Protein 7QJM (pdb70)

Radius of gyration: 25.29 Å; Cα contacts (8 Å, |Δi|>4): 1278; chains: 2; bounding box: 81×56×54 Å

B-factor: mean 79.76, std 23.48, range [43.72, 153.52]

Nearest PDB structures (foldseek):
  7qjm-assembly2_B  TM=1.003E+00  e=7.047E-65  Chloroflexus sp. MS-G
  8b4u-assembly1_A  TM=8.733E-01  e=1.855E-23  Candidatus Bathyarchaeota archaeon
  7d79-assembly2_C  TM=8.531E-01  e=1.998E-22  Beauveria bassiana ARSEF 2860
  7q4j-assembly1_A  TM=7.911E-01  e=2.610E-20  Thermoanaerobacter thermohydrosulfuricus
  7z2v-assembly1_B  TM=8.119E-01  e=6.272E-17  Lentilactobacillus buchneri

Foldseek 3Di:
DDDDQWDWDWFDFPNKIWIKIKGAQPPDDPQAAFEEEEEFEDDLDAQVALPVLLSVLQSVLGYIYMYIGQDQHDPIHHVHQADQLVSSLSVSVRVLVVQCPDSRHPQQRYAYEYEECGLLSSLVNLLVDVSHQEYERELYQQALQVLQCLLDDVVVSVVLVVVLVVQVVCCVVPNDFDWAFSCVLQVDDPVVVVVVVVVCVVVVSSGGTYGSVNSVSSNRRGSLVRLCSSPLRAYEYEYECQEPRRHCVRVVSSDVSNPDSYYYHYDYPDYSPQCSDSVHPNVVVVSVVVSVRCCVRRNRD/DAWDFDWFDFPRKIWTKIKGAAPPDDAQAAAEEEEEFEDDLDAQVALPVLLSVLQSVLGYIYMYIGQDQHDPIHHVHQADQLVSSLSVSVRVLVVQCPDSRHPQQRYAYEYAECGLLSSLVNLLVDVSHLAYERELYFQALQVLQCLLDDVVLSVVLVVVLVVQVVCCVVPNDFDWAFSCSLQVDDPVVVVVVVVVCVVVVSSGGTYGSVNSVSSNRRGSLQRNLSSPLRAYEYEYECQEPRRHCVRVVSSDVSNDPRYHYHYDYPDYRCQCSDSVHPNVVVVSVVVSVRCCVRRND

Solvent-accessible surface area: 23525 Å² total; per-residue (Å²): 184,127,53,62,45,93,60,140,11,47,0,40,6,41,45,65,99,0,14,0,15,0,22,2,11,168,176,36,74,104,79,68,111,31,0,0,0,0,0,0,5,8,25,12,35,12,3,63,5,22,0,37,48,0,0,148,38,1,27,94,13,9,0,0,0,0,0,2,3,4,21,0,5,18,125,5,90,20,65,130,0,50,0,28,3,101,38,7,2,44,0,0,49,10,0,0,7,18,0,16,68,32,74,8,0,30,50,107,40,0,0,0,0,0,19,9,2,0,0,0,0,0,0,0,0,0,7,64,6,134,68,0,105,0,0,0,0,0,1,0,5,0,50,2,11,66,4,0,102,65,31,37,175,132,150,53,10,163,114,9,62,74,97,7,41,95,3,77,88,66,32,9,65,81,20,39,27,49,94,5,75,15,41,69,0,4,62,22,26,120,99,1,60,63,63,18,85,120,14,42,77,122,40,88,116,22,163,22,50,0,7,3,32,0,0,29,23,0,33,94,18,28,1,14,69,42,0,36,120,4,62,115,28,33,2,1,0,0,0,1,115,46,6,111,12,0,39,22,57,4,0,78,25,0,16,140,117,15,38,123,45,14,81,50,50,78,4,106,40,1,15,20,18,83,0,29,120,61,65,18,105,5,8,71,102,0,5,84,9,0,14,122,16,1,133,121,30,0,61,46,137,104,68,91,46,158,15,48,0,51,5,43,45,64,97,0,6,0,24,0,16,11,12,146,154,41,76,111,78,68,112,47,0,0,0,0,0,1,1,2,20,12,21,11,9,58,15,18,0,37,47,0,0,146,40,1,29,92,12,8,0,0,0,0,0,1,2,4,20,0,5,16,105,5,86,22,64,129,0,47,0,27,2,99,38,6,2,44,0,0,52,9,0,0,9,18,0,16,70,31,81,35,0,31,50,106,54,0,0,0,0,0,3,6,3,0,0,0,0,0,0,0,0,0,7,66,7,135,67,1,101,0,1,0,0,0,0,0,4,0,48,3,12,67,4,0,102,64,31,38,175,128,149,48,11,140,110,9,47,71,96,7,40,95,4,77,87,65,31,8,65,80,19,40,25,50,93,6,73,16,39,68,0,4,61,23,25,121,68,0,61,58,86,24,85,112,41,39,76,116,46,88,118,19,162,18,52,0,6,3,32,0,0,26,23,1,32,94,13,27,1,14,60,43,1,48,122,4,67,114,28,31,2,5,0,0,0,0,115,47,8,116,14,0,38,22,57,3,0,81,27,0,16,138,125,7,49,109,56,26,102,43,52,78,4,106,40,1,10,5,28,75,0,43,123,63,65,18,107,5,8,69,103,0,5,85,9,1,15,135,22,0,128,121,28,0,84,76

Secondary structure (DSSP, 8-state):
-PPPSEEEEEEEETTEEEEEEEE--TTPPTT--EEEEEEE--TT--TTSSHHHHHHHHHHTT-EEEEEPPTTSTTS-SSTT---HHHHHHHHHHHHHHHHTSTTEEEEEEEEEEETHHHHHHHHHHHH-TTEEEEEEES--S-HHHHHHHTS-HHHHHHHHHHHHHHHHHHHHHS-PPEE-GGGTS---HHHHHHHHHHHHH-GGG---EEHHHHHHHHT--THHHHGGGTTS-EEEEE-TT-SSS-HHHHHHHHHHH-TTEEEEE-SS--SSTT-STTSHHHHHHHHHHHHHHHTTS---/--EEEEEEEETTEEEEEEEE--TTPPTT--EEEEEEE--TT--TTSSHHHHHHHHHHTT-EEEEEPPTTSTTS-SSTT---HHHHHHHHHHHHHHHHTSTTEEEEEEEEEEETHHHHHHHHHHHH-TTEEEEEEES--S-HHHHHHHTS-HHHHHHHHHHHHHHHHHHHHHS-PPEE-GGGTS---HHHHHHHHHHHHH-GGG---EETHHHHHHHT--THHHHGGGTTS-EEEEE-TT-SSS-HHHHHHHHHHS-TTEEEEE-SS--SSTT-STTSHHHHHHHHHHHHHHHTTS--

Sequence (598 aa):
VPVSPLQRVNFYSAGYRLDGLLYTPRHLPAGERRPGVVLLVGYTYLKTMVMPDIAKVLNAAGYVALVFDYRGFGESEGPRGRLIPLEQVADARAALTFLAEQSMVDPDRLAVIGISLGGAHAITTAALDQRVRAVVALEPPGHGARWLRSLRRHWEWRQFLSRLAEDRRQRVLSGGSTMVDPLEIVLPDPESQAFLDQVAAEFPQMKVTLPLESAEALIEYVSEDLAGRIAPRPLLIIHSDADQLVPVAEAQAIAERAGSSAQLEIIPGMSHFNWVMPGSPGFTRVTDSIVKFLRNTLPVSSPLQRVNFYSAGYRLDGLLYTPRHLPAGERRPGVVLLVGYTYLKTMVMPDIAKVLNAAGYVALVFDYRGFGESEGPRGRLIPLEQVADARAALTFLAEQSMVDPDRLAVIGISLGGAHAITTAALDQRVRAVVALEPPGHGARWLRSLRRHWEWRQFLSRLAEDRRQRVLSGGSTMVDPLEIVLPDPESQAFLDQVAAEFPQMKVTLPLESAEALIEYVSEDLAGRIAPRPLLIIHSDADQLVPVAEAQAIAERAGSSAQLEIIPGMSHFNWVMPGSPGFTRVTDSIVKFLRNTLPV

Structure (mmCIF, N/CA/C/O backbone):
data_7QJM
#
_entry.id   7QJM
#
_cell.length_a   90.68
_cell.length_b   124.91
_cell.length_c   169.99
_cell.angle_alpha   90
_cell.angle_beta   90
_cell.angle_gamma   90
#
_symmetry.space_group_name_H-M   'I 2 2 2'
#
loop_
_entity.id
_entity.type
_entity.pdbx_description
1 polymer 'alpha/beta-hydrolase (202)'
2 water water
#
loop_
_atom_site.group_PDB
_atom_site.id
_atom_site.type_symbol
_atom_site.label_atom_id
_atom_site.label_alt_id
_atom_site.label_comp_id
_atom_site.label_asym_id
_atom_site.label_entity_id
_atom_site.label_seq_id
_atom_site.pdbx_PDB_ins_code
_atom_site.Cartn_x
_atom_site.Cartn_y
_atom_site.Cartn_z
_atom_site.occupancy
_atom_site.B_iso_or_equiv
_atom_site.auth_seq_id
_atom_site.auth_comp_id
_atom_site.auth_asym_id
_atom_site.auth_atom_id
_atom_site.pdbx_PDB_model_num
ATOM 1 N N . VAL A 1 77 ? 36.237 -25.769 40.798 1 79.28 77 VAL A N 1
ATOM 2 C CA . VAL A 1 77 ? 35.791 -27.145 40.536 1 79.67 77 VAL A CA 1
ATOM 3 C C . VAL A 1 77 ? 35.787 -27.456 39.028 1 78.91 77 VAL A C 1
ATOM 4 O O . VAL A 1 77 ? 34.901 -26.998 38.3 1 79.09 77 VAL A O 1
ATOM 8 N N . PRO A 1 78 ? 36.776 -28.245 38.555 1 77.63 78 PRO A N 1
ATOM 9 C CA . PRO A 1 78 ? 36.795 -28.615 37.133 1 76.33 78 PRO A CA 1
ATOM 10 C C . PRO A 1 78 ? 35.563 -29.447 36.775 1 74.22 78 PRO A C 1
ATOM 11 O O . PRO A 1 78 ? 35.067 -30.229 37.588 1 74.67 78 PRO A O 1
ATOM 15 N N . VAL A 1 79 ? 35.023 -29.21 35.591 1 71.62 79 VAL A N 1
ATOM 16 C CA . VAL A 1 79 ? 33.813 -29.869 35.145 1 69.43 79 VAL A CA 1
ATOM 17 C C . VAL A 1 79 ? 34.176 -31.175 34.456 1 67.38 79 VAL A C 1
ATOM 18 O O . VAL A 1 79 ? 35.07 -31.178 33.608 1 68.69 79 VAL A O 1
ATOM 22 N N . SER A 1 80 ? 33.512 -32.287 34.821 1 63.72 80 SER A N 1
ATOM 23 C CA . SER A 1 80 ? 33.717 -33.581 34.165 1 60.19 80 SER A CA 1
ATOM 24 C C . SER A 1 80 ? 33.295 -33.473 32.694 1 57.46 80 SER A C 1
ATOM 25 O O . SER A 1 80 ? 32.308 -32.799 32.379 1 56.68 80 SER A O 1
ATOM 28 N N . PRO A 1 81 ? 34.02 -34.147 31.788 1 55.28 81 PRO A N 1
ATOM 29 C CA . PRO A 1 81 ? 33.642 -34.107 30.372 1 54.83 81 PRO A CA 1
ATOM 30 C C . PRO A 1 81 ? 32.261 -34.712 30.095 1 54.48 81 PRO A C 1
ATOM 31 O O . PRO A 1 81 ? 31.625 -34.346 29.124 1 53.66 81 PRO A O 1
ATOM 35 N N . LEU A 1 82 ? 31.799 -35.646 30.942 1 54.67 82 LEU A N 1
ATOM 36 C CA . LEU A 1 82 ? 30.481 -36.26 30.754 1 54.37 82 LEU A CA 1
ATOM 37 C C . LEU A 1 82 ? 29.748 -36.367 32.096 1 53.81 82 LEU A C 1
ATOM 38 O O . LEU A 1 82 ? 30.237 -36.99 33.04 1 53.18 82 LEU A O 1
ATOM 43 N N . GLN A 1 83 ? 28.545 -35.77 32.161 1 52.94 83 GLN A N 1
ATOM 44 C CA . GLN A 1 83 ? 27.762 -35.833 33.389 1 51.71 83 GLN A CA 1
ATOM 45 C C . GLN A 1 83 ? 26.368 -36.316 33.096 1 49.94 83 GLN A C 1
ATOM 46 O O . GLN A 1 83 ? 25.758 -35.834 32.162 1 49.75 83 GLN A O 1
ATOM 52 N N . ARG A 1 84 ? 25.848 -37.214 33.919 1 49.04 84 ARG A N 1
ATOM 53 C CA . ARG A 1 84 ? 24.452 -37.602 33.904 1 49.79 84 ARG A CA 1
ATOM 54 C C . ARG A 1 84 ? 23.757 -36.452 34.674 1 49.84 84 ARG A C 1
ATOM 55 O O . ARG A 1 84 ? 24.176 -36.131 35.8 1 50.19 84 ARG A O 1
ATOM 63 N N . VAL A 1 85 ? 22.73 -35.845 34.082 1 48.65 85 VAL A N 1
ATOM 64 C CA . VAL A 1 85 ? 22.063 -34.719 34.736 1 48.94 85 VAL A CA 1
ATOM 65 C C . VAL A 1 85 ? 20.571 -34.955 34.836 1 50.17 85 VAL A C 1
ATOM 66 O O . VAL A 1 85 ? 20 -35.783 34.122 1 51.27 85 VAL A O 1
ATOM 70 N N . ASN A 1 86 ? 19.946 -34.26 35.753 1 50.22 86 ASN A N 1
ATOM 71 C CA . ASN A 1 86 ? 18.515 -34.322 35.949 1 50.78 86 ASN A CA 1
ATOM 72 C C . ASN A 1 86 ? 18.004 -32.902 36.131 1 50.18 86 ASN A C 1
ATOM 73 O O . ASN A 1 86 ? 18.676 -32.066 36.73 1 49.97 86 ASN A O 1
ATOM 78 N N . PHE A 1 87 ? 16.854 -32.622 35.525 1 49.18 87 PHE A N 1
ATOM 79 C CA . PHE A 1 87 ? 16.161 -31.345 35.629 1 49.3 87 PHE A CA 1
ATOM 80 C C . PHE A 1 87 ? 14.654 -31.652 35.427 1 49.91 87 PHE A C 1
ATOM 81 O O . PHE A 1 87 ? 14.295 -32.743 34.992 1 48.92 87 PHE A O 1
ATOM 89 N N . TYR A 1 88 ? 13.781 -30.71 35.79 1 50.11 88 TYR A N 1
ATOM 90 C CA . TYR A 1 88 ? 12.35 -30.937 35.778 1 49.92 88 TYR A CA 1
ATOM 91 C C . TYR A 1 88 ? 11.632 -30.202 34.716 1 49.99 88 TYR A C 1
ATOM 92 O O . TYR A 1 88 ? 11.997 -29.09 34.36 1 50.74 88 TYR A O 1
ATOM 101 N N . SER A 1 89 ? 10.572 -30.81 34.23 1 49.74 89 SER A N 1
ATOM 102 C CA . SER A 1 89 ? 9.703 -30.229 33.222 1 49.79 89 SER A CA 1
ATOM 103 C C . SER A 1 89 ? 8.299 -30.636 33.627 1 51.07 89 SER A C 1
ATOM 104 O O . SER A 1 89 ? 7.983 -31.838 33.62 1 51.53 89 SER A O 1
ATOM 107 N N . ALA A 1 90 ? 7.47 -29.653 34.061 1 50.36 90 ALA A N 1
ATOM 108 C CA . ALA A 1 90 ? 6.099 -29.896 34.506 1 50.83 90 ALA A CA 1
ATOM 109 C C . ALA A 1 90 ? 6.02 -30.895 35.665 1 52.65 90 ALA A C 1
ATOM 110 O O . ALA A 1 90 ? 5.074 -31.676 35.747 1 54.44 90 ALA A O 1
ATOM 112 N N . GLY A 1 91 ? 7.011 -30.858 36.544 1 52.36 91 GLY A N 1
ATOM 113 C CA . GLY A 1 91 ? 7.086 -31.773 37.679 1 52.78 91 GLY A CA 1
ATOM 114 C C . GLY A 1 91 ? 7.755 -33.105 37.369 1 52.96 91 GLY A C 1
ATOM 115 O O . GLY A 1 91 ? 8.048 -33.857 38.285 1 54.82 91 GLY A O 1
ATOM 116 N N . TYR A 1 92 ? 8.001 -33.415 36.101 1 51.2 92 TYR A N 1
ATOM 117 C CA . TYR A 1 92 ? 8.653 -34.669 35.704 1 50.66 92 TYR A CA 1
ATOM 118 C C . TYR A 1 92 ? 10.142 -34.518 35.69 1 49.88 92 TYR A C 1
ATOM 119 O O . TYR A 1 92 ? 10.661 -33.562 35.096 1 49.75 92 TYR A O 1
ATOM 128 N N . ARG A 1 93 ? 10.834 -35.487 36.305 1 48.28 93 ARG A N 1
ATOM 129 C CA . ARG A 1 93 ? 12.288 -35.513 36.353 1 47.63 93 ARG A CA 1
ATOM 130 C C . ARG A 1 93 ? 12.808 -36.068 35.061 1 46.98 93 ARG A C 1
ATOM 131 O O . ARG A 1 93 ? 12.614 -37.243 34.754 1 48.04 93 ARG A O 1
ATOM 139 N N . LEU A 1 94 ? 13.428 -35.221 34.268 1 45.66 94 LEU A N 1
ATOM 140 C CA . LEU A 1 94 ? 14.005 -35.62 32.99 1 44.91 94 LEU A CA 1
ATOM 141 C C . LEU A 1 94 ? 15.452 -36.015 33.184 1 45.52 94 LEU A C 1
ATOM 142 O O . LEU A 1 94 ? 16.113 -35.54 34.097 1 45.09 94 LEU A O 1
ATOM 147 N N . ASP A 1 95 ? 15.931 -36.916 32.339 1 45.9 95 ASP A N 1
ATOM 148 C CA . ASP A 1 95 ? 17.267 -37.466 32.413 1 45.41 95 ASP A CA 1
ATOM 149 C C . ASP A 1 95 ? 18.076 -36.997 31.194 1 44.86 95 ASP A C 1
ATOM 150 O O . ASP A 1 95 ? 17.609 -37.11 30.075 1 44.81 95 ASP A O 1
ATOM 155 N N . GLY A 1 96 ? 19.265 -36.462 31.419 1 44.8 96 GLY A N 1
ATOM 156 C CA . GLY A 1 96 ? 20.095 -35.973 30.326 1 45.24 96 GLY A CA 1
ATOM 157 C C . GLY A 1 96 ? 21.559 -36.322 30.435 1 46.55 96 GLY A C 1
ATOM 158 O O . GLY A 1 96 ? 22.008 -36.876 31.437 1 46.71 96 GLY A O 1
ATOM 159 N N . LEU A 1 97 ? 22.326 -35.957 29.418 1 47.33 97 LEU A N 1
ATOM 160 C CA . LEU A 1 97 ? 23.771 -36.167 29.42 1 48.86 97 LEU A CA 1
ATOM 161 C C . LEU A 1 97 ? 24.368 -34.865 28.95 1 49.01 97 LEU A C 1
ATOM 162 O O . LEU A 1 97 ? 23.959 -34.341 27.93 1 48.35 97 LEU A O 1
ATOM 167 N N . LEU A 1 98 ? 25.293 -34.333 29.739 1 49.41 98 LEU A N 1
ATOM 168 C CA . LEU A 1 98 ? 25.933 -33.046 29.533 1 50.56 98 LEU A CA 1
ATOM 169 C C . LEU A 1 98 ? 27.407 -33.241 29.155 1 52.14 98 LEU A C 1
ATOM 170 O O . LEU A 1 98 ? 28.218 -33.74 29.944 1 51.97 98 LEU A O 1
ATOM 175 N N . TYR A 1 99 ? 27.719 -32.858 27.926 1 53.17 99 TYR A N 1
ATOM 176 C CA . TYR A 1 99 ? 29.019 -32.994 27.288 1 54.95 99 TYR A CA 1
ATOM 177 C C . TYR A 1 99 ? 29.784 -31.684 27.309 1 57.28 99 TYR A C 1
ATOM 178 O O . TYR A 1 99 ? 29.395 -30.727 26.639 1 57.31 99 TYR A O 1
ATOM 187 N N . THR A 1 100 ? 30.883 -31.646 28.049 1 58.61 100 THR A N 1
ATOM 188 C CA . THR A 1 100 ? 31.717 -30.442 28.142 1 61.13 100 THR A CA 1
ATOM 189 C C . THR A 1 100 ? 33.066 -30.73 27.456 1 65.1 100 THR A C 1
ATOM 190 O O . THR A 1 100 ? 33.611 -31.822 27.629 1 64.72 100 THR A O 1
ATOM 194 N N . PRO A 1 101 ? 33.611 -29.796 26.639 1 68.55 101 PRO A N 1
ATOM 195 C CA . PRO A 1 101 ? 34.928 -30.05 26.014 1 71.63 101 PRO A CA 1
ATOM 196 C C . PRO A 1 101 ? 36.014 -30.423 27.04 1 75.46 101 PRO A C 1
ATOM 197 O O . PRO A 1 101 ? 36.096 -29.812 28.109 1 74.89 101 PRO A O 1
ATOM 201 N N . ARG A 1 102 ? 36.796 -31.465 26.747 1 79.17 102 ARG A N 1
ATOM 202 C CA . ARG A 1 102 ? 37.862 -31.903 27.667 1 83.61 102 ARG A CA 1
ATOM 203 C C . ARG A 1 102 ? 38.881 -30.803 27.924 1 87.13 102 ARG A C 1
ATOM 204 O O . ARG A 1 102 ? 39.135 -29.974 27.046 1 87.7 102 ARG A O 1
ATOM 212 N N . HIS A 1 103 ? 39.421 -30.764 29.134 1 89.71 103 HIS A N 1
ATOM 213 C CA . HIS A 1 103 ? 40.451 -29.796 29.513 1 92.82 103 HIS A CA 1
ATOM 214 C C . HIS A 1 103 ? 40.035 -28.344 29.256 1 95.09 103 HIS A C 1
ATOM 215 O O . HIS A 1 103 ? 40.831 -27.552 28.74 1 95.72 103 HIS A O 1
ATOM 222 N N . LEU A 1 104 ? 38.78 -28.006 29.575 1 95.89 104 LEU A N 1
ATOM 223 C CA . LEU A 1 104 ? 38.3 -26.638 29.389 1 96.84 104 LEU A CA 1
ATOM 224 C C . LEU A 1 104 ? 38.866 -25.774 30.51 1 98.13 104 LEU A C 1
ATOM 225 O O . LEU A 1 104 ? 38.84 -26.19 31.67 1 98.76 104 LEU A O 1
ATOM 230 N N . PRO A 1 105 ? 39.408 -24.583 30.199 1 98.46 105 PRO A N 1
ATOM 231 C CA . PRO A 1 105 ? 39.982 -23.746 31.266 1 98.75 105 PRO A CA 1
ATOM 232 C C . PRO A 1 105 ? 38.937 -23.336 32.291 1 99.1 105 PRO A C 1
ATOM 233 O O . PRO A 1 105 ? 37.776 -23.121 31.945 1 99.83 105 PRO A O 1
ATOM 237 N N . ALA A 1 106 ? 39.336 -23.283 33.557 1 98.46 106 ALA A N 1
ATOM 238 C CA . ALA A 1 106 ? 38.428 -22.927 34.635 1 98.2 106 ALA A CA 1
ATOM 239 C C . ALA A 1 106 ? 37.975 -21.475 34.505 1 97 106 ALA A C 1
ATOM 240 O O . ALA A 1 106 ? 38.776 -20.588 34.185 1 97.09 106 ALA A O 1
ATOM 242 N N . GLY A 1 107 ? 36.683 -21.254 34.722 1 95.38 107 GLY A N 1
ATOM 243 C CA . GLY A 1 107 ? 36.087 -19.93 34.599 1 94 107 GLY A CA 1
ATOM 244 C C . GLY A 1 107 ? 35.603 -19.607 33.199 1 92.15 107 GLY A C 1
ATOM 245 O O . GLY A 1 107 ? 34.876 -18.63 33.011 1 92.37 107 GLY A O 1
ATOM 246 N N . GLU A 1 108 ? 36.026 -20.412 32.2 1 90.23 108 GLU A N 1
ATOM 247 C CA . GLU A 1 108 ? 35.679 -20.228 30.802 1 88.57 108 GLU A CA 1
ATOM 248 C C . GLU A 1 108 ? 34.278 -20.731 30.521 1 85.56 108 GLU A C 1
ATOM 249 O O . GLU A 1 108 ? 33.969 -21.905 30.757 1 85.39 108 GLU A O 1
ATOM 255 N N . ARG A 1 109 ? 33.43 -19.815 30.039 1 82.88 109 ARG A N 1
ATOM 256 C CA . ARG A 1 109 ? 32.058 -20.095 29.648 1 80.96 109 ARG A CA 1
ATOM 257 C C . ARG A 1 109 ? 32.035 -20.213 28.122 1 78.59 109 ARG A C 1
ATOM 258 O O . ARG A 1 109 ? 32.728 -19.467 27.419 1 78.89 109 ARG A O 1
ATOM 266 N N . ARG A 1 110 ? 31.309 -21.208 27.619 1 75.95 110 ARG A N 1
ATOM 267 C CA . ARG A 1 110 ? 31.234 -21.53 26.204 1 74.16 110 ARG A CA 1
ATOM 268 C C . ARG A 1 110 ? 29.79 -21.564 25.704 1 71.79 110 ARG A C 1
ATOM 269 O O . ARG A 1 110 ? 28.872 -21.762 26.503 1 71.44 110 ARG A O 1
ATOM 277 N N . PRO A 1 111 ? 29.552 -21.429 24.381 1 69.89 111 PRO A N 1
ATOM 278 C CA . PRO A 1 111 ? 28.178 -21.577 23.881 1 68.86 111 PRO A CA 1
ATOM 279 C C . PRO A 1 111 ? 27.63 -22.99 24.184 1 67.27 111 PRO A C 1
ATOM 280 O O . PRO A 1 111 ? 28.376 -23.984 24.149 1 67.21 111 PRO A O 1
ATOM 284 N N . GLY A 1 112 ? 26.356 -23.044 24.574 1 65.15 112 GLY A N 1
ATOM 285 C CA . GLY A 1 112 ? 25.688 -24.288 24.929 1 63.4 112 GLY A CA 1
ATOM 286 C C . GLY A 1 112 ? 24.633 -24.668 23.917 1 61.54 112 GLY A C 1
ATOM 287 O O . GLY A 1 112 ? 23.82 -23.839 23.506 1 61.79 112 GLY A O 1
ATOM 288 N N . VAL A 1 113 ? 24.641 -25.931 23.507 1 59.45 113 VAL A N 1
ATOM 289 C CA . VAL A 1 113 ? 23.718 -26.453 22.512 1 57.26 113 VAL A CA 1
ATOM 290 C C . VAL A 1 113 ? 22.79 -27.538 23.091 1 55.3 113 VAL A C 1
ATOM 291 O O . VAL A 1 113 ? 23.271 -28.538 23.585 1 54.45 113 VAL A O 1
ATOM 295 N N . VAL A 1 114 ? 21.466 -27.357 22.97 1 54.13 114 VAL A N 1
ATOM 296 C CA . VAL A 1 114 ? 20.485 -28.347 23.384 1 53.12 114 VAL A CA 1
ATOM 297 C C . VAL A 1 114 ? 20.234 -29.256 22.18 1 53.14 114 VAL A C 1
ATOM 298 O O . VAL A 1 114 ? 19.951 -28.771 21.082 1 53.64 114 VAL A O 1
ATOM 302 N N . LEU A 1 115 ? 20.408 -30.561 22.359 1 52.7 115 LEU A N 1
ATOM 303 C CA . LEU A 1 115 ? 20.199 -31.539 21.297 1 52.67 115 LEU A CA 1
ATOM 304 C C . LEU A 1 115 ? 18.817 -32.224 21.453 1 51.94 115 LEU A C 1
ATOM 305 O O . LEU A 1 115 ? 18.518 -32.798 22.506 1 52.15 115 LEU A O 1
ATOM 310 N N . LEU A 1 116 ? 17.969 -32.136 20.408 1 50.67 116 LEU A N 1
ATOM 311 C CA . LEU A 1 116 ? 16.626 -32.697 20.43 1 50.24 116 LEU A CA 1
ATOM 312 C C . LEU A 1 116 ? 16.489 -33.934 19.543 1 51.54 116 LEU A C 1
ATOM 313 O O . LEU A 1 116 ? 16.576 -33.847 18.318 1 52.27 116 LEU A O 1
ATOM 318 N N . VAL A 1 117 ? 16.251 -35.091 20.157 1 51.5 117 VAL A N 1
ATOM 319 C CA . VAL A 1 117 ? 16.093 -36.337 19.416 1 51.39 117 VAL A CA 1
ATOM 320 C C . VAL A 1 117 ? 14.719 -36.42 18.715 1 52.58 117 VAL A C 1
ATOM 321 O O . VAL A 1 117 ? 13.78 -35.686 19.039 1 52.06 117 VAL A O 1
ATOM 325 N N . GLY A 1 118 ? 14.63 -37.311 17.739 1 53.28 118 GLY A N 1
ATOM 326 C CA . GLY A 1 118 ? 13.436 -37.502 16.938 1 53.77 118 GLY A CA 1
ATOM 327 C C . GLY A 1 118 ? 12.426 -38.434 17.551 1 53.27 118 GLY A C 1
ATOM 328 O O . GLY A 1 118 ? 12.558 -38.82 18.719 1 52.48 118 GLY A O 1
ATOM 329 N N . TYR A 1 119 ? 11.387 -38.764 16.741 1 52.7 119 TYR A N 1
ATOM 330 C CA . TYR A 1 119 ? 10.231 -39.597 17.053 1 53.16 119 TYR A CA 1
ATOM 331 C C . TYR A 1 119 ? 10.559 -40.914 17.74 1 54.51 119 TYR A C 1
ATOM 332 O O . TYR A 1 119 ? 11.104 -41.823 17.105 1 55.81 119 TYR A O 1
ATOM 341 N N . THR A 1 120 ? 10.238 -41.014 19.057 1 54.01 120 THR A N 1
ATOM 342 C CA . THR A 1 120 ? 10.46 -42.171 19.939 1 54.34 120 THR A CA 1
ATOM 343 C C . THR A 1 120 ? 11.961 -42.523 20.143 1 55.62 120 THR A C 1
ATOM 344 O O . THR A 1 120 ? 12.262 -43.527 20.798 1 56.19 120 THR A O 1
ATOM 348 N N . TYR A 1 121 ? 12.879 -41.696 19.641 1 56.26 121 TYR A N 1
ATOM 349 C CA . TYR A 1 121 ? 14.307 -41.938 19.819 1 58.73 121 TYR A CA 1
ATOM 350 C C . TYR A 1 121 ? 14.736 -41.637 21.267 1 56.53 121 TYR A C 1
ATOM 351 O O . TYR A 1 121 ? 14.078 -40.858 21.982 1 55.38 121 TYR A O 1
ATOM 360 N N . LEU A 1 122 ? 15.794 -42.323 21.704 1 55.42 122 LEU A N 1
ATOM 361 C CA . LEU A 1 122 ? 16.371 -42.146 23.031 1 55.65 122 LEU A CA 1
ATOM 362 C C . LEU A 1 122 ? 17.549 -41.168 22.917 1 54.86 122 LEU A C 1
ATOM 363 O O . LEU A 1 122 ? 18.109 -41.011 21.827 1 54.9 122 LEU A O 1
ATOM 368 N N . LYS A 1 123 ? 17.933 -40.531 24.034 1 54.07 123 LYS A N 1
ATOM 369 C CA . LYS A 1 123 ? 19.036 -39.563 24.029 1 54.35 123 LYS A CA 1
ATOM 370 C C . LYS A 1 123 ? 20.4 -40.189 23.677 1 55.97 123 LYS A C 1
ATOM 371 O O . LYS A 1 123 ? 21.315 -39.476 23.272 1 56.99 123 LYS A O 1
ATOM 377 N N . THR A 1 124 ? 20.542 -41.51 23.831 1 55.95 124 THR A N 1
ATOM 378 C CA . THR A 1 124 ? 21.798 -42.193 23.486 1 57.13 124 THR A CA 1
ATOM 379 C C . THR A 1 124 ? 21.919 -42.517 21.975 1 59.22 124 THR A C 1
ATOM 380 O O . THR A 1 124 ? 22.904 -43.133 21.546 1 59.6 124 THR A O 1
ATOM 384 N N . MET A 1 125 ? 20.924 -42.099 21.175 1 59.39 125 MET A N 1
ATOM 385 C CA . MET A 1 125 ? 20.929 -42.38 19.769 1 60.67 125 MET A CA 1
ATOM 386 C C . MET A 1 125 ? 21.285 -41.17 18.949 1 60.17 125 MET A C 1
ATOM 387 O O . MET A 1 125 ? 20.589 -40.147 18.973 1 58.56 125 MET A O 1
ATOM 392 N N . VAL A 1 126 ? 22.403 -41.315 18.202 1 61.18 126 VAL A N 1
ATOM 393 C CA . VAL A 1 126 ? 22.983 -40.329 17.294 1 62.83 126 VAL A CA 1
ATOM 394 C C . VAL A 1 126 ? 23.628 -39.162 18.05 1 63.89 126 VAL A C 1
ATOM 395 O O . VAL A 1 126 ? 24.798 -38.867 17.82 1 64.66 126 VAL A O 1
ATOM 399 N N . MET A 1 127 ? 22.891 -38.545 18.99 1 63.23 127 MET A N 1
ATOM 400 C CA . MET A 1 127 ? 23.325 -37.363 19.725 1 62.78 127 MET A CA 1
ATOM 401 C C . MET A 1 127 ? 24.638 -37.495 20.475 1 63.02 127 MET A C 1
ATOM 402 O O . MET A 1 127 ? 25.386 -36.537 20.374 1 63.56 127 MET A O 1
ATOM 407 N N . PRO A 1 128 ? 25.027 -38.609 21.146 1 62.81 128 PRO A N 1
ATOM 408 C CA . PRO A 1 128 ? 26.368 -38.657 21.765 1 62.99 128 PRO A CA 1
ATOM 409 C C . PRO A 1 128 ? 27.497 -38.485 20.744 1 64.04 128 PRO A C 1
ATOM 410 O O . PRO A 1 128 ? 28.534 -37.908 21.063 1 64.46 128 PRO A O 1
ATOM 414 N N . ASP A 1 129 ? 27.279 -38.942 19.497 1 64.51 129 ASP A N 1
ATOM 415 C CA . ASP A 1 129 ? 28.252 -38.796 18.406 1 64.9 129 ASP A CA 1
ATOM 416 C C . ASP A 1 129 ? 28.306 -37.356 17.901 1 64.35 129 ASP A C 1
ATOM 417 O O . ASP A 1 129 ? 29.391 -36.848 17.645 1 65.31 129 ASP A O 1
ATOM 422 N N . ILE A 1 130 ? 27.157 -36.691 17.793 1 62.82 130 ILE A N 1
ATOM 423 C CA . ILE A 1 130 ? 27.12 -35.292 17.393 1 62.43 130 ILE A CA 1
ATOM 424 C C . ILE A 1 130 ? 27.758 -34.421 18.49 1 62.71 130 ILE A C 1
ATOM 425 O O . ILE A 1 130 ? 28.534 -33.522 18.178 1 62.89 130 ILE A O 1
ATOM 430 N N . ALA A 1 131 ? 27.473 -34.722 19.766 1 62.52 131 ALA A N 1
ATOM 431 C CA . ALA A 1 131 ? 28.032 -33.999 20.907 1 63.18 131 ALA A CA 1
ATOM 432 C C . ALA A 1 131 ? 29.557 -34.117 20.965 1 64.16 131 ALA A C 1
ATOM 433 O O . ALA A 1 131 ? 30.217 -33.181 21.387 1 63.4 131 ALA A O 1
ATOM 435 N N . LYS A 1 132 ? 30.115 -35.255 20.538 1 65.75 132 LYS A N 1
ATOM 436 C CA . LYS A 1 132 ? 31.558 -35.446 20.497 1 68.03 132 LYS A CA 1
ATOM 437 C C . LYS A 1 132 ? 32.186 -34.448 19.493 1 69.56 132 LYS A C 1
ATOM 438 O O . LYS A 1 132 ? 33.135 -33.758 19.846 1 70.41 132 LYS A O 1
ATOM 444 N N . VAL A 1 133 ? 31.609 -34.33 18.278 1 69.78 133 VAL A N 1
ATOM 445 C CA . VAL A 1 133 ? 32.034 -33.394 17.234 1 70.54 133 VAL A CA 1
ATOM 446 C C . VAL A 1 133 ? 31.925 -31.953 17.752 1 71.48 133 VAL A C 1
ATOM 447 O O . VAL A 1 133 ? 32.85 -31.154 17.597 1 72.85 133 VAL A O 1
ATOM 451 N N . LEU A 1 134 ? 30.806 -31.645 18.412 1 70.72 134 LEU A N 1
ATOM 452 C CA . LEU A 1 134 ? 30.512 -30.351 19.014 1 69.83 134 LEU A CA 1
ATOM 453 C C . LEU A 1 134 ? 31.527 -29.999 20.087 1 69.54 134 LEU A C 1
ATOM 454 O O . LEU A 1 134 ? 31.941 -28.859 20.153 1 69.96 134 LEU A O 1
ATOM 459 N N . ASN A 1 135 ? 31.923 -30.959 20.932 1 69.23 135 ASN A N 1
ATOM 460 C CA . ASN A 1 135 ? 32.904 -30.744 22.005 1 69.3 135 ASN A CA 1
ATOM 461 C C . ASN A 1 135 ? 34.294 -30.449 21.422 1 70.56 135 ASN A C 1
ATOM 462 O O . ASN A 1 135 ? 35.031 -29.629 21.974 1 70.3 135 ASN A O 1
ATOM 467 N N . ALA A 1 136 ? 34.648 -31.125 20.313 1 71.49 136 ALA A N 1
ATOM 468 C CA . ALA A 1 136 ? 35.927 -30.903 19.626 1 72.7 136 ALA A CA 1
ATOM 469 C C . ALA A 1 136 ? 35.958 -29.487 19.021 1 73.48 136 ALA A C 1
ATOM 470 O O . ALA A 1 136 ? 37.01 -28.867 18.993 1 74.62 136 ALA A O 1
ATOM 472 N N . ALA A 1 137 ? 34.805 -28.955 18.579 1 72.83 137 ALA A N 1
ATOM 473 C CA . ALA A 1 137 ? 34.735 -27.579 18.089 1 72.25 137 ALA A CA 1
ATOM 474 C C . ALA A 1 137 ? 34.594 -26.525 19.223 1 71.45 137 ALA A C 1
ATOM 475 O O . ALA A 1 137 ? 34.435 -25.345 18.93 1 72.31 137 ALA A O 1
ATOM 477 N N . GLY A 1 138 ? 34.644 -26.953 20.487 1 69.7 138 GLY A N 1
ATOM 478 C CA . GLY A 1 138 ? 34.585 -26.067 21.644 1 68.9 138 GLY A CA 1
ATOM 479 C C . GLY A 1 138 ? 33.22 -25.803 22.263 1 67.83 138 GLY A C 1
ATOM 480 O O . GLY A 1 138 ? 33.099 -24.951 23.15 1 68.24 138 GLY A O 1
ATOM 481 N N . TYR A 1 139 ? 32.191 -26.545 21.845 1 65.96 139 TYR A N 1
ATOM 482 C CA . TYR A 1 139 ? 30.837 -26.327 22.355 1 65.17 139 TYR A CA 1
ATOM 483 C C . TYR A 1 139 ? 30.428 -27.258 23.472 1 62.74 139 TYR A C 1
ATOM 484 O O . TYR A 1 139 ? 30.837 -28.419 23.504 1 62.49 139 TYR A O 1
ATOM 493 N N . VAL A 1 140 ? 29.591 -26.751 24.376 1 60.7 140 VAL A N 1
ATOM 494 C CA . VAL A 1 140 ? 29.007 -27.569 25.434 1 59.62 140 VAL A CA 1
ATOM 495 C C . VAL A 1 140 ? 27.672 -28.109 24.85 1 58.41 140 VAL A C 1
ATOM 496 O O . VAL A 1 140 ? 26.942 -27.346 24.207 1 58.34 140 VAL A O 1
ATOM 500 N N . ALA A 1 141 ? 27.374 -29.417 25.014 1 56.95 141 ALA A N 1
ATOM 501 C CA . ALA A 1 141 ? 26.119 -29.979 24.472 1 55.74 141 ALA A CA 1
ATOM 502 C C . ALA A 1 141 ? 25.32 -30.708 25.537 1 54.41 141 ALA A C 1
ATOM 503 O O . ALA A 1 141 ? 25.895 -31.365 26.402 1 55.33 141 ALA A O 1
ATOM 505 N N . LEU A 1 142 ? 24.002 -30.571 25.496 1 51.78 142 LEU A N 1
ATOM 506 C CA . LEU A 1 142 ? 23.14 -31.264 26.413 1 49.96 142 LEU A CA 1
ATOM 507 C C . LEU A 1 142 ? 22.085 -32.035 25.615 1 49.49 142 LEU A C 1
ATOM 508 O O . LEU A 1 142 ? 21.36 -31.438 24.836 1 49.53 142 LEU A O 1
ATOM 513 N N . VAL A 1 143 ? 21.957 -33.345 25.866 1 47.85 143 VAL A N 1
ATOM 514 C CA . VAL A 1 143 ? 20.902 -34.156 25.28 1 46.6 143 VAL A CA 1
ATOM 515 C C . VAL A 1 143 ? 20.084 -34.726 26.429 1 46.65 143 VAL A C 1
ATOM 516 O O . VAL A 1 143 ? 20.619 -34.955 27.494 1 47.17 143 VAL A O 1
ATOM 520 N N . PHE A 1 144 ? 18.773 -34.898 26.249 1 46.08 144 PHE A N 1
ATOM 521 C CA . PHE A 1 144 ? 17.921 -35.404 27.327 1 45.49 144 PHE A CA 1
ATOM 522 C C . PHE A 1 144 ? 16.811 -36.274 26.722 1 45.16 144 PHE A C 1
ATOM 523 O O . PHE A 1 144 ? 16.533 -36.201 25.518 1 44.42 144 PHE A O 1
ATOM 531 N N . ASP A 1 145 ? 16.175 -37.075 27.565 1 44.7 145 ASP A N 1
ATOM 532 C CA . ASP A 1 145 ? 15.028 -37.842 27.138 1 44.41 145 ASP A CA 1
ATOM 533 C C . ASP A 1 145 ? 13.773 -36.997 27.417 1 44.94 145 ASP A C 1
ATOM 534 O O . ASP A 1 145 ? 13.596 -36.477 28.523 1 43.72 145 ASP A O 1
ATOM 539 N N . TYR A 1 146 ? 12.858 -36.934 26.435 1 45.71 146 TYR A N 1
ATOM 540 C CA . TYR A 1 146 ? 11.577 -36.255 26.616 1 45.4 146 TYR A CA 1
ATOM 541 C C . TYR A 1 146 ? 10.782 -36.97 27.698 1 45.88 146 TYR A C 1
ATOM 542 O O . TYR A 1 146 ? 11.021 -38.159 27.958 1 45.51 146 TYR A O 1
ATOM 551 N N . ARG A 1 147 ? 9.807 -36.283 28.312 1 46.71 147 ARG A N 1
ATOM 552 C CA . ARG A 1 147 ? 8.968 -36.916 29.342 1 48.12 147 ARG A CA 1
ATOM 553 C C . ARG A 1 147 ? 8.268 -38.167 28.756 1 48.51 147 ARG A C 1
ATOM 554 O O . ARG A 1 147 ? 7.928 -38.162 27.578 1 48.77 147 ARG A O 1
ATOM 562 N N . GLY A 1 148 ? 8.192 -39.239 29.526 1 48.27 148 GLY A N 1
ATOM 563 C CA . GLY A 1 148 ? 7.568 -40.475 29.064 1 48.32 148 GLY A CA 1
ATOM 564 C C . GLY A 1 148 ? 8.446 -41.367 28.214 1 48.94 148 GLY A C 1
ATOM 565 O O . GLY A 1 148 ? 7.999 -42.416 27.748 1 48.51 148 GLY A O 1
ATOM 566 N N . PHE A 1 149 ? 9.697 -40.945 27.961 1 49.38 149 PHE A N 1
ATOM 567 C CA . PHE A 1 149 ? 10.611 -41.72 27.139 1 49.95 149 PHE A CA 1
ATOM 568 C C . PHE A 1 149 ? 11.949 -41.955 27.836 1 49.92 149 PHE A C 1
ATOM 569 O O . PHE A 1 149 ? 12.371 -41.137 28.641 1 49.96 149 PHE A O 1
ATOM 577 N N . GLY A 1 150 ? 12.593 -43.085 27.535 1 49.09 150 GLY A N 1
ATOM 578 C CA . GLY A 1 150 ? 13.915 -43.395 28.049 1 48.02 150 GLY A CA 1
ATOM 579 C C . GLY A 1 150 ? 13.989 -43.409 29.542 1 49.25 150 GLY A C 1
ATOM 580 O O . GLY A 1 150 ? 13.166 -44.05 30.198 1 49.96 150 GLY A O 1
ATOM 581 N N . GLU A 1 151 ? 14.962 -42.681 30.114 1 49.19 151 GLU A N 1
ATOM 582 C CA . GLU A 1 151 ? 15.12 -42.635 31.56 1 49.29 151 GLU A CA 1
ATOM 583 C C . GLU A 1 151 ? 14.327 -41.511 32.235 1 49.22 151 GLU A C 1
ATOM 584 O O . GLU A 1 151 ? 14.446 -41.339 33.442 1 49.85 151 GLU A O 1
ATOM 590 N N . SER A 1 152 ? 13.541 -40.74 31.479 1 48.76 152 SER A N 1
ATOM 591 C CA . SER A 1 152 ? 12.772 -39.644 32.06 1 48.49 152 SER A CA 1
ATOM 592 C C . SER A 1 152 ? 11.451 -40.121 32.621 1 49.54 152 SER A C 1
ATOM 593 O O . SER A 1 152 ? 10.878 -41.081 32.101 1 49.46 152 SER A O 1
ATOM 596 N N . GLU A 1 153 ? 10.928 -39.417 33.65 1 49.89 153 GLU A N 1
ATOM 597 C CA . GLU A 1 153 ? 9.588 -39.703 34.171 1 50.19 153 GLU A CA 1
ATOM 598 C C . GLU A 1 153 ? 8.521 -39.165 33.198 1 51.5 153 GLU A C 1
ATOM 599 O O . GLU A 1 153 ? 8.843 -38.46 32.241 1 51.62 153 GLU A O 1
ATOM 605 N N . GLY A 1 154 ? 7.265 -39.527 33.434 1 52.73 154 GLY A N 1
ATOM 606 C CA . GLY A 1 154 ? 6.146 -39.104 32.615 1 53.97 154 GLY A CA 1
ATOM 607 C C . GLY A 1 154 ? 5.345 -40.274 32.097 1 55.94 154 GLY A C 1
ATOM 608 O O . GLY A 1 154 ? 5.866 -41.396 31.944 1 55.8 154 GLY A O 1
ATOM 609 N N . PRO A 1 155 ? 4.058 -39.998 31.759 1 56.98 155 PRO A N 1
ATOM 610 C CA . PRO A 1 155 ? 3.184 -41.054 31.166 1 56.84 155 PRO A CA 1
ATOM 611 C C . PRO A 1 155 ? 3.865 -41.727 29.969 1 57.06 155 PRO A C 1
ATOM 612 O O . PRO A 1 155 ? 4.249 -41.061 29.013 1 56.8 155 PRO A O 1
ATOM 616 N N . ARG A 1 156 ? 4.112 -43.028 30.094 1 56.92 156 ARG A N 1
ATOM 617 C CA . ARG A 1 156 ? 4.887 -43.806 29.143 1 57.25 156 ARG A CA 1
ATOM 618 C C . ARG A 1 156 ? 4.436 -43.755 27.711 1 56.84 156 ARG A C 1
ATOM 619 O O . ARG A 1 156 ? 3.341 -44.212 27.396 1 57.82 156 ARG A O 1
ATOM 627 N N . GLY A 1 157 ? 5.316 -43.273 26.843 1 55.37 157 GLY A N 1
ATOM 628 C CA . GLY A 1 157 ? 5.036 -43.208 25.419 1 54.85 157 GLY A CA 1
ATOM 629 C C . GLY A 1 157 ? 4.075 -42.117 25.004 1 54.71 157 GLY A C 1
ATOM 630 O O . GLY A 1 157 ? 3.776 -41.999 23.808 1 55.56 157 GLY A O 1
ATOM 631 N N . ARG A 1 158 ? 3.58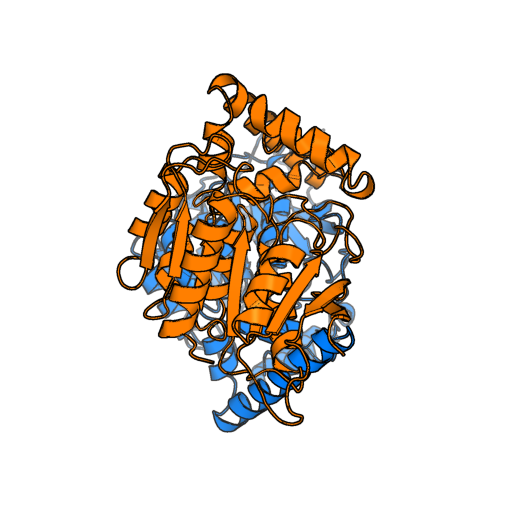8 -41.302 25.956 1 52.95 158 ARG A N 1
ATOM 632 C CA . ARG A 1 158 ? 2.646 -40.254 25.615 1 52.58 158 ARG A CA 1
ATOM 633 C C . ARG A 1 158 ? 3.403 -39.109 24.982 1 52.89 158 ARG A C 1
ATOM 634 O O . ARG A 1 158 ? 4.032 -38.295 25.678 1 52.61 158 ARG A O 1
ATOM 642 N N . LEU A 1 159 ? 3.412 -39.1 23.643 1 52.83 159 LEU A N 1
ATOM 643 C CA . LEU A 1 159 ? 4.113 -38.092 22.871 1 53.12 159 LEU A CA 1
ATOM 644 C C . LEU A 1 159 ? 3.141 -36.977 22.485 1 53.55 159 LEU A C 1
ATOM 645 O O . LEU A 1 159 ? 2.253 -37.177 21.648 1 54.26 159 LEU A O 1
ATOM 650 N N . ILE A 1 160 ? 3.336 -35.793 23.048 1 53.25 160 ILE A N 1
ATOM 651 C CA . ILE A 1 160 ? 2.552 -34.603 22.729 1 53.18 160 ILE A CA 1
ATOM 652 C C . ILE A 1 160 ? 3.604 -33.595 22.297 1 54.82 160 ILE A C 1
ATOM 653 O O . ILE A 1 160 ? 4.478 -33.242 23.087 1 56.32 160 ILE A O 1
ATOM 658 N N . PRO A 1 161 ? 3.636 -33.234 21.014 1 53.96 161 PRO A N 1
ATOM 659 C CA . PRO A 1 161 ? 4.715 -32.359 20.514 1 53.37 161 PRO A CA 1
ATOM 660 C C . PRO A 1 161 ? 5.003 -31.084 21.305 1 53.53 161 PRO A C 1
ATOM 661 O O . PRO A 1 161 ? 6.172 -30.786 21.543 1 54.66 161 PRO A O 1
ATOM 665 N N . LEU A 1 162 ? 3.979 -30.344 21.735 1 52.36 162 LEU A N 1
ATOM 666 C CA . LEU A 1 162 ? 4.193 -29.114 22.498 1 52.67 162 LEU A CA 1
ATOM 667 C C . LEU A 1 162 ? 4.722 -29.385 23.903 1 52.52 162 LEU A C 1
ATOM 668 O O . LEU A 1 162 ? 5.356 -28.504 24.477 1 53.35 162 LEU A O 1
ATOM 673 N N . GLU A 1 163 ? 4.521 -30.61 24.449 1 51.62 163 GLU A N 1
ATOM 674 C CA . GLU A 1 163 ? 5.126 -30.995 25.726 1 51.55 163 GLU A CA 1
ATOM 675 C C . GLU A 1 163 ? 6.624 -31.275 25.489 1 50.55 163 GLU A C 1
ATOM 676 O O . GLU A 1 163 ? 7.435 -30.939 26.341 1 50.82 163 GLU A O 1
ATOM 682 N N . GLN A 1 164 ? 6.991 -31.874 24.328 1 49.2 164 GLN A N 1
ATOM 683 C CA . GLN A 1 164 ? 8.392 -32.087 23.987 1 48.38 164 GLN A CA 1
ATOM 684 C C . GLN A 1 164 ? 9.104 -30.738 23.8 1 48.91 164 GLN A C 1
ATOM 685 O O . GLN A 1 164 ? 10.242 -30.604 24.229 1 49.42 164 GLN A O 1
ATOM 691 N N . VAL A 1 165 ? 8.399 -29.708 23.271 1 49.11 165 VAL A N 1
ATOM 692 C CA . VAL A 1 165 ? 8.908 -28.34 23.117 1 49.81 165 VAL A CA 1
ATOM 693 C C . VAL A 1 165 ? 9.062 -27.704 24.517 1 50.66 165 VAL A C 1
ATOM 694 O O . VAL A 1 165 ? 10.096 -27.094 24.796 1 51.77 165 VAL A O 1
ATOM 698 N N . ALA A 1 166 ? 8.078 -27.901 25.424 1 49.87 166 ALA A N 1
ATOM 699 C CA . ALA A 1 166 ? 8.202 -27.399 26.801 1 49.72 166 ALA A CA 1
ATOM 700 C C . ALA A 1 166 ? 9.415 -28.057 27.509 1 49.85 166 ALA A C 1
ATOM 701 O O . ALA A 1 166 ? 10.136 -27.37 28.238 1 50.92 166 ALA A O 1
ATOM 703 N N . ASP A 1 167 ? 9.667 -29.37 27.271 1 48.5 167 ASP A N 1
ATOM 704 C CA . ASP A 1 167 ? 10.841 -30.065 27.828 1 48.13 167 ASP A CA 1
ATOM 705 C C . ASP A 1 167 ? 12.137 -29.399 27.344 1 48.3 167 ASP A C 1
ATOM 706 O O . ASP A 1 167 ? 13.067 -29.205 28.146 1 48.37 167 ASP A O 1
ATOM 711 N N . ALA A 1 168 ? 12.204 -29.061 26.021 1 48.11 168 ALA A N 1
ATOM 712 C CA . ALA A 1 168 ? 13.35 -28.39 25.409 1 48.47 168 ALA A CA 1
ATOM 713 C C . ALA A 1 168 ? 13.578 -27.015 26.032 1 49.92 168 ALA A C 1
ATOM 714 O O . ALA A 1 168 ? 14.717 -26.59 26.164 1 50.9 168 ALA A O 1
ATOM 716 N N . ARG A 1 169 ? 12.505 -26.319 26.438 1 50.5 169 ARG A N 1
ATOM 717 C CA . ARG A 1 169 ? 12.645 -25.009 27.077 1 50.58 169 ARG A CA 1
ATOM 718 C C . ARG A 1 169 ? 13.125 -25.164 28.503 1 50.05 169 ARG A C 1
ATOM 719 O O . ARG A 1 169 ? 13.869 -24.307 28.965 1 51.94 169 ARG A O 1
ATOM 727 N N . ALA A 1 170 ? 12.718 -26.231 29.206 1 48.05 170 ALA A N 1
ATOM 728 C CA . ALA A 1 170 ? 13.234 -26.51 30.552 1 48.58 170 ALA A CA 1
ATOM 729 C C . ALA A 1 170 ? 14.743 -26.888 30.435 1 48.94 170 ALA A C 1
ATOM 730 O O . ALA A 1 170 ? 15.514 -26.553 31.311 1 49.16 170 ALA A O 1
ATOM 732 N N . ALA A 1 171 ? 15.145 -27.582 29.36 1 49.18 171 ALA A N 1
ATOM 733 C CA . ALA A 1 171 ? 16.548 -27.96 29.138 1 49.12 171 ALA A CA 1
ATOM 734 C C . ALA A 1 171 ? 17.414 -26.71 28.909 1 49.27 171 ALA A C 1
ATOM 735 O O . ALA A 1 171 ? 18.554 -26.69 29.348 1 49.44 171 ALA A O 1
ATOM 737 N N . LEU A 1 172 ? 16.871 -25.692 28.243 1 49.74 172 LEU A N 1
ATOM 738 C CA . LEU A 1 172 ? 17.537 -24.402 28.009 1 51.61 172 LEU A CA 1
ATOM 739 C C . LEU A 1 172 ? 17.738 -23.707 29.351 1 51.86 172 LEU A C 1
ATOM 740 O O . LEU A 1 172 ? 18.82 -23.188 29.601 1 52.5 172 LEU A O 1
ATOM 745 N N . THR A 1 173 ? 16.722 -23.737 30.25 1 51.67 173 THR A N 1
ATOM 746 C CA . THR A 1 173 ? 16.858 -23.152 31.587 1 51.94 173 THR A CA 1
ATOM 747 C C . THR A 1 173 ? 17.961 -23.843 32.363 1 51.5 173 THR A C 1
ATOM 748 O O . THR A 1 173 ? 18.805 -23.174 32.932 1 51.58 173 THR A O 1
ATOM 752 N N . PHE A 1 174 ? 17.983 -25.179 32.359 1 51.41 174 PHE A N 1
ATOM 753 C CA . PHE A 1 174 ? 19.032 -25.936 33.041 1 50.87 174 PHE A CA 1
ATOM 754 C C . PHE A 1 174 ? 20.405 -25.626 32.45 1 50.88 174 PHE A C 1
ATOM 755 O O . PHE A 1 174 ? 21.345 -25.366 33.193 1 50.65 174 PHE A O 1
ATOM 763 N N . LEU A 1 175 ? 20.539 -25.698 31.112 1 51.13 175 LEU A N 1
ATOM 764 C CA . LEU A 1 175 ? 21.83 -25.482 30.461 1 51.77 175 LEU A CA 1
ATOM 765 C C . LEU A 1 175 ? 22.372 -24.09 30.731 1 53.15 175 LEU A C 1
ATOM 766 O O . LEU A 1 175 ? 23.564 -23.956 30.998 1 54.7 175 LEU A O 1
ATOM 771 N N . ALA A 1 176 ? 21.503 -23.054 30.73 1 53.13 176 ALA A N 1
ATOM 772 C CA . ALA A 1 176 ? 21.925 -21.676 31.017 1 53.86 176 ALA A CA 1
ATOM 773 C C . ALA A 1 176 ? 22.449 -21.503 32.438 1 55.55 176 ALA A C 1
ATOM 774 O O . ALA A 1 176 ? 23.161 -20.552 32.68 1 56.71 176 ALA A O 1
ATOM 776 N N . GLU A 1 177 ? 22.09 -22.403 33.384 1 56.1 177 GLU A N 1
ATOM 777 C CA . GLU A 1 177 ? 22.557 -22.364 34.784 1 56.59 177 GLU A CA 1
ATOM 778 C C . GLU A 1 177 ? 23.904 -23.074 35.006 1 57.26 177 GLU A C 1
ATOM 779 O O . GLU A 1 177 ? 24.422 -23.055 36.134 1 58.22 177 GLU A O 1
ATOM 785 N N . GLN A 1 178 ? 24.454 -23.734 33.974 1 56.34 178 GLN A N 1
ATOM 786 C CA . GLN A 1 178 ? 25.707 -24.453 34.132 1 56.68 178 GLN A CA 1
ATOM 787 C C . GLN A 1 178 ? 26.906 -23.498 34.127 1 58.32 178 GLN A C 1
ATOM 788 O O . GLN A 1 178 ? 26.921 -22.56 33.362 1 58.16 178 GLN A O 1
ATOM 794 N N . SER A 1 179 ? 27.878 -23.714 35.01 1 60.21 179 SER A N 1
ATOM 795 C CA . SER A 1 179 ? 29.034 -22.813 35.169 1 62.65 179 SER A CA 1
ATOM 796 C C . SER A 1 179 ? 29.9 -22.653 33.919 1 64.98 179 SER A C 1
ATOM 797 O O . SER A 1 179 ? 30.508 -21.595 33.717 1 66.57 179 SER A O 1
ATOM 800 N N . MET A 1 180 ? 29.966 -23.688 33.087 1 64.92 180 MET A N 1
ATOM 801 C CA . MET A 1 180 ? 30.776 -23.638 31.869 1 65.02 180 MET A CA 1
ATOM 802 C C . MET A 1 180 ? 30.014 -23.102 30.649 1 64.96 180 MET A C 1
ATOM 803 O O . MET A 1 180 ? 30.573 -23.12 29.562 1 65.53 180 MET A O 1
ATOM 808 N N . VAL A 1 181 ? 28.757 -22.644 30.807 1 64.21 181 VAL A N 1
ATOM 809 C CA . VAL A 1 181 ? 27.97 -22.181 29.655 1 64.7 181 VAL A CA 1
ATOM 810 C C . VAL A 1 181 ? 27.692 -20.683 29.709 1 66.79 181 VAL A C 1
ATOM 811 O O . VAL A 1 181 ? 27.382 -20.152 30.775 1 67.6 181 VAL A O 1
ATOM 815 N N . ASP A 1 182 ? 27.72 -20.02 28.551 1 67.69 182 ASP A N 1
ATOM 816 C CA . ASP A 1 182 ? 27.339 -18.617 28.472 1 69.53 182 ASP A CA 1
ATOM 817 C C . ASP A 1 182 ? 25.827 -18.6 28.205 1 70.18 182 ASP A C 1
ATOM 818 O O . ASP A 1 182 ? 25.389 -19 27.131 1 69.95 182 ASP A O 1
ATOM 823 N N . PRO A 1 183 ? 25.019 -18.138 29.181 1 70.91 183 PRO A N 1
ATOM 824 C CA . PRO A 1 183 ? 23.547 -18.133 28.993 1 71.5 183 PRO A CA 1
ATOM 825 C C . PRO A 1 183 ? 23.025 -17.292 27.834 1 73.1 183 PRO A C 1
ATOM 826 O O . PRO A 1 183 ? 21.882 -17.469 27.396 1 74.17 183 PRO A O 1
ATOM 830 N N . ASP A 1 184 ? 23.842 -16.364 27.343 1 73.49 184 ASP A N 1
ATOM 831 C CA . ASP A 1 184 ? 23.455 -15.525 26.21 1 74.25 184 ASP A CA 1
ATOM 832 C C . ASP A 1 184 ? 23.864 -16.14 24.848 1 73.57 184 ASP A C 1
ATOM 833 O O . ASP A 1 184 ? 23.569 -15.552 23.818 1 74.44 184 ASP A O 1
ATOM 838 N N . ARG A 1 185 ? 24.53 -17.313 24.837 1 71.85 185 ARG A N 1
ATOM 839 C CA . ARG A 1 185 ? 24.956 -17.964 23.605 1 70.06 185 ARG A CA 1
ATOM 840 C C . ARG A 1 185 ? 24.436 -19.405 23.558 1 66.75 185 ARG A C 1
ATOM 841 O O . ARG A 1 185 ? 25.212 -20.355 23.554 1 65.95 185 ARG A O 1
ATOM 849 N N . LEU A 1 186 ? 23.111 -19.55 23.526 1 64.7 186 LEU A N 1
ATOM 850 C CA . LEU A 1 186 ? 22.458 -20.851 23.473 1 63.17 186 LEU A CA 1
ATOM 851 C C . LEU A 1 186 ? 21.956 -21.153 22.071 1 62.75 186 LEU A C 1
ATOM 852 O O . LEU A 1 186 ? 21.449 -20.275 21.387 1 62.63 186 LEU A O 1
ATOM 857 N N . ALA A 1 187 ? 22.109 -22.396 21.643 1 62.11 187 ALA A N 1
ATOM 858 C CA . ALA A 1 187 ? 21.626 -22.855 20.341 1 62.2 187 ALA A CA 1
ATOM 859 C C . ALA A 1 187 ? 20.865 -24.195 20.518 1 61.4 187 ALA A C 1
ATOM 860 O O . ALA A 1 187 ? 20.998 -24.852 21.542 1 61.68 187 ALA A O 1
ATOM 862 N N . VAL A 1 188 ? 20.045 -24.578 19.544 1 60.85 188 VAL A N 1
ATOM 863 C CA . VAL A 1 188 ? 19.299 -25.832 19.584 1 60.09 188 VAL A CA 1
ATOM 864 C C . VAL A 1 188 ? 19.509 -26.563 18.26 1 60.96 188 VAL A C 1
ATOM 865 O O . VAL A 1 188 ? 19.414 -25.933 17.206 1 62.2 188 VAL A O 1
ATOM 869 N N . ILE A 1 189 ? 19.786 -27.88 18.301 1 60.26 189 ILE A N 1
ATOM 870 C CA . ILE A 1 189 ? 19.911 -28.73 17.112 1 59.68 189 ILE A CA 1
ATOM 871 C C . ILE A 1 189 ? 18.923 -29.886 17.294 1 58.66 189 ILE A C 1
ATOM 872 O O . ILE A 1 189 ? 19.011 -30.588 18.298 1 58.05 189 ILE A O 1
ATOM 877 N N . GLY A 1 190 ? 18.044 -30.113 16.317 1 57.19 190 GLY A N 1
ATOM 878 C CA . GLY A 1 190 ? 17.118 -31.222 16.395 1 57.13 190 GLY A CA 1
ATOM 879 C C . GLY A 1 190 ? 17.154 -32.134 15.186 1 58.36 190 GLY A C 1
ATOM 880 O O . GLY A 1 190 ? 17.281 -31.657 14.053 1 60.37 190 GLY A O 1
ATOM 881 N N . ILE A 1 191 ? 16.933 -33.431 15.397 1 57.34 191 ILE A N 1
ATOM 882 C CA . ILE A 1 191 ? 16.856 -34.395 14.306 1 57.41 191 ILE A CA 1
ATOM 883 C C . ILE A 1 191 ? 15.412 -34.838 14.054 1 57.75 191 ILE A C 1
ATOM 884 O O . ILE A 1 191 ? 14.73 -35.292 14.971 1 57.77 191 ILE A O 1
ATOM 889 N N . SER A 1 192 ? 14.948 -34.691 12.801 1 58.32 192 SER A N 1
ATOM 890 C CA . SER A 1 192 ? 13.646 -35.083 12.294 1 58.25 192 SER A CA 1
ATOM 891 C C . SER A 1 192 ? 12.475 -34.419 13.101 1 57.08 192 SER A C 1
ATOM 892 O O . SER A 1 192 ? 12.372 -33.199 13.036 1 57.14 192 SER A O 1
ATOM 895 N N . LEU A 1 193 ? 11.63 -35.151 13.864 1 55.97 193 LEU A N 1
ATOM 896 C CA . LEU A 1 193 ? 10.59 -34.51 14.682 1 55.43 193 LEU A CA 1
ATOM 897 C C . LEU A 1 193 ? 11.252 -33.533 15.707 1 55.54 193 LEU A C 1
ATOM 898 O O . LEU A 1 193 ? 10.712 -32.458 15.97 1 56.58 193 LEU A O 1
ATOM 903 N N . GLY A 1 194 ? 12.447 -33.871 16.187 1 53.75 194 GLY A N 1
ATOM 904 C CA . GLY A 1 194 ? 13.202 -32.986 17.056 1 53.43 194 GLY A CA 1
ATOM 905 C C . GLY A 1 194 ? 13.635 -31.703 16.369 1 53.38 194 GLY A C 1
ATOM 906 O O . GLY A 1 194 ? 13.799 -30.682 17.025 1 53.21 194 GLY A O 1
ATOM 907 N N . GLY A 1 195 ? 13.788 -31.74 15.049 1 53.7 195 GLY A N 1
ATOM 908 C CA . GLY A 1 195 ? 14.133 -30.603 14.2 1 54.34 195 GLY A CA 1
ATOM 909 C C . GLY A 1 195 ? 12.948 -29.655 14.077 1 55.1 195 GLY A C 1
ATOM 910 O O . GLY A 1 195 ? 13.116 -28.434 14.103 1 56.29 195 GLY A O 1
ATOM 911 N N . ALA A 1 196 ? 11.726 -30.204 14.015 1 53.92 196 ALA A N 1
ATOM 912 C CA . ALA A 1 196 ? 10.508 -29.413 14.054 1 53.3 196 ALA A CA 1
ATOM 913 C C . ALA A 1 196 ? 10.395 -28.781 15.463 1 53.86 196 ALA A C 1
ATOM 914 O O . ALA A 1 196 ? 9.973 -27.633 15.585 1 54.47 196 ALA A O 1
ATOM 916 N N . HIS A 1 197 ? 10.809 -29.506 16.529 1 53.71 197 HIS A N 1
ATOM 917 C CA . HIS A 1 197 ? 10.812 -28.964 17.888 1 53.41 197 HIS A CA 1
ATOM 918 C C . HIS A 1 197 ? 11.828 -27.858 18.04 1 54.78 197 HIS A C 1
ATOM 919 O O . HIS A 1 197 ? 11.561 -26.898 18.747 1 54.89 197 HIS A O 1
ATOM 926 N N . ALA A 1 198 ? 12.991 -27.963 17.377 1 55.31 198 ALA A N 1
ATOM 927 C CA . ALA A 1 198 ? 14.023 -26.934 17.432 1 56.64 198 ALA A CA 1
ATOM 928 C C . ALA A 1 198 ? 13.453 -25.618 16.887 1 58.49 198 ALA A C 1
ATOM 929 O O . ALA A 1 198 ? 13.601 -24.571 17.52 1 58.94 198 ALA A O 1
ATOM 931 N N . ILE A 1 199 ? 12.722 -25.701 15.757 1 59.21 199 ILE A N 1
ATOM 932 C CA . ILE A 1 199 ? 12.071 -24.568 15.105 1 60.02 199 ILE A CA 1
ATOM 933 C C . ILE A 1 199 ? 11.017 -23.978 16.041 1 61.21 199 ILE A C 1
ATOM 934 O O . ILE A 1 199 ? 11.03 -22.77 16.274 1 62.67 199 ILE A O 1
ATOM 939 N N . THR A 1 200 ? 10.124 -24.813 16.599 1 60.79 200 THR A N 1
ATOM 940 C CA . THR A 1 200 ? 9.082 -24.343 17.518 1 61.08 200 THR A CA 1
ATOM 941 C C . THR A 1 200 ? 9.666 -23.7 18.776 1 60.99 200 THR A C 1
ATOM 942 O O . THR A 1 200 ? 9.161 -22.669 19.226 1 61.05 200 THR A O 1
ATOM 946 N N . THR A 1 201 ? 10.724 -24.307 19.344 1 60.24 201 THR A N 1
ATOM 947 C CA . THR A 1 201 ? 11.409 -23.813 20.531 1 59.9 201 THR A CA 1
ATOM 948 C C . THR A 1 201 ? 12.024 -22.457 20.229 1 61.51 201 THR A C 1
ATOM 949 O O . THR A 1 201 ? 11.867 -21.545 21.031 1 61.76 201 THR A O 1
ATOM 953 N N . ALA A 1 202 ? 12.716 -22.308 19.085 1 62.73 202 ALA A N 1
ATOM 954 C CA . ALA A 1 202 ? 13.32 -21.018 18.736 1 64.75 202 ALA A CA 1
ATOM 955 C C . ALA A 1 202 ? 12.235 -19.956 18.515 1 67.52 202 ALA A C 1
ATOM 956 O O . ALA A 1 202 ? 12.427 -18.811 18.912 1 68.64 202 ALA A O 1
ATOM 958 N N . ALA A 1 203 ? 11.097 -20.333 17.933 1 67.87 203 ALA A N 1
ATOM 959 C CA . ALA A 1 203 ? 10.01 -19.391 17.702 1 69.65 203 ALA A CA 1
ATOM 960 C C . ALA A 1 203 ? 9.409 -18.862 19.004 1 71.86 203 ALA A C 1
ATOM 961 O O . ALA A 1 203 ? 9.051 -17.694 19.077 1 72.37 203 ALA A O 1
ATOM 963 N N . LEU A 1 204 ? 9.276 -19.717 20.028 1 72.85 204 LEU A N 1
ATOM 964 C CA . LEU A 1 204 ? 8.674 -19.297 21.302 1 73.44 204 LEU A CA 1
ATOM 965 C C . LEU A 1 204 ? 9.667 -18.782 22.332 1 74.05 204 LEU A C 1
ATOM 966 O O . LEU A 1 204 ? 9.255 -18.211 23.337 1 74.71 204 LEU A O 1
ATOM 971 N N . ASP A 1 205 ? 10.964 -18.996 22.113 1 74.05 205 ASP A N 1
ATOM 972 C CA . ASP A 1 205 ? 11.976 -18.674 23.102 1 74.19 205 ASP A CA 1
ATOM 973 C C . ASP A 1 205 ? 13.12 -17.858 22.537 1 75.31 205 ASP A C 1
ATOM 974 O O . ASP A 1 205 ? 13.925 -18.372 21.757 1 75.43 205 ASP A O 1
ATOM 979 N N . GLN A 1 206 ? 13.24 -16.598 23 1 75.63 206 GLN A N 1
ATOM 980 C CA . GLN A 1 206 ? 14.29 -15.685 22.57 1 75.47 206 GLN A CA 1
ATOM 981 C C . GLN A 1 206 ? 15.698 -16.092 23.015 1 73.88 206 GLN A C 1
ATOM 982 O O . GLN A 1 206 ? 16.672 -15.522 22.516 1 74.09 206 GLN A O 1
ATOM 988 N N . ARG A 1 207 ? 15.825 -17.053 23.95 1 72.16 207 ARG A N 1
ATOM 989 C CA . ARG A 1 207 ? 17.155 -17.502 24.386 1 71 207 ARG A CA 1
ATOM 990 C C . ARG A 1 207 ? 17.902 -18.293 23.297 1 71.26 207 ARG A C 1
ATOM 991 O O . ARG A 1 207 ? 19.136 -18.361 23.324 1 71.5 207 ARG A O 1
ATOM 999 N N . VAL A 1 208 ? 17.153 -18.859 22.323 1 70.88 208 VAL A N 1
ATOM 1000 C CA . VAL A 1 208 ? 17.731 -19.581 21.206 1 71.19 208 VAL A CA 1
ATOM 1001 C C . VAL A 1 208 ? 18.317 -18.575 20.198 1 72.79 208 VAL A C 1
ATOM 1002 O O . VAL A 1 208 ? 17.582 -17.902 19.464 1 73.34 208 VAL A O 1
ATOM 1006 N N . ARG A 1 209 ? 19.644 -18.463 20.176 1 73.02 209 ARG A N 1
ATOM 1007 C CA . ARG A 1 209 ? 20.324 -17.538 19.28 1 74 209 ARG A CA 1
ATOM 1008 C C . ARG A 1 209 ? 20.515 -18.087 17.863 1 73.76 209 ARG A C 1
ATOM 1009 O O . ARG A 1 209 ? 20.668 -17.31 16.93 1 74.46 209 ARG A O 1
ATOM 1017 N N . ALA A 1 210 ? 20.521 -19.413 17.705 1 72.74 210 ALA A N 1
ATOM 1018 C CA . ALA A 1 210 ? 20.694 -20.091 16.413 1 72.07 210 ALA A CA 1
ATOM 1019 C C . ALA A 1 210 ? 20.054 -21.467 16.489 1 71.2 210 ALA A C 1
ATOM 1020 O O . ALA A 1 210 ? 20.064 -22.093 17.544 1 71.53 210 ALA A O 1
ATOM 1022 N N . VAL A 1 211 ? 19.529 -21.945 15.358 1 70.43 211 VAL A N 1
ATOM 1023 C CA . VAL A 1 211 ? 18.78 -23.195 15.289 1 70.16 211 VAL A CA 1
ATOM 1024 C C . VAL A 1 211 ? 19.222 -24.057 14.142 1 69.31 211 VAL A C 1
ATOM 1025 O O . VAL A 1 211 ? 19.302 -23.555 13.027 1 69.89 211 VAL A O 1
ATOM 1029 N N . VAL A 1 212 ? 19.337 -25.373 14.359 1 67.45 212 VAL A N 1
ATOM 1030 C CA . VAL A 1 212 ? 19.594 -26.305 13.27 1 66.48 212 VAL A CA 1
ATOM 1031 C C . VAL A 1 212 ? 18.491 -27.355 13.294 1 65.98 212 VAL A C 1
ATOM 1032 O O . VAL A 1 212 ? 18.26 -27.991 14.312 1 65.18 212 VAL A O 1
ATOM 1036 N N . ALA A 1 213 ? 17.775 -27.49 12.18 1 66 213 ALA A N 1
ATOM 1037 C CA . ALA A 1 213 ? 16.707 -28.452 12.044 1 66.12 213 ALA A CA 1
ATOM 1038 C C . ALA A 1 213 ? 17.104 -29.438 10.965 1 66.88 213 ALA A C 1
ATOM 1039 O O . ALA A 1 213 ? 17.183 -29.053 9.816 1 68.33 213 ALA A O 1
ATOM 1041 N N . LEU A 1 214 ? 17.364 -30.687 11.315 1 66.24 214 LEU A N 1
ATOM 1042 C CA . LEU A 1 214 ? 17.689 -31.717 10.335 1 66.42 214 LEU A CA 1
ATOM 1043 C C . LEU A 1 214 ? 16.412 -32.505 9.978 1 65.66 214 LEU A C 1
ATOM 1044 O O . LEU A 1 214 ? 15.717 -32.933 10.882 1 65.3 214 LEU A O 1
ATOM 1049 N N . GLU A 1 215 ? 16.104 -32.701 8.674 1 65.03 215 GLU A N 1
ATOM 1050 C CA . GLU A 1 215 ? 14.946 -33.472 8.174 1 64.31 215 GLU A CA 1
ATOM 1051 C C . GLU A 1 215 ? 13.626 -33.154 8.924 1 64.26 215 GLU A C 1
ATOM 1052 O O . GLU A 1 215 ? 12.943 -34.081 9.377 1 64.46 215 GLU A O 1
ATOM 1058 N N . PRO A 1 216 ? 13.219 -31.872 9.052 1 63.89 216 PRO A N 1
ATOM 1059 C CA . PRO A 1 216 ? 12.02 -31.582 9.846 1 64.03 216 PRO A CA 1
ATOM 1060 C C . PRO A 1 216 ? 10.675 -31.631 9.133 1 65.36 216 PRO A C 1
ATOM 1061 O O . PRO A 1 216 ? 10.493 -31.028 8.071 1 66.79 216 PRO A O 1
ATOM 1065 N N . PRO A 1 217 ? 9.676 -32.254 9.769 1 64.26 217 PRO A N 1
ATOM 1066 C CA . PRO A 1 217 ? 8.316 -32.166 9.236 1 64.1 217 PRO A CA 1
ATOM 1067 C C . PRO A 1 217 ? 7.798 -30.735 9.51 1 64.31 217 PRO A C 1
ATOM 1068 O O . PRO A 1 217 ? 7.81 -30.267 10.661 1 64.49 217 PRO A O 1
ATOM 1072 N N . GLY A 1 218 ? 7.355 -30.043 8.462 1 63.29 218 GLY A N 1
ATOM 1073 C CA . GLY A 1 218 ? 6.82 -28.698 8.614 1 62.93 218 GLY A CA 1
ATOM 1074 C C . GLY A 1 218 ? 5.358 -28.683 9 1 63.61 218 GLY A C 1
ATOM 1075 O O . GLY A 1 218 ? 4.897 -27.756 9.664 1 64.11 218 GLY A O 1
ATOM 1076 N N . HIS A 1 219 ? 4.604 -29.699 8.56 1 63.39 219 HIS A N 1
ATOM 1077 C CA . HIS A 1 219 ? 3.178 -29.791 8.822 1 63.59 219 HIS A CA 1
ATOM 1078 C C . HIS A 1 219 ? 2.902 -31.232 9.147 1 63.95 219 HIS A C 1
ATOM 1079 O O . HIS A 1 219 ? 3.073 -32.076 8.273 1 64.5 219 HIS A O 1
ATOM 1086 N N . GLY A 1 220 ? 2.502 -31.502 10.396 1 63.35 220 GLY A N 1
ATOM 1087 C CA . GLY A 1 220 ? 2.256 -32.85 10.884 1 63.01 220 GLY A CA 1
ATOM 1088 C C . GLY A 1 220 ? 1.282 -33.657 10.061 1 63.1 220 GLY A C 1
ATOM 1089 O O . GLY A 1 220 ? 1.575 -34.804 9.732 1 63.41 220 GLY A O 1
ATOM 1090 N N . ALA A 1 221 ? 0.111 -33.084 9.75 1 62.84 221 ALA A N 1
ATOM 1091 C CA . ALA A 1 221 ? -0.918 -33.776 8.96 1 63.5 221 ALA A CA 1
ATOM 1092 C C . ALA A 1 221 ? -0.43 -34.078 7.545 1 63.58 221 ALA A C 1
ATOM 1093 O O . ALA A 1 221 ? -0.576 -35.207 7.097 1 63.65 221 ALA A O 1
A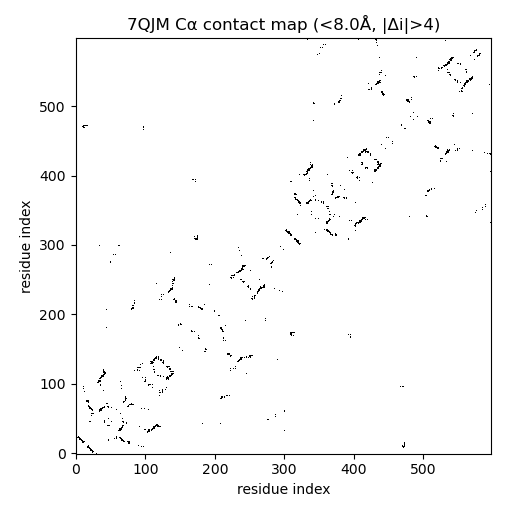TOM 1095 N N . ARG A 1 222 ? 0.204 -33.098 6.867 1 63.58 222 ARG A N 1
ATOM 1096 C CA . ARG A 1 222 ? 0.748 -33.274 5.527 1 63.47 222 ARG A CA 1
ATOM 1097 C C . ARG A 1 222 ? 1.822 -34.352 5.516 1 64.19 222 ARG A C 1
ATOM 1098 O O . ARG A 1 222 ? 1.824 -35.203 4.626 1 64.34 222 ARG A O 1
ATOM 1106 N N . TRP A 1 223 ? 2.715 -34.346 6.525 1 63.85 223 TRP A N 1
ATOM 1107 C CA . TRP A 1 223 ? 3.772 -35.347 6.65 1 63.51 223 TRP A CA 1
ATOM 1108 C C . TRP A 1 223 ? 3.205 -36.765 6.805 1 63.48 223 TRP A C 1
ATOM 1109 O O . TRP A 1 223 ? 3.594 -37.66 6.057 1 64.69 223 TRP A O 1
ATOM 1120 N N . LEU A 1 224 ? 2.308 -36.975 7.769 1 62.37 224 LEU A N 1
ATOM 1121 C CA . LEU A 1 224 ? 1.737 -38.29 8.017 1 62.33 224 LEU A CA 1
ATOM 1122 C C . LEU A 1 224 ? 0.828 -38.746 6.862 1 63.95 224 LEU A C 1
ATOM 1123 O O . LEU A 1 224 ? 0.77 -39.948 6.555 1 64.67 224 LEU A O 1
ATOM 1128 N N . ARG A 1 225 ? 0.131 -37.785 6.224 1 63.84 225 ARG A N 1
ATOM 1129 C CA . ARG A 1 225 ? -0.752 -38.009 5.084 1 64.27 225 ARG A CA 1
ATOM 1130 C C . ARG A 1 225 ? 0.073 -38.584 3.932 1 64.05 225 ARG A C 1
ATOM 1131 O O . ARG A 1 225 ? -0.298 -39.609 3.387 1 63.37 225 ARG A O 1
ATOM 1139 N N . SER A 1 226 ? 1.24 -37.993 3.642 1 64.7 226 SER A N 1
ATOM 1140 C CA . SER A 1 226 ? 2.136 -38.418 2.567 1 65.92 226 SER A CA 1
ATOM 1141 C C . SER A 1 226 ? 2.675 -39.839 2.703 1 67.47 226 SER A C 1
ATOM 1142 O O . SER A 1 226 ? 3.106 -40.406 1.707 1 68.97 226 SER A O 1
ATOM 1145 N N . LEU A 1 227 ? 2.658 -40.412 3.903 1 66.83 227 LEU A N 1
ATOM 1146 C CA . LEU A 1 227 ? 3.124 -41.779 4.154 1 66.13 227 LEU A CA 1
ATOM 1147 C C . LEU A 1 227 ? 2.061 -42.85 3.836 1 66.24 227 LEU A C 1
ATOM 1148 O O . LEU A 1 227 ? 2.349 -44.041 3.907 1 66.05 227 LEU A O 1
ATOM 1153 N N . ARG A 1 228 ? 0.834 -42.436 3.503 1 66.67 228 ARG A N 1
ATOM 1154 C CA . ARG A 1 228 ? -0.255 -43.345 3.211 1 67.66 228 ARG A CA 1
ATOM 1155 C C . ARG A 1 228 ? -0.916 -43.033 1.872 1 68.68 228 ARG A C 1
ATOM 1156 O O . ARG A 1 228 ? -0.836 -41.908 1.376 1 68.82 228 ARG A O 1
ATOM 1164 N N . ARG A 1 229 ? -1.631 -44.011 1.307 1 69.34 229 ARG A N 1
ATOM 1165 C CA . ARG A 1 229 ? -2.457 -43.753 0.125 1 70.44 229 ARG A CA 1
ATOM 1166 C C . ARG A 1 229 ? -3.701 -43.034 0.69 1 71.72 229 ARG A C 1
ATOM 1167 O O . ARG A 1 229 ? -4.041 -43.246 1.864 1 72.52 229 ARG A O 1
ATOM 1175 N N . HIS A 1 230 ? -4.402 -42.211 -0.11 1 71.27 230 HIS A N 1
ATOM 1176 C CA . HIS A 1 230 ? -5.539 -41.446 0.412 1 71.74 230 HIS A CA 1
ATOM 1177 C C . HIS A 1 230 ? -6.568 -42.279 1.163 1 72.29 230 HIS A C 1
ATOM 1178 O O . HIS A 1 230 ? -6.971 -41.874 2.249 1 73.05 230 HIS A O 1
ATOM 1185 N N . TRP A 1 231 ? -6.941 -43.454 0.646 1 71.8 231 TRP A N 1
ATOM 1186 C CA . TRP A 1 231 ? -7.91 -44.303 1.329 1 71.79 231 TRP A CA 1
ATOM 1187 C C . TRP A 1 231 ? -7.418 -44.807 2.679 1 71.27 231 TRP A C 1
ATOM 1188 O O . TRP A 1 231 ? -8.218 -44.983 3.59 1 71.19 231 TRP A O 1
ATOM 1199 N N . GLU A 1 232 ? -6.107 -45.04 2.804 1 70.73 232 GLU A N 1
ATOM 1200 C CA . GLU A 1 232 ? -5.512 -45.478 4.059 1 70.29 232 GLU A CA 1
ATOM 1201 C C . GLU A 1 232 ? -5.529 -44.353 5.106 1 70.5 232 GLU A C 1
ATOM 1202 O O . GLU A 1 232 ? -5.695 -44.618 6.298 1 70.96 232 GLU A O 1
ATOM 1208 N N . TRP A 1 233 ? -5.345 -43.106 4.658 1 70.33 233 TRP A N 1
ATOM 1209 C CA . TRP A 1 233 ? -5.332 -41.924 5.499 1 70.86 233 TRP A CA 1
ATOM 1210 C C . TRP A 1 233 ? -6.703 -41.642 6.054 1 71.86 233 TRP A C 1
ATOM 1211 O O . TRP A 1 233 ? -6.821 -41.371 7.246 1 71.97 233 TRP A O 1
ATOM 1222 N N . ARG A 1 234 ? -7.747 -41.723 5.214 1 72.18 234 ARG A N 1
ATOM 1223 C CA . ARG A 1 234 ? -9.13 -41.512 5.63 1 72.55 234 ARG A CA 1
ATOM 1224 C C . ARG A 1 234 ? -9.545 -42.545 6.671 1 70.85 234 ARG A C 1
ATOM 1225 O O . ARG A 1 234 ? -10.258 -42.215 7.613 1 70.1 234 ARG A O 1
ATOM 1233 N N . GLN A 1 235 ? -9.117 -43.797 6.479 1 70.36 235 GLN A N 1
ATOM 1234 C CA . GLN A 1 235 ? -9.38 -44.908 7.375 1 71.07 235 GLN A CA 1
ATOM 1235 C C . GLN A 1 235 ? -8.674 -44.674 8.733 1 70.82 235 GLN A C 1
ATOM 1236 O O . GLN A 1 235 ? -9.251 -44.948 9.784 1 71.06 235 GLN A O 1
ATOM 1242 N N . PHE A 1 236 ? -7.429 -44.141 8.698 1 70.21 236 PHE A N 1
ATOM 1243 C CA . PHE A 1 236 ? -6.629 -43.804 9.885 1 69.26 236 PHE A CA 1
ATOM 1244 C C . PHE A 1 236 ? -7.297 -42.668 10.659 1 68.41 236 PHE A C 1
ATOM 1245 O O . PHE A 1 236 ? -7.398 -42.743 11.879 1 68.36 236 PHE A O 1
ATOM 1253 N N . LEU A 1 237 ? -7.784 -41.639 9.944 1 67.77 237 LEU A N 1
ATOM 1254 C CA . LEU A 1 237 ? -8.491 -40.495 10.502 1 67.83 237 LEU A CA 1
ATOM 1255 C C . LEU A 1 237 ? -9.767 -40.944 11.21 1 68.72 237 LEU A C 1
ATOM 1256 O O . LEU A 1 237 ? -10.058 -40.458 12.303 1 69.44 237 LEU A O 1
ATOM 1261 N N . SER A 1 238 ? -10.502 -41.9 10.631 1 68.29 238 SER A N 1
ATOM 1262 C CA . SER A 1 238 ? -11.708 -42.427 11.261 1 69.04 238 SER A CA 1
ATOM 1263 C C . SER A 1 238 ? -11.357 -43.191 12.541 1 68.57 238 SER A C 1
ATOM 1264 O O . SER A 1 238 ? -12.09 -43.115 13.526 1 69.06 238 SER A O 1
ATOM 1267 N N . ARG A 1 239 ? -10.243 -43.919 12.533 1 67.64 239 ARG A N 1
ATOM 1268 C CA . ARG A 1 239 ? -9.797 -44.65 13.713 1 67.31 239 ARG A CA 1
ATOM 1269 C C . ARG A 1 239 ? -9.482 -43.653 14.877 1 67 239 ARG A C 1
ATOM 1270 O O . ARG A 1 239 ? -9.825 -43.89 16.03 1 67.15 239 ARG A O 1
ATOM 1278 N N . LEU A 1 240 ? -8.89 -42.518 14.532 1 66.16 240 LEU A N 1
ATOM 1279 C CA . LEU A 1 240 ? -8.53 -41.425 15.433 1 65.3 240 LEU A CA 1
ATOM 1280 C C . LEU A 1 240 ? -9.783 -40.74 15.995 1 65.64 240 LEU A C 1
ATOM 1281 O O . LEU A 1 240 ? -9.823 -40.469 17.182 1 65.44 240 LEU A O 1
ATOM 1286 N N . ALA A 1 241 ? -10.821 -40.505 15.172 1 66.25 241 ALA A N 1
ATOM 1287 C CA . ALA A 1 241 ? -12.086 -39.904 15.614 1 67.32 241 ALA A CA 1
ATOM 1288 C C . ALA A 1 241 ? -12.799 -40.829 16.609 1 68.81 241 ALA A C 1
ATOM 1289 O O . ALA A 1 241 ? -13.433 -40.345 17.554 1 69.49 241 ALA A O 1
ATOM 1291 N N . GLU A 1 242 ? -12.733 -42.148 16.374 1 68.7 242 GLU A N 1
ATOM 1292 C CA . GLU A 1 242 ? -13.321 -43.13 17.275 1 69.41 242 GLU A CA 1
ATOM 1293 C C . GLU A 1 242 ? -12.543 -43.156 18.607 1 69.27 242 GLU A C 1
ATOM 1294 O O . GLU A 1 242 ? -13.155 -43.277 19.669 1 69.38 242 GLU A O 1
ATOM 1300 N N . ASP A 1 243 ? -11.205 -42.997 18.555 1 68.8 243 ASP A N 1
ATOM 1301 C CA . ASP A 1 243 ? -10.369 -42.968 19.762 1 68.89 243 ASP A CA 1
ATOM 1302 C C . ASP A 1 243 ? -10.587 -41.699 20.556 1 68.54 243 ASP A C 1
ATOM 1303 O O . ASP A 1 243 ? -10.572 -41.745 21.772 1 68.63 243 ASP A O 1
ATOM 1308 N N . ARG A 1 244 ? -10.818 -40.565 19.878 1 68.41 244 ARG A N 1
ATOM 1309 C CA . ARG A 1 244 ? -11.132 -39.293 20.524 1 68.83 244 ARG A CA 1
ATOM 1310 C C . ARG A 1 244 ? -12.449 -39.452 21.302 1 70.46 244 ARG A C 1
ATOM 1311 O O . ARG A 1 244 ? -12.528 -39.044 22.45 1 70.33 244 ARG A O 1
ATOM 1319 N N . ARG A 1 245 ? -13.447 -40.125 20.713 1 71.49 245 ARG A N 1
ATOM 1320 C CA . ARG A 1 245 ? -14.714 -40.406 21.384 1 73.19 245 ARG A CA 1
ATOM 1321 C C . ARG A 1 245 ? -14.509 -41.269 22.633 1 73.14 245 ARG A C 1
ATOM 1322 O O . ARG A 1 245 ? -15.041 -40.942 23.683 1 73.21 245 ARG A O 1
ATOM 1330 N N . GLN A 1 246 ? -13.742 -42.369 22.522 1 73.08 246 GLN A N 1
ATOM 1331 C CA . GLN A 1 246 ? -13.496 -43.296 23.624 1 73.42 246 GLN A CA 1
ATOM 1332 C C . GLN A 1 246 ? -12.694 -42.684 24.779 1 73.13 246 GLN A C 1
ATOM 1333 O O . GLN A 1 246 ? -12.975 -43.011 25.942 1 74.16 246 GLN A O 1
ATOM 1339 N N . ARG A 1 247 ? -11.664 -41.869 24.47 1 70.99 247 ARG A N 1
ATOM 1340 C CA . ARG A 1 247 ? -10.874 -41.334 25.552 1 69.96 247 ARG A CA 1
ATOM 1341 C C . ARG A 1 247 ? -11.626 -40.209 26.285 1 69.63 247 ARG A C 1
ATOM 1342 O O . ARG A 1 247 ? -11.445 -40.099 27.484 1 69.78 247 ARG A O 1
ATOM 1350 N N . VAL A 1 248 ? -12.55 -39.491 25.635 1 69.11 248 VAL A N 1
ATOM 1351 C CA . VAL A 1 248 ? -13.339 -38.464 26.307 1 69.85 248 VAL A CA 1
ATOM 1352 C C . VAL A 1 248 ? -14.441 -39.111 27.153 1 72.07 248 VAL A C 1
ATOM 1353 O O . VAL A 1 248 ? -14.67 -38.718 28.293 1 71.96 248 VAL A O 1
ATOM 1357 N N . LEU A 1 249 ? -15.09 -40.133 26.617 1 73.85 249 LEU A N 1
ATOM 1358 C CA . LEU A 1 249 ? -16.149 -40.834 27.329 1 75.66 249 LEU A CA 1
ATOM 1359 C C . LEU A 1 249 ? -15.648 -41.756 28.464 1 76.69 249 LEU A C 1
ATOM 1360 O O . LEU A 1 249 ? -16.28 -41.783 29.513 1 76.78 249 LEU A O 1
ATOM 1365 N N . SER A 1 250 ? -14.495 -42.447 28.306 1 77.41 250 SER A N 1
ATOM 1366 C CA . SER A 1 250 ? -14.03 -43.421 29.305 1 78.81 250 SER A CA 1
ATOM 1367 C C . SER A 1 250 ? -12.633 -43.225 29.887 1 79.6 250 SER A C 1
ATOM 1368 O O . SER A 1 250 ? -12.316 -43.872 30.886 1 80.67 250 SER A O 1
ATOM 1371 N N . GLY A 1 251 ? -11.803 -42.383 29.288 1 78.97 251 GLY A N 1
ATOM 1372 C CA . GLY A 1 251 ? -10.513 -42.063 29.882 1 78.99 251 GLY A CA 1
ATOM 1373 C C . GLY A 1 251 ? -9.218 -42.558 29.294 1 78.91 251 GLY A C 1
ATOM 1374 O O . GLY A 1 251 ? -8.178 -41.942 29.551 1 79.9 251 GLY A O 1
ATOM 1375 N N . GLY A 1 252 ? -9.245 -43.677 28.58 1 77.58 252 GLY A N 1
ATOM 1376 C CA . GLY A 1 252 ? -8.016 -44.237 28.032 1 77.1 252 GLY A CA 1
ATOM 1377 C C . GLY A 1 252 ? -7.916 -44.202 26.53 1 76.66 252 GLY A C 1
ATOM 1378 O O . GLY A 1 252 ? -8.92 -44.353 25.83 1 77.28 252 GLY A O 1
ATOM 1379 N N . SER A 1 253 ? -6.702 -44.016 26.02 1 75.46 253 SER A N 1
ATOM 1380 C CA . SER A 1 253 ? -6.451 -44.011 24.574 1 74.68 253 SER A CA 1
ATOM 1381 C C . SER A 1 253 ? -5.883 -45.404 24.18 1 73.15 253 SER A C 1
ATOM 1382 O O . SER A 1 253 ? -5.254 -46.087 24.997 1 73.07 253 SER A O 1
ATOM 1385 N N . THR A 1 254 ? -6.163 -45.842 22.958 1 71.59 254 THR A N 1
ATOM 1386 C CA . THR A 1 254 ? -5.646 -47.106 22.452 1 70.47 254 THR A CA 1
ATOM 1387 C C . THR A 1 254 ? -4.133 -46.971 22.232 1 68.51 254 THR A C 1
ATOM 1388 O O . THR A 1 254 ? -3.701 -46.024 21.575 1 68.4 254 THR A O 1
ATOM 1392 N N . MET A 1 255 ? -3.336 -47.878 22.813 1 66.57 255 MET A N 1
ATOM 1393 C CA . MET A 1 255 ? -1.879 -47.857 22.676 1 65.61 255 MET A CA 1
ATOM 1394 C C . MET A 1 255 ? -1.464 -48.625 21.442 1 65.95 255 MET A C 1
ATOM 1395 O O . MET A 1 255 ? -1.914 -49.748 21.248 1 66.73 255 MET A O 1
ATOM 1400 N N . VAL A 1 256 ? -0.654 -48.024 20.577 1 65.18 256 VAL A N 1
ATOM 1401 C CA . VAL A 1 256 ? -0.236 -48.648 19.33 1 64.62 256 VAL A CA 1
ATOM 1402 C C . VAL A 1 256 ? 1.284 -48.615 19.156 1 64.86 256 VAL A C 1
ATOM 1403 O O . VAL A 1 256 ? 1.988 -47.848 19.806 1 65.01 256 VAL A O 1
ATOM 1407 N N . ASP A 1 257 ? 1.791 -49.424 18.224 1 64.67 257 ASP A N 1
ATOM 1408 C CA . ASP A 1 257 ? 3.18 -49.446 17.802 1 65.02 257 ASP A CA 1
ATOM 1409 C C . ASP A 1 257 ? 3.441 -48.075 17.162 1 63.99 257 ASP A C 1
ATOM 1410 O O . ASP A 1 257 ? 2.619 -47.619 16.381 1 63.25 257 ASP A O 1
ATOM 1415 N N . PRO A 1 258 ? 4.531 -47.37 17.519 1 63.38 258 PRO A N 1
ATOM 1416 C CA . PRO A 1 258 ? 4.769 -46.05 16.905 1 62.33 258 PRO A CA 1
ATOM 1417 C C . PRO A 1 258 ? 4.786 -46.077 15.364 1 61.04 258 PRO A C 1
ATOM 1418 O O . PRO A 1 258 ? 4.496 -45.065 14.727 1 59.58 258 PRO A O 1
ATOM 1422 N N . LEU A 1 259 ? 5.125 -47.229 14.772 1 61.25 259 LEU A N 1
ATOM 1423 C CA . LEU A 1 259 ? 5.159 -47.341 13.316 1 62.13 259 LEU A CA 1
ATOM 1424 C C . LEU A 1 259 ? 3.772 -47.527 12.679 1 62.24 259 LEU A C 1
ATOM 1425 O O . LEU A 1 259 ? 3.686 -47.584 11.462 1 63.02 259 LEU A O 1
ATOM 1430 N N . GLU A 1 260 ? 2.694 -47.564 13.489 1 61.86 260 GLU A N 1
ATOM 1431 C CA . GLU A 1 260 ? 1.305 -47.527 13.026 1 62.24 260 GLU A CA 1
ATOM 1432 C C . GLU A 1 260 ? 0.925 -46.039 12.807 1 63.28 260 GLU A C 1
ATOM 1433 O O . GLU A 1 260 ? -0.052 -45.782 12.126 1 63.94 260 GLU A O 1
ATOM 1439 N N . ILE A 1 261 ? 1.631 -45.066 13.433 1 62.6 261 ILE A N 1
ATOM 1440 C CA . ILE A 1 261 ? 1.365 -43.643 13.251 1 62.16 261 ILE A CA 1
ATOM 1441 C C . ILE A 1 261 ? 2.29 -43.097 12.148 1 63.45 261 ILE A C 1
ATOM 1442 O O . ILE A 1 261 ? 1.815 -42.509 11.17 1 62.99 261 ILE A O 1
ATOM 1447 N N . VAL A 1 262 ? 3.614 -43.307 12.302 1 64.21 262 VAL A N 1
ATOM 1448 C CA . VAL A 1 262 ? 4.583 -42.908 11.309 1 65.32 262 VAL A CA 1
ATOM 1449 C C . VAL A 1 262 ? 4.856 -44.177 10.51 1 68 262 VAL A C 1
ATOM 1450 O O . VAL A 1 262 ? 5.689 -44.998 10.896 1 68.06 262 VAL A O 1
ATOM 1454 N N . LEU A 1 263 ? 4.046 -44.388 9.458 1 69.41 263 LEU A N 1
ATOM 1455 C CA . LEU A 1 263 ? 4.075 -45.575 8.62 1 71.35 263 LEU A CA 1
ATOM 1456 C C . LEU A 1 263 ? 5.314 -45.534 7.743 1 73.77 263 LEU A C 1
ATOM 1457 O O . LEU A 1 263 ? 5.48 -44.608 6.951 1 74.4 263 LEU A O 1
ATOM 1462 N N . PRO A 1 264 ? 6.272 -46.448 7.957 1 74.9 264 PRO A N 1
ATOM 1463 C CA . PRO A 1 264 ? 7.523 -46.375 7.201 1 75.92 264 PRO A CA 1
ATOM 1464 C C . PRO A 1 264 ? 7.547 -47.15 5.883 1 77.55 264 PRO A C 1
ATOM 1465 O O . PRO A 1 264 ? 6.859 -48.158 5.704 1 77.57 264 PRO A O 1
ATOM 1469 N N . ASP A 1 265 ? 8.402 -46.705 4.974 1 78.77 265 ASP A N 1
ATOM 1470 C CA . ASP A 1 265 ? 8.649 -47.41 3.718 1 80.89 265 ASP A CA 1
ATOM 1471 C C . ASP A 1 265 ? 9.427 -48.723 4.037 1 82.54 265 ASP A C 1
ATOM 1472 O O . ASP A 1 265 ? 10.017 -48.834 5.117 1 82.38 265 ASP A O 1
ATOM 1477 N N . PRO A 1 266 ? 9.461 -49.726 3.128 1 83.43 266 PRO A N 1
ATOM 1478 C CA . PRO A 1 266 ? 10.164 -50.988 3.45 1 84.36 266 PRO A CA 1
ATOM 1479 C C . PRO A 1 266 ? 11.637 -50.851 3.849 1 86.13 266 PRO A C 1
ATOM 1480 O O . PRO A 1 266 ? 12.155 -51.661 4.626 1 86.7 266 PRO A O 1
ATOM 1484 N N . GLU A 1 267 ? 12.3 -49.815 3.328 1 86.58 267 GLU A N 1
ATOM 1485 C CA . GLU A 1 267 ? 13.703 -49.538 3.573 1 87.38 267 GLU A CA 1
ATOM 1486 C C . GLU A 1 267 ? 13.897 -49.037 5.004 1 87.45 267 GLU A C 1
ATOM 1487 O O . GLU A 1 267 ? 14.729 -49.583 5.743 1 88.08 267 GLU A O 1
ATOM 1493 N N . SER A 1 268 ? 13.098 -48.024 5.409 1 86.51 268 SER A N 1
ATOM 1494 C CA . SER A 1 268 ? 13.106 -47.485 6.758 1 85.86 268 SER A CA 1
ATOM 1495 C C . SER A 1 268 ? 12.698 -48.571 7.741 1 85.19 268 SER A C 1
ATOM 1496 O O . SER A 1 268 ? 13.267 -48.628 8.807 1 85.28 268 SER A O 1
ATOM 1499 N N . GLN A 1 269 ? 11.741 -49.442 7.387 1 84.5 269 GLN A N 1
ATOM 1500 C CA . GLN A 1 269 ? 11.314 -50.532 8.247 1 84.71 269 GLN A CA 1
ATOM 1501 C C . GLN A 1 269 ? 12.482 -51.47 8.552 1 85.62 269 GLN A C 1
ATOM 1502 O O . GLN A 1 269 ? 12.691 -51.815 9.71 1 85.76 269 GLN A O 1
ATOM 1508 N N . ALA A 1 270 ? 13.281 -51.813 7.537 1 86.11 270 ALA A N 1
ATOM 1509 C CA . ALA A 1 270 ? 14.451 -52.675 7.707 1 87.38 270 ALA A CA 1
ATOM 1510 C C . ALA A 1 270 ? 15.527 -52.041 8.619 1 88.44 270 ALA A C 1
ATOM 1511 O O . ALA A 1 270 ? 16.103 -52.728 9.469 1 88.66 270 ALA A O 1
ATOM 1513 N N . PHE A 1 271 ? 15.772 -50.729 8.458 1 88.86 271 PHE A N 1
ATOM 1514 C CA . PHE A 1 271 ? 16.743 -50.035 9.29 1 89.42 271 PHE A CA 1
ATOM 1515 C C . PHE A 1 271 ? 16.205 -49.913 10.707 1 90.02 271 PHE A C 1
ATOM 1516 O O . PHE A 1 271 ? 16.943 -50.161 11.661 1 90.28 271 PHE A O 1
ATOM 1524 N N . LEU A 1 272 ? 14.923 -49.558 10.858 1 89.99 272 LEU A N 1
ATOM 1525 C CA . LEU A 1 272 ? 14.283 -49.426 12.168 1 90.38 272 LEU A CA 1
ATOM 1526 C C . LEU A 1 272 ? 14.291 -50.741 12.934 1 91.69 272 LEU A C 1
ATOM 1527 O O . LEU A 1 272 ? 14.397 -50.727 14.158 1 91.86 272 LEU A O 1
ATOM 1532 N N . ASP A 1 273 ? 14.195 -51.873 12.223 1 92.54 273 ASP A N 1
ATOM 1533 C CA . ASP A 1 273 ? 14.264 -53.185 12.848 1 93.92 273 ASP A CA 1
ATOM 1534 C C . ASP A 1 273 ? 15.686 -53.422 13.384 1 95.34 273 ASP A C 1
ATOM 1535 O O . ASP A 1 273 ? 15.847 -53.979 14.469 1 95.71 273 ASP A O 1
ATOM 1540 N N . GLN A 1 274 ? 16.712 -52.977 12.636 1 95.9 274 GLN A N 1
ATOM 1541 C CA . GLN A 1 274 ? 18.112 -53.107 13.028 1 96.86 274 GLN A CA 1
ATOM 1542 C C . GLN A 1 274 ? 18.436 -52.233 14.23 1 97.19 274 GLN A C 1
ATOM 1543 O O . GLN A 1 274 ? 19.201 -52.653 15.094 1 97.46 274 GLN A O 1
ATOM 1549 N N . VAL A 1 275 ? 17.895 -51.003 14.266 1 97.12 275 VAL A N 1
ATOM 1550 C CA . VAL A 1 275 ? 18.118 -50.077 15.372 1 97.6 275 VAL A CA 1
ATOM 1551 C C . VAL A 1 275 ? 17.383 -50.574 16.629 1 97.69 275 VAL A C 1
ATOM 1552 O O . VAL A 1 275 ? 17.932 -50.484 17.725 1 97.6 275 VAL A O 1
ATOM 1556 N N . ALA A 1 276 ? 16.182 -51.162 16.464 1 97.76 276 ALA A N 1
ATOM 1557 C CA . ALA A 1 276 ? 15.439 -51.71 17.591 1 98.5 276 ALA A CA 1
ATOM 1558 C C . ALA A 1 276 ? 16.109 -52.968 18.144 1 99.48 276 ALA A C 1
ATOM 1559 O O . ALA A 1 276 ? 16.01 -53.219 19.349 1 99.74 276 ALA A O 1
ATOM 1561 N N . ALA A 1 277 ? 16.778 -53.762 17.29 1 99.52 277 ALA A N 1
ATOM 1562 C CA . ALA A 1 277 ? 17.479 -54.96 17.753 1 100.07 277 ALA A CA 1
ATOM 1563 C C . ALA A 1 277 ? 18.689 -54.576 18.636 1 100.69 277 ALA A C 1
ATOM 1564 O O . ALA A 1 277 ? 18.977 -55.256 19.621 1 100.94 277 ALA A O 1
ATOM 1566 N N . GLU A 1 278 ? 19.352 -53.452 18.313 1 100.79 278 GLU A N 1
ATOM 1567 C CA . GLU A 1 278 ? 20.513 -52.931 19.042 1 101.32 278 GLU A CA 1
ATOM 1568 C C . GLU A 1 278 ? 20.115 -52.19 20.333 1 100.83 278 GLU A C 1
ATOM 1569 O O . GLU A 1 278 ? 20.781 -52.324 21.361 1 101.52 278 GLU A O 1
ATOM 1575 N N . PHE A 1 279 ? 19.034 -51.4 20.278 1 99.34 279 PHE A N 1
ATOM 1576 C CA . PHE A 1 279 ? 18.529 -50.671 21.436 1 97.93 279 PHE A CA 1
ATOM 1577 C C . PHE A 1 279 ? 17.127 -51.225 21.771 1 96.26 279 PHE A C 1
ATOM 1578 O O . PHE A 1 279 ? 16.132 -50.576 21.458 1 96.17 279 PHE A O 1
ATOM 1586 N N . PRO A 1 280 ? 16.996 -52.435 22.365 1 95 280 PRO A N 1
ATOM 1587 C CA . PRO A 1 280 ? 15.646 -52.975 22.637 1 94.04 280 PRO A CA 1
ATOM 1588 C C . PRO A 1 280 ? 14.827 -52.203 23.671 1 92.98 280 PRO A C 1
ATOM 1589 O O . PRO A 1 280 ? 13.623 -52.424 23.777 1 93.31 280 PRO A O 1
ATOM 1593 N N . GLN A 1 281 ? 15.481 -51.319 24.448 1 91.67 281 GLN A N 1
ATOM 1594 C CA . GLN A 1 281 ? 14.841 -50.456 25.458 1 90.64 281 GLN A CA 1
ATOM 1595 C C . GLN A 1 281 ? 14.057 -49.263 24.817 1 89.13 281 GLN A C 1
ATOM 1596 O O . GLN A 1 281 ? 13.267 -48.587 25.478 1 89.29 281 GLN A O 1
ATOM 1602 N N . MET A 1 282 ? 14.287 -49.024 23.525 1 87.18 282 MET A N 1
ATOM 1603 C CA . MET A 1 282 ? 13.624 -48.028 22.707 1 85.82 282 MET A CA 1
ATOM 1604 C C . MET A 1 282 ? 12.161 -48.47 22.405 1 84.16 282 MET A C 1
ATOM 1605 O O . MET A 1 282 ? 11.329 -47.613 22.077 1 84.26 282 MET A O 1
ATOM 1610 N N . LYS A 1 283 ? 11.846 -49.801 22.539 1 82.07 283 LYS A N 1
ATOM 1611 C CA . LYS A 1 283 ? 10.51 -50.361 22.349 1 80.41 283 LYS A CA 1
ATOM 1612 C C . LYS A 1 283 ? 9.525 -49.66 23.27 1 77.08 283 LYS A C 1
ATOM 1613 O O . LYS A 1 283 ? 9.74 -49.595 24.487 1 77.76 283 LYS A O 1
ATOM 1619 N N . VAL A 1 284 ? 8.48 -49.094 22.671 1 72.98 284 VAL A N 1
ATOM 1620 C CA . VAL A 1 284 ? 7.456 -48.331 23.354 1 70.14 284 VAL A CA 1
ATOM 1621 C C . VAL A 1 284 ? 6.155 -48.393 22.522 1 67.35 284 VAL A C 1
ATOM 1622 O O . VAL A 1 284 ? 6.162 -48.772 21.35 1 67.26 284 VAL A O 1
ATOM 1626 N N . THR A 1 285 ? 5.04 -48.063 23.15 1 65.12 285 THR A N 1
ATOM 1627 C CA . THR A 1 285 ? 3.754 -47.912 22.498 1 64.11 285 THR A CA 1
ATOM 1628 C C . THR A 1 285 ? 3.317 -46.477 22.762 1 62.97 285 THR A C 1
ATOM 1629 O O . THR A 1 285 ? 3.666 -45.874 23.786 1 62.79 285 THR A O 1
ATOM 1633 N N . LEU A 1 286 ? 2.567 -45.924 21.833 1 61.85 286 LEU A N 1
ATOM 1634 C CA . LEU A 1 286 ? 2.09 -44.553 21.916 1 61.59 286 LEU A CA 1
ATOM 1635 C C . LEU A 1 286 ? 0.572 -44.564 21.918 1 62.36 286 LEU A C 1
ATOM 1636 O O . LEU A 1 286 ? -0.021 -45.396 21.229 1 62.72 286 LEU A O 1
ATOM 1641 N N . PRO A 1 287 ? -0.095 -43.629 22.623 1 62.3 287 PRO A N 1
ATOM 1642 C CA . PRO A 1 287 ? -1.558 -43.563 22.505 1 61.85 287 PRO A CA 1
ATOM 1643 C C . PRO A 1 287 ? -1.917 -43.004 21.12 1 61.96 287 PRO A C 1
ATOM 1644 O O . PRO A 1 287 ? -1.147 -42.212 20.535 1 62.53 287 PRO A O 1
ATOM 1648 N N . LEU A 1 288 ? -3.086 -43.388 20.585 1 60.82 288 LEU A N 1
ATOM 1649 C CA . LEU A 1 288 ? -3.552 -42.814 19.307 1 60.37 288 LEU A CA 1
ATOM 1650 C C . LEU A 1 288 ? -3.675 -41.274 19.398 1 60.05 288 LEU A C 1
ATOM 1651 O O . LEU A 1 288 ? -3.515 -40.586 18.398 1 60.46 288 LEU A O 1
ATOM 1656 N N . GLU A 1 289 ? -3.852 -40.744 20.614 1 59.95 289 GLU A N 1
ATOM 1657 C CA . GLU A 1 289 ? -3.875 -39.318 20.918 1 60.31 289 GLU A CA 1
ATOM 1658 C C . GLU A 1 289 ? -2.612 -38.611 20.401 1 59.58 289 GLU A C 1
ATOM 1659 O O . GLU A 1 289 ? -2.675 -37.435 20.036 1 59.89 289 GLU A O 1
ATOM 1665 N N . SER A 1 290 ? -1.466 -39.323 20.361 1 58.58 290 SER A N 1
ATOM 1666 C CA . SER A 1 290 ? -0.206 -38.765 19.854 1 58.14 290 SER A CA 1
ATOM 1667 C C . SER A 1 290 ? -0.285 -38.482 18.353 1 58.6 290 SER A C 1
ATOM 1668 O O . SER A 1 290 ? 0.295 -37.501 17.895 1 59.29 290 SER A O 1
ATOM 1671 N N . ALA A 1 291 ? -1.012 -39.312 17.591 1 58.42 291 ALA A N 1
ATOM 1672 C CA . ALA A 1 291 ? -1.215 -39.087 16.153 1 58.68 291 ALA A CA 1
ATOM 1673 C C . ALA A 1 291 ? -2.044 -37.837 15.932 1 58.94 291 ALA A C 1
ATOM 1674 O O . ALA A 1 291 ? -1.719 -37.03 15.075 1 59.23 291 ALA A O 1
ATOM 1676 N N . GLU A 1 292 ? -3.077 -37.643 16.731 1 59.77 292 GLU A N 1
ATOM 1677 C CA . GLU A 1 292 ? -3.924 -36.458 16.628 1 60.89 292 GLU A CA 1
ATOM 1678 C C . GLU A 1 292 ? -3.132 -35.183 16.965 1 59.87 292 GLU A C 1
ATOM 1679 O O . GLU A 1 292 ? -3.235 -34.201 16.24 1 60.09 292 GLU A O 1
ATOM 1685 N N . ALA A 1 293 ? -2.331 -35.209 18.041 1 58.69 293 ALA A N 1
ATOM 1686 C CA . ALA A 1 293 ? -1.5 -34.065 18.415 1 58.27 293 ALA A CA 1
ATOM 1687 C C . ALA A 1 293 ? -0.436 -33.765 17.36 1 57.36 293 ALA A C 1
ATOM 1688 O O . ALA A 1 293 ? -0.118 -32.606 17.163 1 57.98 293 ALA A O 1
ATOM 1690 N N . LEU A 1 294 ? 0.123 -34.788 16.701 1 57.11 294 LEU A N 1
ATOM 1691 C CA . LEU A 1 294 ? 1.11 -34.622 15.614 1 58.2 294 LEU A CA 1
ATOM 1692 C C . LEU A 1 294 ? 0.434 -34.018 14.374 1 60.15 294 LEU A C 1
ATOM 1693 O O . LEU A 1 294 ? 1.036 -33.204 13.682 1 61.17 294 LEU A O 1
ATOM 1698 N N . ILE A 1 295 ? -0.818 -34.405 14.094 1 60.01 295 ILE A N 1
ATOM 1699 C CA . ILE A 1 295 ? -1.56 -33.863 12.966 1 60.41 295 ILE A CA 1
ATOM 1700 C C . ILE A 1 295 ? -1.764 -32.349 13.133 1 61.59 295 ILE A C 1
ATOM 1701 O O . ILE A 1 295 ? -1.668 -31.596 12.152 1 62.09 295 ILE A O 1
ATOM 1706 N N . GLU A 1 296 ? -2.015 -31.899 14.377 1 61.55 296 GLU A N 1
ATOM 1707 C CA . GLU A 1 296 ? -2.231 -30.477 14.673 1 62.13 296 GLU A CA 1
ATOM 1708 C C . GLU A 1 296 ? -0.92 -29.706 14.881 1 62.61 296 GLU A C 1
ATOM 1709 O O . GLU A 1 296 ? -0.965 -28.529 15.242 1 63.31 296 GLU A O 1
ATOM 1715 N N . TYR A 1 297 ? 0.235 -30.361 14.705 1 61.77 297 TYR A N 1
ATOM 1716 C CA . TYR A 1 297 ? 1.532 -29.785 14.975 1 61.48 297 TYR A CA 1
ATOM 1717 C C . TYR A 1 297 ? 2.175 -29.29 13.708 1 63.3 297 TYR A C 1
ATOM 1718 O O . TYR A 1 297 ? 2.691 -30.076 12.915 1 63.52 297 TYR A O 1
ATOM 1727 N N . VAL A 1 298 ? 2.151 -27.974 13.511 1 64.77 298 VAL A N 1
ATOM 1728 C CA . VAL A 1 298 ? 2.666 -27.37 12.286 1 66.3 298 VAL A CA 1
ATOM 1729 C C . VAL A 1 298 ? 3.781 -26.393 12.648 1 68.25 298 VAL A C 1
ATOM 1730 O O . VAL A 1 298 ? 3.498 -25.231 12.959 1 69.33 298 VAL A O 1
ATOM 1734 N N . SER A 1 299 ? 5.043 -26.847 12.611 1 68.36 299 SER A N 1
ATOM 1735 C CA . SER A 1 299 ? 6.175 -25.967 12.921 1 69.39 299 SER A CA 1
ATOM 1736 C C . SER A 1 299 ? 6.389 -24.846 11.888 1 71.24 299 SER A C 1
ATOM 1737 O O . SER A 1 299 ? 7.041 -23.849 12.201 1 70.91 299 SER A O 1
ATOM 1740 N N . GLU A 1 300 ? 5.824 -25.005 10.674 1 72.77 300 GLU A N 1
ATOM 1741 C CA . GLU A 1 300 ? 5.852 -24.046 9.565 1 75.02 300 GLU A CA 1
ATOM 1742 C C . GLU A 1 300 ? 5.191 -22.736 9.984 1 76.73 300 GLU A C 1
ATOM 1743 O O . GLU A 1 300 ? 5.65 -21.664 9.592 1 77.62 300 GLU A O 1
ATOM 1749 N N . ASP A 1 301 ? 4.05 -22.828 10.71 1 77.2 301 ASP A N 1
ATOM 1750 C CA . ASP A 1 301 ? 3.258 -21.668 11.12 1 77.94 301 ASP A CA 1
ATOM 1751 C C . ASP A 1 301 ? 3.96 -20.745 12.121 1 78.79 301 ASP A C 1
ATOM 1752 O O . ASP A 1 301 ? 3.524 -19.611 12.313 1 79.49 301 ASP A O 1
ATOM 1757 N N . LEU A 1 302 ? 5.05 -21.224 12.745 1 78.27 302 LEU A N 1
ATOM 1758 C CA . LEU A 1 302 ? 5.833 -20.481 13.722 1 78.24 302 LEU A CA 1
ATOM 1759 C C . LEU A 1 302 ? 7.238 -20.13 13.203 1 77.44 302 LEU A C 1
ATOM 1760 O O . LEU A 1 302 ? 7.877 -19.262 13.778 1 77.05 302 LEU A O 1
ATOM 1765 N N . ALA A 1 303 ? 7.722 -20.8 12.141 1 77.26 303 ALA A N 1
ATOM 1766 C CA . ALA A 1 303 ? 9.065 -20.625 11.604 1 78.03 303 ALA A CA 1
ATOM 1767 C C . ALA A 1 303 ? 9.448 -19.189 11.292 1 79.61 303 ALA A C 1
ATOM 1768 O O . ALA A 1 303 ? 10.609 -18.833 11.436 1 79.93 303 ALA A O 1
ATOM 1770 N N . GLY A 1 304 ? 8.486 -18.377 10.865 1 80.41 304 GLY A N 1
ATOM 1771 C CA . GLY A 1 304 ? 8.74 -16.975 10.572 1 81.6 304 GLY A CA 1
ATOM 1772 C C . GLY A 1 304 ? 9.107 -16.167 11.805 1 82.98 304 GLY A C 1
ATOM 1773 O O . GLY A 1 304 ? 9.869 -15.205 11.701 1 83.67 304 GLY A O 1
ATOM 1774 N N . ARG A 1 305 ? 8.6 -16.572 12.994 1 83.57 305 ARG A N 1
ATOM 1775 C CA . ARG A 1 305 ? 8.854 -15.892 14.275 1 84.21 305 ARG A CA 1
ATOM 1776 C C . ARG A 1 305 ? 10.298 -15.917 14.729 1 83.98 305 ARG A C 1
ATOM 1777 O O . ARG A 1 305 ? 10.641 -15.216 15.678 1 83.85 305 ARG A O 1
ATOM 1785 N N . ILE A 1 306 ? 11.146 -16.727 14.088 1 84.29 306 ILE A N 1
ATOM 1786 C CA . ILE A 1 306 ? 12.564 -16.789 14.451 1 85.05 306 ILE A CA 1
ATOM 1787 C C . ILE A 1 306 ? 13.294 -15.442 14.077 1 87.62 306 ILE A C 1
ATOM 1788 O O . ILE A 1 306 ? 14.435 -15.227 14.485 1 88.33 306 ILE A O 1
ATOM 1793 N N . ALA A 1 307 ? 12.564 -14.503 13.42 1 88.93 307 ALA A N 1
ATOM 1794 C CA . ALA A 1 307 ? 12.906 -13.137 13.012 1 90.19 307 ALA A CA 1
ATOM 1795 C C . ALA A 1 307 ? 14.329 -13.036 12.461 1 91.82 307 ALA A C 1
ATOM 1796 O O . ALA A 1 307 ? 14.557 -13.747 11.479 1 93.6 307 ALA A O 1
ATOM 1798 N N . PRO A 1 308 ? 15.3 -12.229 12.963 1 91.1 308 PRO A N 1
ATOM 1799 C CA . PRO A 1 308 ? 16.626 -12.228 12.323 1 90.3 308 PRO A CA 1
ATOM 1800 C C . PRO A 1 308 ? 17.54 -13.355 12.796 1 88.9 308 PRO A C 1
ATOM 1801 O O . PRO A 1 308 ? 18.631 -13.499 12.245 1 89.86 308 PRO A O 1
ATOM 1805 N N . ARG A 1 309 ? 17.131 -14.14 13.823 1 86.31 309 ARG A N 1
ATOM 1806 C CA . ARG A 1 309 ? 17.953 -15.236 14.311 1 83.77 309 ARG A CA 1
ATOM 1807 C C . ARG A 1 309 ? 18.037 -16.301 13.223 1 82.7 309 ARG A C 1
ATOM 1808 O O . ARG A 1 309 ? 17.053 -16.575 12.526 1 82.87 309 ARG A O 1
ATOM 1816 N N . PRO A 1 310 ? 19.249 -16.816 12.98 1 81.45 310 PRO A N 1
ATOM 1817 C CA . PRO A 1 310 ? 19.423 -17.767 11.873 1 80.21 310 PRO A CA 1
ATOM 1818 C C . PRO A 1 310 ? 18.94 -19.178 12.141 1 78.81 310 PRO A C 1
ATOM 1819 O O . PRO A 1 310 ? 19.01 -19.681 13.258 1 78.96 310 PRO A O 1
ATOM 1823 N N . LEU A 1 311 ? 18.518 -19.829 11.071 1 77.43 311 LEU A N 1
ATOM 1824 C CA . LEU A 1 311 ? 18.033 -21.189 11.067 1 76.97 311 LEU A CA 1
ATOM 1825 C C . LEU A 1 311 ? 18.713 -21.917 9.932 1 77.48 311 LEU A C 1
ATOM 1826 O O . LEU A 1 311 ? 18.796 -21.395 8.824 1 78.56 311 LEU A O 1
ATOM 1831 N N . LEU A 1 312 ? 19.21 -23.107 10.193 1 76.95 312 LEU A N 1
ATOM 1832 C CA . LEU A 1 312 ? 19.792 -23.945 9.159 1 77.14 312 LEU A CA 1
ATOM 1833 C C . LEU A 1 312 ? 18.903 -25.173 9.056 1 77.08 312 LEU A C 1
ATOM 1834 O O . LEU A 1 312 ? 18.619 -25.804 10.064 1 76.87 312 LEU A O 1
ATOM 1839 N N . ILE A 1 313 ? 18.414 -25.486 7.852 1 77.1 313 ILE A N 1
ATOM 1840 C CA . ILE A 1 313 ? 17.592 -26.668 7.637 1 77.29 313 ILE A CA 1
ATOM 1841 C C . ILE A 1 313 ? 18.394 -27.626 6.764 1 77.49 313 ILE A C 1
ATOM 1842 O O . ILE A 1 313 ? 18.719 -27.278 5.645 1 78.35 313 ILE A O 1
ATOM 1847 N N . ILE A 1 314 ? 18.775 -28.786 7.288 1 76.64 314 ILE A N 1
ATOM 1848 C CA . ILE A 1 314 ? 19.559 -29.76 6.537 1 76.18 314 ILE A CA 1
ATOM 1849 C C . ILE A 1 314 ? 18.65 -30.915 6.139 1 76.5 314 ILE A C 1
ATOM 1850 O O . ILE A 1 314 ? 18.118 -31.606 7.006 1 75.68 314 ILE A O 1
ATOM 1855 N N . HIS A 1 315 ? 18.469 -31.129 4.842 1 77.14 315 HIS A N 1
ATOM 1856 C CA . HIS A 1 315 ? 17.597 -32.196 4.352 1 78.57 315 HIS A CA 1
ATOM 1857 C C . HIS A 1 315 ? 18.128 -32.776 3.003 1 81.25 315 HIS A C 1
ATOM 1858 O O . HIS A 1 315 ? 19.248 -32.443 2.594 1 80.95 315 HIS A O 1
ATOM 1865 N N . SER A 1 316 ? 17.348 -33.658 2.337 1 83.49 316 SER A N 1
ATOM 1866 C CA . SER A 1 316 ? 17.73 -34.278 1.072 1 86.16 316 SER A CA 1
ATOM 1867 C C . SER A 1 316 ? 16.536 -34.883 0.343 1 87.5 316 SER A C 1
ATOM 1868 O O . SER A 1 316 ? 15.516 -35.203 0.969 1 87.96 316 SER A O 1
ATOM 1871 N N . ASP A 1 317 ? 16.691 -35.089 -0.981 1 87.88 317 ASP A N 1
ATOM 1872 C CA . ASP A 1 317 ? 15.683 -35.728 -1.83 1 88.98 317 ASP A CA 1
ATOM 1873 C C . ASP A 1 317 ? 15.548 -37.205 -1.47 1 88.65 317 ASP A C 1
ATOM 1874 O O . ASP A 1 317 ? 14.452 -37.749 -1.541 1 89.15 317 ASP A O 1
ATOM 1879 N N . ALA A 1 318 ? 16.669 -37.859 -1.107 1 88.04 318 ALA A N 1
ATOM 1880 C CA . ALA A 1 318 ? 16.716 -39.275 -0.765 1 88.06 318 ALA A CA 1
ATOM 1881 C C . ALA A 1 318 ? 15.874 -39.669 0.455 1 87.51 318 ALA A C 1
ATOM 1882 O O . ALA A 1 318 ? 15.64 -40.862 0.642 1 88.84 318 ALA A O 1
ATOM 1884 N N . ASP A 1 319 ? 15.415 -38.695 1.277 1 84.99 319 ASP A N 1
ATOM 1885 C CA . ASP A 1 319 ? 14.601 -38.988 2.454 1 82.67 319 ASP A CA 1
ATOM 1886 C C . ASP A 1 319 ? 13.189 -39.454 2.096 1 81.8 319 ASP A C 1
ATOM 1887 O O . ASP A 1 319 ? 12.351 -38.665 1.649 1 82.43 319 ASP A O 1
ATOM 1892 N N . GLN A 1 320 ? 12.914 -40.737 2.351 1 80.18 320 GLN A N 1
ATOM 1893 C CA . GLN A 1 320 ? 11.618 -41.337 2.07 1 78.93 320 GLN A CA 1
ATOM 1894 C C . GLN A 1 320 ? 10.651 -41.345 3.251 1 76.55 320 GLN A C 1
ATOM 1895 O O . GLN A 1 320 ? 9.471 -41.685 3.082 1 76.48 320 GLN A O 1
ATOM 1901 N N . LEU A 1 321 ? 11.142 -40.997 4.46 1 74.1 321 LEU A N 1
ATOM 1902 C CA . LEU A 1 321 ? 10.323 -40.975 5.662 1 72.04 321 LEU A CA 1
ATOM 1903 C C . LEU A 1 321 ? 9.777 -39.569 5.942 1 69.53 321 LEU A C 1
ATOM 1904 O O . LEU A 1 321 ? 8.638 -39.407 6.36 1 68.72 321 LEU A O 1
ATOM 1909 N N . VAL A 1 322 ? 10.595 -38.553 5.724 1 68.82 322 VAL A N 1
ATOM 1910 C CA . VAL A 1 322 ? 10.172 -37.158 5.847 1 68.94 322 VAL A CA 1
ATOM 1911 C C . VAL A 1 322 ? 10.509 -36.524 4.489 1 69.86 322 VAL A C 1
ATOM 1912 O O . VAL A 1 322 ? 11.683 -36.25 4.239 1 70.56 322 VAL A O 1
ATOM 1916 N N . PRO A 1 323 ? 9.529 -36.33 3.583 1 69.6 323 PRO A N 1
ATOM 1917 C CA . PRO A 1 323 ? 9.861 -35.776 2.258 1 70.28 323 PRO A CA 1
ATOM 1918 C C . PRO A 1 323 ? 10.58 -34.43 2.323 1 71.39 323 PRO A C 1
ATOM 1919 O O . PRO A 1 323 ? 10.279 -33.641 3.219 1 71.61 323 PRO A O 1
ATOM 1923 N N . VAL A 1 324 ? 11.521 -34.154 1.391 1 72.08 324 VAL A N 1
ATOM 1924 C CA . VAL A 1 324 ? 12.217 -32.862 1.383 1 73.4 324 VAL A CA 1
ATOM 1925 C C . VAL A 1 324 ? 11.246 -31.675 1.171 1 75.12 324 VAL A C 1
ATOM 1926 O O . VAL A 1 324 ? 11.58 -30.548 1.523 1 75.67 324 VAL A O 1
ATOM 1930 N N . ALA A 1 325 ? 10.035 -31.927 0.64 1 75.56 325 ALA A N 1
ATOM 1931 C CA . ALA A 1 325 ? 9.02 -30.89 0.468 1 76.44 325 ALA A CA 1
ATOM 1932 C C . ALA A 1 325 ? 8.657 -30.251 1.842 1 77.55 325 ALA A C 1
ATOM 1933 O O . ALA A 1 325 ? 8.329 -29.064 1.889 1 78.67 325 ALA A O 1
ATOM 1935 N N . GLU A 1 326 ? 8.794 -31.016 2.96 1 76.81 326 GLU A N 1
ATOM 1936 C CA . GLU A 1 326 ? 8.569 -30.533 4.321 1 76.11 326 GLU A CA 1
ATOM 1937 C C . GLU A 1 326 ? 9.588 -29.445 4.677 1 76.04 326 GLU A C 1
ATOM 1938 O O . GLU A 1 326 ? 9.205 -28.382 5.165 1 75.76 326 GLU A O 1
ATOM 1944 N N . ALA A 1 327 ? 10.872 -29.689 4.378 1 76.29 327 ALA A N 1
ATOM 1945 C CA . ALA A 1 327 ? 11.95 -28.723 4.608 1 77.41 327 ALA A CA 1
ATOM 1946 C C . ALA A 1 327 ? 11.783 -27.491 3.731 1 78.57 327 ALA A C 1
ATOM 1947 O O . ALA A 1 327 ? 12.055 -26.378 4.168 1 78.59 327 ALA A O 1
ATOM 1949 N N . GLN A 1 328 ? 11.329 -27.69 2.486 1 79.7 328 GLN A N 1
ATOM 1950 C CA . GLN A 1 328 ? 11.109 -26.599 1.543 1 80.29 328 GLN A CA 1
ATOM 1951 C C . GLN A 1 328 ? 9.963 -25.714 1.997 1 79.48 328 GLN A C 1
ATOM 1952 O O . GLN A 1 328 ? 10.089 -24.495 1.943 1 79.38 328 GLN A O 1
ATOM 1958 N N . ALA A 1 329 ? 8.887 -26.311 2.517 1 78.95 329 ALA A N 1
ATOM 1959 C CA . ALA A 1 329 ? 7.758 -25.531 3.018 1 79.38 329 ALA A CA 1
ATOM 1960 C C . ALA A 1 329 ? 8.139 -24.696 4.259 1 79.84 329 ALA A C 1
ATOM 1961 O O . ALA A 1 329 ? 7.673 -23.561 4.389 1 80.21 329 ALA A O 1
ATOM 1963 N N . ILE A 1 330 ? 9.035 -25.223 5.125 1 79.39 330 ILE A N 1
ATOM 1964 C CA . ILE A 1 330 ? 9.522 -24.476 6.282 1 79.97 330 ILE A CA 1
ATOM 1965 C C . ILE A 1 330 ? 10.421 -23.318 5.817 1 81.56 330 ILE A C 1
ATOM 1966 O O . ILE A 1 330 ? 10.271 -22.199 6.301 1 81.68 330 ILE A O 1
ATOM 1971 N N . ALA A 1 331 ? 11.349 -23.587 4.884 1 82.4 331 ALA A N 1
ATOM 1972 C CA . ALA A 1 331 ? 12.241 -22.563 4.362 1 84.29 331 ALA A CA 1
ATOM 1973 C C . ALA A 1 331 ? 11.483 -21.386 3.744 1 86.77 331 ALA A C 1
ATOM 1974 O O . ALA A 1 331 ? 11.929 -20.252 3.903 1 87.58 331 ALA A O 1
ATOM 1976 N N . GLU A 1 332 ? 10.336 -21.634 3.081 1 87.81 332 GLU A N 1
ATOM 1977 C CA . GLU A 1 332 ? 9.547 -20.546 2.504 1 89.84 332 GLU A CA 1
ATOM 1978 C C . GLU A 1 332 ? 8.913 -19.681 3.589 1 90.69 332 GLU A C 1
ATOM 1979 O O . GLU A 1 332 ? 8.799 -18.469 3.417 1 91.22 332 GLU A O 1
ATOM 1985 N N . ARG A 1 333 ? 8.474 -20.301 4.683 1 90.74 333 ARG A N 1
ATOM 1986 C CA . ARG A 1 333 ? 7.838 -19.576 5.77 1 91.56 333 ARG A CA 1
ATOM 1987 C C . ARG A 1 333 ? 8.856 -18.839 6.641 1 92.64 333 ARG A C 1
ATOM 1988 O O . ARG A 1 333 ? 8.54 -17.78 7.176 1 93.09 333 ARG A O 1
ATOM 1996 N N . ALA A 1 334 ? 10.06 -19.392 6.802 1 93.03 334 ALA A N 1
ATOM 1997 C CA . ALA A 1 334 ? 11.078 -18.792 7.66 1 93.96 334 ALA A CA 1
ATOM 1998 C C . ALA A 1 334 ? 11.72 -17.547 7.079 1 95.22 334 ALA A C 1
ATOM 1999 O O . ALA A 1 334 ? 12.102 -16.65 7.825 1 95.07 334 ALA A O 1
ATOM 2001 N N . GLY A 1 335 ? 11.826 -17.483 5.763 1 96.57 335 GLY A N 1
ATOM 2002 C CA . GLY A 1 335 ? 12.375 -16.307 5.105 1 98.07 335 GLY A CA 1
ATOM 2003 C C . GLY A 1 335 ? 13.856 -16.38 4.82 1 99.71 335 GLY A C 1
ATOM 2004 O O . GLY A 1 335 ? 14.445 -17.463 4.824 1 99.97 335 GLY A O 1
ATOM 2005 N N . SER A 1 336 ? 14.451 -15.208 4.557 1 100.51 336 SER A N 1
ATOM 2006 C CA . SER A 1 336 ? 15.843 -15.015 4.165 1 101.3 336 SER A CA 1
ATOM 2007 C C . SER A 1 336 ? 16.864 -15.351 5.236 1 101.35 336 SER A C 1
ATOM 2008 O O . SER A 1 336 ? 17.945 -15.828 4.888 1 102.05 336 SER A O 1
ATOM 2011 N N . SER A 1 337 ? 16.557 -15.114 6.525 1 100.52 337 SER A N 1
ATOM 2012 C CA . SER A 1 337 ? 17.505 -15.471 7.599 1 99.87 337 SER A CA 1
ATOM 2013 C C . SER A 1 337 ? 17.671 -17 7.786 1 99.2 337 SER A C 1
ATOM 2014 O O . SER A 1 337 ? 18.596 -17.445 8.468 1 99.2 337 SER A O 1
ATOM 2017 N N . ALA A 1 338 ? 16.781 -17.799 7.181 1 98.4 338 ALA A N 1
ATOM 2018 C CA . ALA A 1 338 ? 16.911 -19.25 7.202 1 98.14 338 ALA A CA 1
ATOM 2019 C C . ALA A 1 338 ? 17.687 -19.683 5.95 1 98.15 338 ALA A C 1
ATOM 2020 O O . ALA A 1 338 ? 17.691 -18.994 4.928 1 98.32 338 ALA A O 1
ATOM 2022 N N . GLN A 1 339 ? 18.357 -20.817 6.039 1 97.75 339 GLN A N 1
ATOM 2023 C CA . GLN A 1 339 ? 19.175 -21.337 4.951 1 97.6 339 GLN A CA 1
ATOM 2024 C C . GLN A 1 339 ? 18.86 -22.823 4.819 1 97.11 339 GLN A C 1
ATOM 2025 O O . GLN A 1 339 ? 18.89 -23.549 5.812 1 97.31 339 GLN A O 1
ATOM 2031 N N . LEU A 1 340 ? 18.534 -23.267 3.614 1 96.25 340 LEU A N 1
ATOM 2032 C CA . LEU A 1 340 ? 18.179 -24.657 3.374 1 96.17 340 LEU A CA 1
ATOM 2033 C C . LEU A 1 340 ? 19.318 -25.34 2.646 1 96.22 340 LEU A C 1
ATOM 2034 O O . LEU A 1 340 ? 19.698 -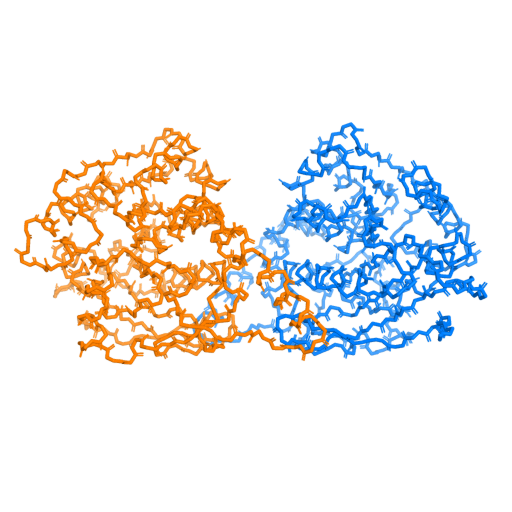24.921 1.558 1 96.7 340 LEU A O 1
ATOM 2039 N N . GLU A 1 341 ? 19.891 -26.37 3.26 1 95.72 341 GLU A N 1
ATOM 2040 C CA . GLU A 1 341 ? 21.005 -27.095 2.681 1 95.81 341 GLU A CA 1
ATOM 2041 C C . GLU A 1 341 ? 20.608 -28.5 2.303 1 95.96 341 GLU A C 1
ATOM 2042 O O . GLU A 1 341 ? 20.253 -29.298 3.167 1 95.66 341 GLU A O 1
ATOM 2048 N N . ILE A 1 342 ? 20.687 -28.816 1.012 1 96.15 342 ILE A N 1
ATOM 2049 C CA . ILE A 1 342 ? 20.38 -30.15 0.525 1 96.88 342 ILE A CA 1
ATOM 2050 C C . ILE A 1 342 ? 21.69 -30.919 0.343 1 98.15 342 ILE A C 1
ATOM 2051 O O . ILE A 1 342 ? 22.63 -30.416 -0.273 1 98.93 342 ILE A O 1
ATOM 2056 N N . ILE A 1 343 ? 21.788 -32.092 0.955 1 98.44 343 ILE A N 1
ATOM 2057 C CA . ILE A 1 343 ? 22.974 -32.934 0.843 1 99.39 343 ILE A CA 1
ATOM 2058 C C . ILE A 1 343 ? 22.575 -34.088 -0.057 1 100.79 343 ILE A C 1
ATOM 2059 O O . ILE A 1 343 ? 21.534 -34.701 0.171 1 101.04 343 ILE A O 1
ATOM 2064 N N . PRO A 1 344 ? 23.31 -34.313 -1.161 1 101.42 344 PRO A N 1
ATOM 2065 C CA . PRO A 1 344 ? 22.869 -35.321 -2.146 1 101.36 344 PRO A CA 1
ATOM 2066 C C . PRO A 1 344 ? 22.789 -36.758 -1.613 1 101.18 344 PRO A C 1
ATOM 2067 O O . PRO A 1 344 ? 21.706 -37.362 -1.65 1 101.35 344 PRO A O 1
ATOM 2071 N N . GLY A 1 345 ? 23.896 -37.281 -1.094 1 100.49 345 GLY A N 1
ATOM 2072 C CA . GLY A 1 345 ? 23.896 -38.625 -0.533 1 100.28 345 GLY A CA 1
ATOM 2073 C C . GLY A 1 345 ? 23.388 -38.618 0.898 1 99.22 345 GLY A C 1
ATOM 2074 O O . GLY A 1 345 ? 24.186 -38.756 1.839 1 100.19 345 GLY A O 1
ATOM 2075 N N . MET A 1 346 ? 22.062 -38.409 1.087 1 96.92 346 MET A N 1
ATOM 2076 C CA . MET A 1 346 ? 21.521 -38.357 2.449 1 95.21 346 MET A CA 1
ATOM 2077 C C . MET A 1 346 ? 20.078 -38.811 2.58 1 93.27 346 MET A C 1
ATOM 2078 O O . MET A 1 346 ? 19.133 -38.048 2.345 1 93.7 346 MET A O 1
ATOM 2083 N N . SER A 1 347 ? 19.919 -40.053 3.022 1 90.69 347 SER A N 1
ATOM 2084 C CA . SER A 1 347 ? 18.623 -40.631 3.311 1 88.58 347 SER A CA 1
ATOM 2085 C C . SER A 1 347 ? 18.291 -40.314 4.794 1 85.92 347 SER A C 1
ATOM 2086 O O . SER A 1 347 ? 18.983 -39.497 5.42 1 85.63 347 SER A O 1
ATOM 2089 N N . HIS A 1 348 ? 17.223 -40.901 5.337 1 84.01 348 HIS A N 1
ATOM 2090 C CA . HIS A 1 348 ? 16.879 -40.674 6.736 1 82.92 348 HIS A CA 1
ATOM 2091 C C . HIS A 1 348 ? 17.858 -41.338 7.693 1 83.83 348 HIS A C 1
ATOM 2092 O O . HIS A 1 348 ? 18.018 -40.86 8.814 1 84.25 348 HIS A O 1
ATOM 2099 N N . PHE A 1 349 ? 18.531 -42.414 7.259 1 84.15 349 PHE A N 1
ATOM 2100 C CA . PHE A 1 349 ? 19.375 -43.175 8.15 1 85.2 349 PHE A CA 1
ATOM 2101 C C . PHE A 1 349 ? 20.792 -43.459 7.713 1 85.83 349 PHE A C 1
ATOM 2102 O O . PHE A 1 349 ? 21.527 -44.041 8.506 1 85.79 349 PHE A O 1
ATOM 2110 N N . ASN A 1 350 ? 21.187 -43.121 6.477 1 86.15 350 ASN A N 1
ATOM 2111 C CA . ASN A 1 350 ? 22.535 -43.492 6.006 1 86.69 350 ASN A CA 1
ATOM 2112 C C . ASN A 1 350 ? 23.664 -42.591 6.523 1 85.65 350 ASN A C 1
ATOM 2113 O O . ASN A 1 350 ? 24.832 -42.93 6.345 1 86.12 350 ASN A O 1
ATOM 2118 N N . TRP A 1 351 ? 23.336 -41.473 7.17 1 84.62 351 TRP A N 1
ATOM 2119 C CA . TRP A 1 351 ? 24.352 -40.55 7.681 1 84.48 351 TRP A CA 1
ATOM 2120 C C . TRP A 1 351 ? 24.64 -40.689 9.19 1 85.43 351 TRP A C 1
ATOM 2121 O O . TRP A 1 351 ? 25.569 -40.064 9.682 1 85.53 351 TRP A O 1
ATOM 2132 N N . VAL A 1 352 ? 23.829 -41.454 9.927 1 86.12 352 VAL A N 1
ATOM 2133 C CA . VAL A 1 352 ? 23.944 -41.564 11.385 1 87.18 352 VAL A CA 1
ATOM 2134 C C . VAL A 1 352 ? 25.277 -42.15 11.908 1 89.41 352 VAL A C 1
ATOM 2135 O O . VAL A 1 352 ? 25.753 -41.706 12.949 1 89.53 352 VAL A O 1
ATOM 2139 N N . MET A 1 353 ? 25.863 -43.137 11.215 1 91.24 353 MET A N 1
ATOM 2140 C CA . MET A 1 353 ? 27.112 -43.792 11.621 1 93.07 353 MET A CA 1
ATOM 2141 C C . MET A 1 353 ? 28.29 -42.795 11.638 1 93.64 353 MET A C 1
ATOM 2142 O O . MET A 1 353 ? 28.591 -42.175 10.628 1 93.76 353 MET A O 1
ATOM 2147 N N . PRO A 1 354 ? 28.97 -42.635 12.783 1 94.23 354 PRO A N 1
ATOM 2148 C CA . PRO A 1 354 ? 30.056 -41.636 12.868 1 95.14 354 PRO A CA 1
ATOM 2149 C C . PRO A 1 354 ? 31.208 -41.753 11.864 1 96.42 354 PRO A C 1
ATOM 2150 O O . PRO A 1 354 ? 31.867 -40.754 11.577 1 97.14 354 PRO A O 1
ATOM 2154 N N . GLY A 1 355 ? 31.454 -42.947 11.347 1 96.52 355 GLY A N 1
ATOM 2155 C CA . GLY A 1 355 ? 32.522 -43.15 10.37 1 96.96 355 GLY A CA 1
ATOM 2156 C C . GLY A 1 355 ? 32.115 -42.91 8.926 1 97.02 355 GLY A C 1
ATOM 2157 O O . GLY A 1 355 ? 32.967 -42.848 8.039 1 97.78 355 GLY A O 1
ATOM 2158 N N . SER A 1 356 ? 30.81 -42.786 8.671 1 96.01 356 SER A N 1
ATOM 2159 C CA . SER A 1 356 ? 30.257 -42.592 7.341 1 95.02 356 SER A CA 1
ATOM 2160 C C . SER A 1 356 ? 30.599 -41.221 6.733 1 94.68 356 SER A C 1
ATOM 2161 O O . SER A 1 356 ? 30.881 -40.273 7.468 1 94.83 356 SER A O 1
ATOM 2164 N N . PRO A 1 357 ? 30.601 -41.101 5.382 1 93.8 357 PRO A N 1
ATOM 2165 C CA . PRO A 1 357 ? 30.878 -39.791 4.776 1 92.85 357 PRO A CA 1
ATOM 2166 C C . PRO A 1 357 ? 29.722 -38.799 4.983 1 91.09 357 PRO A C 1
ATOM 2167 O O . PRO A 1 357 ? 29.96 -37.598 5.084 1 91.37 357 PRO A O 1
ATOM 2171 N N . GLY A 1 358 ? 28.495 -39.308 5.068 1 89.3 358 GLY A N 1
ATOM 2172 C CA . GLY A 1 358 ? 27.315 -38.502 5.341 1 88.44 358 GLY A CA 1
ATOM 2173 C C . GLY A 1 358 ? 27.357 -37.877 6.727 1 87.04 358 GLY A C 1
ATOM 2174 O O . GLY A 1 358 ? 26.932 -36.737 6.896 1 86.41 358 GLY A O 1
ATOM 2175 N N . PHE A 1 359 ? 27.918 -38.59 7.718 1 86.65 359 PHE A N 1
ATOM 2176 C CA . PHE A 1 359 ? 28.038 -38.05 9.075 1 87.06 359 PHE A CA 1
ATOM 2177 C C . PHE A 1 359 ? 28.962 -36.848 9.084 1 88.6 359 PHE A C 1
ATOM 2178 O O . PHE A 1 359 ? 28.657 -35.83 9.699 1 88.54 359 PHE A O 1
ATOM 2186 N N . THR A 1 360 ? 30.1 -36.978 8.409 1 89.89 360 THR A N 1
ATOM 2187 C CA . THR A 1 360 ? 31.107 -35.937 8.31 1 91.31 360 THR A CA 1
ATOM 2188 C C . THR A 1 360 ? 30.558 -34.701 7.586 1 91.09 360 THR A C 1
ATOM 2189 O O . THR A 1 360 ? 30.688 -33.597 8.094 1 91.25 360 THR A O 1
ATOM 2193 N N . ARG A 1 361 ? 29.867 -34.896 6.464 1 90.46 361 ARG A N 1
ATOM 2194 C CA . ARG A 1 361 ? 29.279 -33.802 5.697 1 90.85 361 ARG A CA 1
ATOM 2195 C C . ARG A 1 361 ? 28.201 -33.047 6.495 1 89.14 361 ARG A C 1
ATOM 2196 O O . ARG A 1 361 ? 28.103 -31.823 6.388 1 89.35 361 ARG A O 1
ATOM 2204 N N . VAL A 1 362 ? 27.387 -33.779 7.281 1 87.14 362 VAL A N 1
ATOM 2205 C CA . VAL A 1 362 ? 26.337 -33.193 8.12 1 85.69 362 VAL A CA 1
ATOM 2206 C C . VAL A 1 362 ? 26.955 -32.425 9.302 1 84.06 362 VAL A C 1
ATOM 2207 O O . VAL A 1 362 ? 26.63 -31.259 9.508 1 83.48 362 VAL A O 1
ATOM 2211 N N . THR A 1 363 ? 27.851 -33.067 10.058 1 83.33 363 THR A N 1
ATOM 2212 C CA . THR A 1 363 ? 28.467 -32.429 11.218 1 83.56 363 THR A CA 1
ATOM 2213 C C . THR A 1 363 ? 29.331 -31.227 10.825 1 83.63 363 THR A C 1
ATOM 2214 O O . THR A 1 363 ? 29.342 -30.243 11.558 1 83.16 363 THR A O 1
ATOM 2218 N N . ASP A 1 364 ? 29.993 -31.273 9.645 1 83.67 364 ASP A N 1
ATOM 2219 C CA . ASP A 1 364 ? 30.783 -30.148 9.137 1 83.64 364 ASP A CA 1
ATOM 2220 C C . ASP A 1 364 ? 29.861 -28.961 8.83 1 83.03 364 ASP A C 1
ATOM 2221 O O . ASP A 1 364 ? 30.213 -27.815 9.086 1 83.13 364 ASP A O 1
ATOM 2226 N N . SER A 1 365 ? 28.691 -29.236 8.266 1 82.52 365 SER A N 1
ATOM 2227 C CA . SER A 1 365 ? 27.713 -28.211 7.938 1 82.82 365 SER A CA 1
ATOM 2228 C C . SER A 1 365 ? 27.142 -27.565 9.22 1 82.55 365 SER A C 1
ATOM 2229 O O . SER A 1 365 ? 26.863 -26.368 9.231 1 83.39 365 SER A O 1
ATOM 2232 N N . ILE A 1 366 ? 26.981 -28.358 10.297 1 80.84 366 ILE A N 1
ATOM 2233 C CA . ILE A 1 366 ? 26.485 -27.871 11.576 1 79.8 366 ILE A CA 1
ATOM 2234 C C . ILE A 1 366 ? 27.551 -26.978 12.22 1 79.64 366 ILE A C 1
ATOM 2235 O O . ILE A 1 366 ? 27.256 -25.847 12.614 1 79.33 366 ILE A O 1
ATOM 2240 N N . VAL A 1 367 ? 28.792 -27.489 12.304 1 79.55 367 VAL A N 1
ATOM 2241 C CA . VAL A 1 367 ? 29.921 -26.799 12.905 1 80.27 367 VAL A CA 1
ATOM 2242 C C . VAL A 1 367 ? 30.21 -25.462 12.197 1 81.59 367 VAL A C 1
ATOM 2243 O O . VAL A 1 367 ? 30.418 -24.462 12.878 1 82.08 367 VAL A O 1
ATOM 2247 N N . LYS A 1 368 ? 30.158 -25.425 10.855 1 81.96 368 LYS A N 1
ATOM 2248 C CA . LYS A 1 368 ? 30.371 -24.196 10.083 1 82.66 368 LYS A CA 1
ATOM 2249 C C . LYS A 1 368 ? 29.282 -23.159 10.424 1 82.6 368 LYS A C 1
ATOM 2250 O O . LYS A 1 368 ? 29.597 -21.995 10.656 1 83.32 368 LYS A O 1
ATOM 2256 N N . PHE A 1 369 ? 28.022 -23.592 10.499 1 81.58 369 PHE A N 1
ATOM 2257 C CA . PHE A 1 369 ? 26.899 -22.721 10.831 1 81.84 369 PHE A CA 1
ATOM 2258 C C . PHE A 1 369 ? 27.036 -22.16 12.252 1 82.29 369 PHE A C 1
ATOM 2259 O O . PHE A 1 369 ? 26.761 -20.982 12.486 1 82.66 369 PHE A O 1
ATOM 2267 N N . LEU A 1 370 ? 27.436 -23.01 13.2 1 81.86 370 LEU A N 1
ATOM 2268 C CA . LEU A 1 370 ? 27.613 -22.58 14.575 1 82.01 370 LEU A CA 1
ATOM 2269 C C . LEU A 1 370 ? 28.821 -21.656 14.712 1 83.76 370 LEU A C 1
ATOM 2270 O O . LEU A 1 370 ? 28.789 -20.749 15.53 1 83.48 370 LEU A O 1
ATOM 2275 N N . ARG A 1 371 ? 29.88 -21.879 13.928 1 85.3 371 ARG A N 1
ATOM 2276 C CA . ARG A 1 371 ? 31.074 -21.057 13.996 1 87.49 371 ARG A CA 1
ATOM 2277 C C . ARG A 1 371 ? 30.813 -19.613 13.609 1 89.87 371 ARG A C 1
ATOM 2278 O O . ARG A 1 371 ? 31.242 -18.734 14.36 1 90.01 371 ARG A O 1
ATOM 2286 N N . ASN A 1 372 ? 30.069 -19.342 12.503 1 91.71 372 ASN A N 1
ATOM 2287 C CA . ASN A 1 372 ? 29.821 -17.937 12.156 1 94.37 372 ASN A CA 1
ATOM 2288 C C . ASN A 1 372 ? 28.5 -17.383 12.736 1 95.22 372 ASN A C 1
ATOM 2289 O O . ASN A 1 372 ? 28.136 -16.251 12.415 1 96.25 372 ASN A O 1
ATOM 2294 N N . THR A 1 373 ? 27.855 -18.105 13.659 1 94.97 373 THR A N 1
ATOM 2295 C CA . THR A 1 373 ? 26.663 -17.596 14.328 1 95.61 373 THR A CA 1
ATOM 2296 C C . THR A 1 373 ? 26.956 -17.405 15.822 1 95.59 373 THR A C 1
ATOM 2297 O O . THR A 1 373 ? 26.687 -16.342 16.382 1 96.08 373 THR A O 1
ATOM 2301 N N . LEU A 1 374 ? 27.532 -18.431 16.46 1 94.86 374 LEU A N 1
ATOM 2302 C CA . LEU A 1 374 ? 27.924 -18.408 17.859 1 95.09 374 LEU A CA 1
ATOM 2303 C C . LEU A 1 374 ? 29.408 -18.775 17.925 1 96.43 374 LEU A C 1
ATOM 2304 O O . LEU A 1 374 ? 29.746 -19.934 18.19 1 96.24 374 LEU A O 1
ATOM 2309 N N . PRO A 1 375 ? 30.314 -17.83 17.587 1 97.47 375 PRO A N 1
ATOM 2310 C CA . PRO A 1 375 ? 31.747 -18.165 17.604 1 98.38 375 PRO A CA 1
ATOM 2311 C C . PRO A 1 375 ? 32.229 -18.456 19.014 1 99.85 375 PRO A C 1
ATOM 2312 O O . PRO A 1 375 ? 31.807 -17.778 19.948 1 99.77 375 PRO A O 1
ATOM 2316 N N . VAL A 1 376 ? 33.108 -19.449 19.176 1 101.31 376 VAL A N 1
ATOM 2317 C CA . VAL A 1 376 ? 33.643 -19.804 20.497 1 103.57 376 VAL A CA 1
ATOM 2318 C C . VAL A 1 376 ? 34.348 -18.591 21.172 1 106.14 376 VAL A C 1
ATOM 2319 O O . VAL A 1 376 ? 34.278 -18.431 22.397 1 106.44 376 VAL A O 1
ATOM 2323 N N . SER A 1 377 ? 34.924 -17.687 20.351 1 107.76 377 SER A N 1
ATOM 2324 C CA . SER A 1 377 ? 35.543 -16.439 20.799 1 109.68 377 SER A CA 1
ATOM 2325 C C . SER A 1 377 ? 34.434 -15.404 21.1 1 110.88 377 SER A C 1
ATOM 2326 O O . SER A 1 377 ? 34.452 -14.737 22.14 1 111.44 377 SER A O 1
ATOM 2329 N N . SER B 1 80 ? -33.811 -35.867 31.706 1 118.93 80 SER B N 1
ATOM 2330 C CA . SER B 1 80 ? -33.657 -35.19 33 1 119.2 80 SER B CA 1
ATOM 2331 C C . SER B 1 80 ? -33.173 -33.734 32.826 1 118.56 80 SER B C 1
ATOM 2332 O O . SER B 1 80 ? -32.29 -33.49 32.01 1 118.95 80 SER B O 1
ATOM 2335 N N . PRO B 1 81 ? -33.733 -32.757 33.577 1 117.3 81 PRO B N 1
ATOM 2336 C CA . PRO B 1 81 ? -33.312 -31.345 33.398 1 116.1 81 PRO B CA 1
ATOM 2337 C C . PRO B 1 81 ? -31.855 -31.008 33.755 1 114.19 81 PRO B C 1
ATOM 2338 O O . PRO B 1 81 ? -31.184 -30.305 32.997 1 114.07 81 PRO B O 1
ATOM 2342 N N . LEU B 1 82 ? -31.38 -31.465 34.922 1 112.14 82 LEU B N 1
ATOM 2343 C CA . LEU B 1 82 ? -30.015 -31.212 35.342 1 110.39 82 LEU B CA 1
ATOM 2344 C C . LEU B 1 82 ? -29.314 -32.529 35.617 1 107.93 82 LEU B C 1
ATOM 2345 O O . LEU B 1 82 ? -29.633 -33.204 36.601 1 108.85 82 LEU B O 1
ATOM 2350 N N . GLN B 1 83 ? -28.366 -32.898 34.754 1 104.51 83 GLN B N 1
ATOM 2351 C CA . GLN B 1 83 ? -27.616 -34.125 34.947 1 101.86 83 GLN B CA 1
ATOM 2352 C C . GLN B 1 83 ? -26.176 -33.825 35.383 1 98.63 83 GLN B C 1
ATOM 2353 O O . GLN B 1 83 ? -25.509 -32.969 34.811 1 98.4 83 GLN B O 1
ATOM 2359 N N . ARG B 1 84 ? -25.722 -34.522 36.418 1 95.73 84 ARG B N 1
ATOM 2360 C CA . ARG B 1 84 ? -24.364 -34.462 36.916 1 93.33 84 ARG B CA 1
ATOM 2361 C C . ARG B 1 84 ? -23.612 -35.338 35.923 1 89.56 84 ARG B C 1
ATOM 2362 O O . ARG B 1 84 ? -23.94 -36.523 35.79 1 89.68 84 ARG B O 1
ATOM 2370 N N . VAL B 1 85 ? -22.677 -34.753 35.146 1 85.78 85 VAL B N 1
ATOM 2371 C CA . VAL B 1 85 ? -21.956 -35.529 34.13 1 82.54 85 VAL B CA 1
ATOM 2372 C C . VAL B 1 85 ? -20.439 -35.578 34.388 1 79.55 85 VAL B C 1
ATOM 2373 O O . VAL B 1 85 ? -19.911 -34.76 35.134 1 79.19 85 VAL B O 1
ATOM 2377 N N . ASN B 1 86 ? -19.757 -36.559 33.782 1 77.1 86 ASN B N 1
ATOM 2378 C CA . ASN B 1 86 ? -18.317 -36.76 33.86 1 75.03 86 ASN B CA 1
ATOM 2379 C C . ASN B 1 86 ? -17.811 -37.119 32.468 1 71.36 86 ASN B C 1
ATOM 2380 O O . ASN B 1 86 ? -18.479 -37.823 31.716 1 70.81 86 ASN B O 1
ATOM 2385 N N . PHE B 1 87 ? -16.661 -36.574 32.106 1 68.46 87 PHE B N 1
ATOM 2386 C CA . PHE B 1 87 ? -15.957 -36.84 30.852 1 65.82 87 PHE B CA 1
ATOM 2387 C C . PHE B 1 87 ? -14.455 -36.612 31.109 1 63.63 87 PHE B C 1
ATOM 2388 O O . PHE B 1 87 ? -14.088 -36.036 32.123 1 63.4 87 PHE B O 1
ATOM 2396 N N . TYR B 1 88 ? -13.603 -37.092 30.227 1 61.88 88 TYR B N 1
ATOM 2397 C CA . TYR B 1 88 ? -12.179 -37.067 30.419 1 61.33 88 TYR B CA 1
ATOM 2398 C C . TYR B 1 88 ? -11.446 -36.101 29.533 1 59.52 88 TYR B C 1
ATOM 2399 O O . TYR B 1 88 ? -11.813 -35.89 28.38 1 58.98 88 TYR B O 1
ATOM 2408 N N . SER B 1 89 ? -10.393 -35.529 30.085 1 57.66 89 SER B N 1
ATOM 2409 C CA . SER B 1 89 ? -9.529 -34.613 29.367 1 57.01 89 SER B CA 1
ATOM 2410 C C . SER B 1 89 ? -8.124 -34.959 29.796 1 56.6 89 SER B C 1
ATOM 2411 O O . SER B 1 89 ? -7.795 -34.802 30.98 1 56.19 89 SER B O 1
ATOM 2414 N N . ALA B 1 90 ? -7.312 -35.511 28.862 1 56.78 90 ALA B N 1
ATOM 2415 C CA . ALA B 1 90 ? -5.934 -35.951 29.115 1 58.07 90 ALA B CA 1
ATOM 2416 C C . ALA B 1 90 ? -5.849 -36.956 30.265 1 59.98 90 ALA B C 1
ATOM 2417 O O . ALA B 1 90 ? -4.883 -36.944 31.028 1 61.12 90 ALA B O 1
ATOM 2419 N N . GLY B 1 91 ? -6.851 -37.832 30.359 1 59.95 91 GLY B N 1
ATOM 2420 C CA . GLY B 1 91 ? -6.912 -38.851 31.392 1 60.56 91 GLY B CA 1
ATOM 2421 C C . GLY B 1 91 ? -7.552 -38.388 32.689 1 61.49 91 GLY B C 1
ATOM 2422 O O . GLY B 1 91 ? -7.833 -39.211 33.559 1 63.02 91 GLY B O 1
ATOM 2423 N N . TYR B 1 92 ? -7.796 -37.08 32.846 1 60.01 92 TYR B N 1
ATOM 2424 C CA . TYR B 1 92 ? -8.421 -36.546 34.052 1 58.7 92 TYR B CA 1
ATOM 2425 C C . TYR B 1 92 ? -9.915 -36.559 33.92 1 59.04 92 TYR B C 1
ATOM 2426 O O . TYR B 1 92 ? -10.456 -36.106 32.914 1 58.23 92 TYR B O 1
ATOM 2435 N N . ARG B 1 93 ? -10.585 -37.014 34.966 1 60.11 93 ARG B N 1
ATOM 2436 C CA . ARG B 1 93 ? -12.029 -37.045 35.019 1 61.51 93 ARG B CA 1
ATOM 2437 C C . ARG B 1 93 ? -12.538 -35.693 35.416 1 60.57 93 ARG B C 1
ATOM 2438 O O . ARG B 1 93 ? -12.316 -35.242 36.534 1 60.34 93 ARG B O 1
ATOM 2446 N N . LEU B 1 94 ? -13.177 -35.019 34.487 1 60.24 94 LEU B N 1
ATOM 2447 C CA . LEU B 1 94 ? -13.754 -33.711 34.735 1 60.83 94 LEU B CA 1
ATOM 2448 C C . LEU B 1 94 ? -15.19 -33.847 35.18 1 63.16 94 LEU B C 1
ATOM 2449 O O . LEU B 1 94 ? -15.871 -34.799 34.829 1 63.09 94 LEU B O 1
ATOM 2454 N N . ASP B 1 95 ? -15.641 -32.892 35.969 1 65.23 95 ASP B N 1
ATOM 2455 C CA . ASP B 1 95 ? -16.972 -32.886 36.534 1 67.32 95 ASP B CA 1
ATOM 2456 C C . ASP B 1 95 ? -17.794 -31.75 35.933 1 69.6 95 ASP B C 1
ATOM 2457 O O . ASP B 1 95 ? -17.334 -30.617 35.905 1 69.91 95 ASP B O 1
ATOM 2462 N N . GLY B 1 96 ? -18.983 -32.064 35.438 1 71 96 GLY B N 1
ATOM 2463 C CA . GLY B 1 96 ? -19.845 -31.05 34.85 1 73.09 96 GLY B CA 1
ATOM 2464 C C . GLY B 1 96 ? -21.31 -31.178 35.209 1 75.57 96 GLY B C 1
ATOM 2465 O O . GLY B 1 96 ? -21.73 -32.129 35.872 1 75.34 96 GLY B O 1
ATOM 2466 N N . LEU B 1 97 ? -22.087 -30.194 34.753 1 77.39 97 LEU B N 1
ATOM 2467 C CA . LEU B 1 97 ? -23.529 -30.092 34.903 1 79.24 97 LEU B CA 1
ATOM 2468 C C . LEU B 1 97 ? -24.103 -29.903 33.505 1 81.87 97 LEU B C 1
ATOM 2469 O O . LEU B 1 97 ? -23.65 -29.022 32.774 1 82.42 97 LEU B O 1
ATOM 2474 N N . LEU B 1 98 ? -25.084 -30.715 33.13 1 83.39 98 LEU B N 1
ATOM 2475 C CA . LEU B 1 98 ? -25.699 -30.638 31.818 1 85.7 98 LEU B CA 1
ATOM 2476 C C . LEU B 1 98 ? -27.146 -30.154 31.965 1 89 98 LEU B C 1
ATOM 2477 O O . LEU B 1 98 ? -27.945 -30.794 32.64 1 88.36 98 LEU B O 1
ATOM 2482 N N . TYR B 1 99 ? -27.445 -28.989 31.376 1 92.12 99 TYR B N 1
ATOM 2483 C CA . TYR B 1 99 ? -28.723 -28.306 31.412 1 95.97 99 TYR B CA 1
ATOM 2484 C C . TYR B 1 99 ? -29.51 -28.484 30.122 1 100.37 99 TYR B C 1
ATOM 2485 O O . TYR B 1 99 ? -29.123 -27.946 29.088 1 100.66 99 TYR B O 1
ATOM 2494 N N . THR B 1 100 ? -30.642 -29.188 30.184 1 103.45 100 THR B N 1
ATOM 2495 C CA . THR B 1 100 ? -31.486 -29.368 29.007 1 106.87 100 THR B CA 1
ATOM 2496 C C . THR B 1 100 ? -32.838 -28.678 29.255 1 110.7 100 THR B C 1
ATOM 2497 O O . THR B 1 100 ? -33.362 -28.716 30.373 1 110.2 100 THR B O 1
ATOM 2501 N N 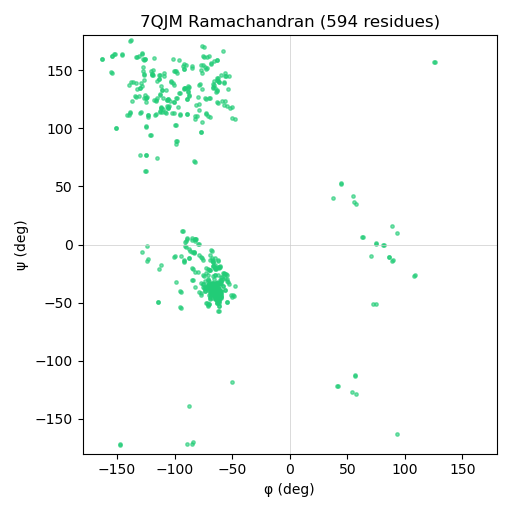. PRO B 1 101 ? -33.407 -28.02 28.229 1 114.36 101 PRO B N 1
ATOM 2502 C CA . PRO B 1 101 ? -34.707 -27.352 28.421 1 117.2 101 PRO B CA 1
ATOM 2503 C C . PRO B 1 101 ? -35.817 -28.282 28.913 1 120.9 101 PRO B C 1
ATOM 2504 O O . PRO B 1 101 ? -35.837 -29.475 28.593 1 120.42 101 PRO B O 1
ATOM 2508 N N . ARG B 1 102 ? -36.738 -27.718 29.707 1 124.46 102 ARG B N 1
ATOM 2509 C CA . ARG B 1 102 ? -37.886 -28.419 30.275 1 128.37 102 ARG B CA 1
ATOM 2510 C C . ARG B 1 102 ? -38.697 -29.143 29.23 1 131.65 102 ARG B C 1
ATOM 2511 O O . ARG B 1 102 ? -38.804 -28.668 28.102 1 131.64 102 ARG B O 1
ATOM 2519 N N . HIS B 1 103 ? -39.239 -30.309 29.609 1 134.52 103 HIS B N 1
ATOM 2520 C CA . HIS B 1 103 ? -40.136 -31.178 28.823 1 137.57 103 HIS B CA 1
ATOM 2521 C C . HIS B 1 103 ? -39.801 -31.26 27.326 1 138.16 103 HIS B C 1
ATOM 2522 O O . HIS B 1 103 ? -40.708 -31.268 26.487 1 138.12 103 HIS B O 1
ATOM 2529 N N . LEU B 1 104 ? -38.502 -31.325 26.993 1 138.18 104 LEU B N 1
ATOM 2530 C CA . LEU B 1 104 ? -38.064 -31.395 25.605 1 138.68 104 LEU B CA 1
ATOM 2531 C C . LEU B 1 104 ? -38.576 -32.676 24.951 1 139.33 104 LEU B C 1
ATOM 2532 O O . LEU B 1 104 ? -38.485 -33.743 25.557 1 139.59 104 LEU B O 1
ATOM 2537 N N . PRO B 1 105 ? -39.154 -32.597 23.738 1 139.35 105 PRO B N 1
ATOM 2538 C CA . PRO B 1 105 ? -39.663 -33.819 23.095 1 139.07 105 PRO B CA 1
ATOM 2539 C C . PRO B 1 105 ? -38.544 -34.824 22.834 1 138.27 105 PRO B C 1
ATOM 2540 O O . PRO B 1 105 ? -37.432 -34.432 22.509 1 137.95 105 PRO B O 1
ATOM 2544 N N . ALA B 1 106 ? -38.825 -36.113 23.033 1 137.61 106 ALA B N 1
ATOM 2545 C CA . ALA B 1 106 ? -37.825 -37.158 22.829 1 136.98 106 ALA B CA 1
ATOM 2546 C C . ALA B 1 106 ? -37.454 -37.252 21.35 1 135.45 106 ALA B C 1
ATOM 2547 O O . ALA B 1 106 ? -38.319 -37.161 20.477 1 135.87 106 ALA B O 1
ATOM 2549 N N . GLY B 1 107 ? -36.168 -37.402 21.078 1 133.55 107 GLY B N 1
ATOM 2550 C CA . GLY B 1 107 ? -35.678 -37.451 19.703 1 131.97 107 GLY B CA 1
ATOM 2551 C C . GLY B 1 107 ? -35.324 -36.083 19.137 1 129.7 107 GLY B C 1
ATOM 2552 O O . GLY B 1 107 ? -34.654 -35.99 18.104 1 129.92 107 GLY B O 1
ATOM 2553 N N . GLU B 1 108 ? -35.755 -35.003 19.819 1 127.22 108 GLU B N 1
ATOM 2554 C CA . GLU B 1 108 ? -35.484 -33.634 19.406 1 125.28 108 GLU B CA 1
ATOM 2555 C C . GLU B 1 108 ? -34.086 -33.206 19.836 1 122.53 108 GLU B C 1
ATOM 2556 O O . GLU B 1 108 ? -33.758 -33.229 21.022 1 122.3 108 GLU B O 1
ATOM 2562 N N . ARG B 1 109 ? -33.261 -32.846 18.853 1 120.01 109 ARG B N 1
ATOM 2563 C CA . ARG B 1 109 ? -31.892 -32.393 19.057 1 117.7 109 ARG B CA 1
ATOM 2564 C C . ARG B 1 109 ? -31.873 -30.869 18.945 1 115.19 109 ARG B C 1
ATOM 2565 O O . ARG B 1 109 ? -32.596 -30.282 18.136 1 115.73 109 ARG B O 1
ATOM 2573 N N . ARG B 1 110 ? -31.111 -30.227 19.814 1 112.27 110 ARG B N 1
ATOM 2574 C CA . ARG B 1 110 ? -31.039 -28.777 19.865 1 110.04 110 ARG B CA 1
ATOM 2575 C C . ARG B 1 110 ? -29.591 -28.287 19.884 1 106.99 110 ARG B C 1
ATOM 2576 O O . ARG B 1 110 ? -28.688 -29.07 20.178 1 106.87 110 ARG B O 1
ATOM 2584 N N . PRO B 1 111 ? -29.335 -26.998 19.572 1 104.29 111 PRO B N 1
ATOM 2585 C CA . PRO B 1 111 ? -27.961 -26.494 19.649 1 102.19 111 PRO B CA 1
ATOM 2586 C C . PRO B 1 111 ? -27.407 -26.599 21.081 1 98.9 111 PRO B C 1
ATOM 2587 O O . PRO B 1 111 ? -28.146 -26.409 22.059 1 98.93 111 PRO B O 1
ATOM 2591 N N . GLY B 1 112 ? -26.137 -26.985 21.183 1 95.44 112 GLY B N 1
ATOM 2592 C CA . GLY B 1 112 ? -25.459 -27.169 22.458 1 92.49 112 GLY B CA 1
ATOM 2593 C C . GLY B 1 112 ? -24.394 -26.123 22.7 1 89.26 112 GLY B C 1
ATOM 2594 O O . GLY B 1 112 ? -23.576 -25.838 21.819 1 88.74 112 GLY B O 1
ATOM 2595 N N . VAL B 1 113 ? -24.403 -25.541 23.902 1 86.54 113 VAL B N 1
ATOM 2596 C CA . VAL B 1 113 ? -23.478 -24.485 24.284 1 84.53 113 VAL B CA 1
ATOM 2597 C C . VAL B 1 113 ? -22.555 -24.908 25.442 1 81.79 113 VAL B C 1
ATOM 2598 O O . VAL B 1 113 ? -23.032 -25.277 26.509 1 81.56 113 VAL B O 1
ATOM 2602 N N . VAL B 1 114 ? -21.242 -24.825 25.237 1 79.72 114 VAL B N 1
ATOM 2603 C CA . VAL B 1 114 ? -20.257 -25.113 26.273 1 78.02 114 VAL B CA 1
ATOM 2604 C C . VAL B 1 114 ? -20.002 -23.795 27.008 1 76.42 114 VAL B C 1
ATOM 2605 O O . VAL B 1 114 ? -19.711 -22.778 26.373 1 76.2 114 VAL B O 1
ATOM 2609 N N . LEU B 1 115 ? -20.166 -23.8 28.339 1 74.82 115 LEU B N 1
ATOM 2610 C CA . LEU B 1 115 ? -19.947 -22.619 29.165 1 73.24 115 LEU B CA 1
ATOM 2611 C C . LEU B 1 115 ? -18.574 -22.694 29.86 1 71.53 115 LEU B C 1
ATOM 2612 O O . LEU B 1 115 ? -18.282 -23.66 30.585 1 71.78 115 LEU B O 1
ATOM 2617 N N . LEU B 1 116 ? -17.728 -21.674 29.629 1 69.39 116 LEU B 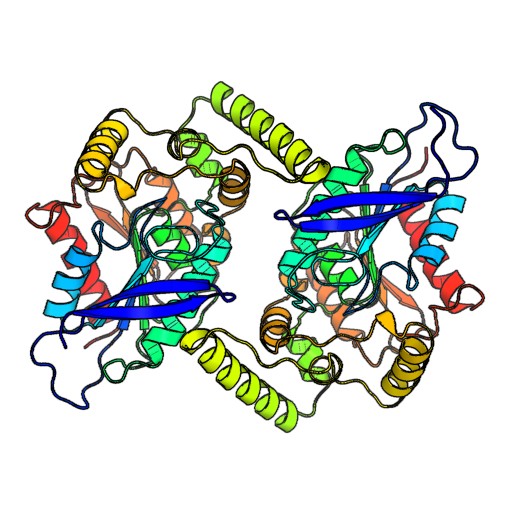N 1
ATOM 2618 C CA . LEU B 1 116 ? -16.384 -21.619 30.2 1 66.95 116 LEU B CA 1
ATOM 2619 C C . LEU B 1 116 ? -16.245 -20.58 31.315 1 66.33 116 LEU B C 1
ATOM 2620 O O . LEU B 1 116 ? -16.324 -19.38 31.067 1 66.6 116 LEU B O 1
ATOM 2625 N N . VAL B 1 117 ? -16.015 -21.046 32.55 1 65.48 117 VAL B N 1
ATOM 2626 C CA . VAL B 1 117 ? -15.847 -20.148 33.696 1 64.8 117 VAL B CA 1
ATOM 2627 C C . VAL B 1 117 ? -14.473 -19.442 33.682 1 63.99 117 VAL B C 1
ATOM 2628 O O . VAL B 1 117 ? -13.548 -19.857 32.977 1 64.88 117 VAL B O 1
ATOM 2632 N N . GLY B 1 118 ? -14.373 -18.357 34.421 1 62.35 118 GLY B N 1
ATOM 2633 C CA . GLY B 1 118 ? -13.167 -17.547 34.504 1 61.32 118 GLY B CA 1
ATOM 2634 C C . GLY B 1 118 ? -12.155 -18.061 35.505 1 59.89 118 GLY B C 1
ATOM 2635 O O . GLY B 1 118 ? -12.289 -19.164 36.051 1 59.89 118 GLY B O 1
ATOM 2636 N N . TYR B 1 119 ? -11.155 -17.231 35.754 1 59.11 119 TYR B N 1
ATOM 2637 C CA . TYR B 1 119 ? -9.98 -17.462 36.607 1 58.36 119 TYR B CA 1
ATOM 2638 C C . TYR B 1 119 ? -10.293 -17.999 38.011 1 59.54 119 TYR B C 1
ATOM 2639 O O . TYR B 1 119 ? -10.804 -17.258 38.856 1 60.3 119 TYR B O 1
ATOM 2648 N N . THR B 1 120 ? -9.962 -19.292 38.263 1 59.17 120 THR B N 1
ATOM 2649 C CA . THR B 1 120 ? -10.173 -20.021 39.521 1 59.94 120 THR B CA 1
ATOM 2650 C C . THR B 1 120 ? -11.652 -20.169 39.919 1 62.81 120 THR B C 1
ATOM 2651 O O . THR B 1 120 ? -11.932 -20.725 40.999 1 63.05 120 THR B O 1
ATOM 2655 N N . TYR B 1 121 ? -12.603 -19.752 39.037 1 65.05 121 TYR B N 1
ATOM 2656 C CA . TYR B 1 121 ? -14.042 -19.892 39.303 1 67.45 121 TYR B CA 1
ATOM 2657 C C . TYR B 1 121 ? -14.384 -21.396 39.332 1 67.66 121 TYR B C 1
ATOM 2658 O O . TYR B 1 121 ? -13.719 -22.229 38.705 1 66.73 121 TYR B O 1
ATOM 2667 N N . LEU B 1 122 ? -15.481 -21.722 39.987 1 68.89 122 LEU B N 1
ATOM 2668 C CA . LEU B 1 122 ? -16.04 -23.056 39.981 1 70.92 122 LEU B CA 1
ATOM 2669 C C . LEU B 1 122 ? -17.229 -23.041 38.994 1 73.59 122 LEU B C 1
ATOM 2670 O O . LEU B 1 122 ? -17.756 -21.968 38.672 1 73.69 122 LEU B O 1
ATOM 2675 N N . LYS B 1 123 ? -17.64 -24.216 38.508 1 75.56 123 LYS B N 1
ATOM 2676 C CA . LYS B 1 123 ? -18.734 -24.326 37.54 1 78.93 123 LYS B CA 1
ATOM 2677 C C . LYS B 1 123 ? -20.098 -23.876 38.095 1 84.28 123 LYS B C 1
ATOM 2678 O O . LYS B 1 123 ? -21.008 -23.561 37.325 1 85.66 123 LYS B O 1
ATOM 2684 N N . THR B 1 124 ? -20.246 -23.844 39.421 1 86.6 124 THR B N 1
ATOM 2685 C CA . THR B 1 124 ? -21.492 -23.398 40.051 1 88.65 124 THR B CA 1
ATOM 2686 C C . THR B 1 124 ? -21.593 -21.865 40.165 1 90.8 124 THR B C 1
ATOM 2687 O O . THR B 1 124 ? -22.563 -21.362 40.731 1 91.7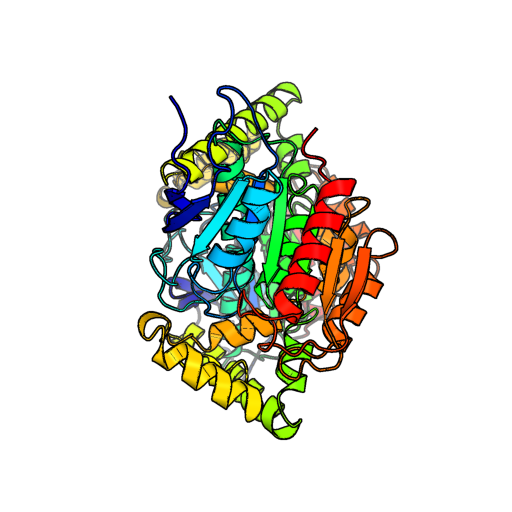8 124 THR B O 1
ATOM 2691 N N . MET B 1 125 ? -20.63 -21.129 39.624 1 91.65 125 MET B N 1
ATOM 2692 C CA . MET B 1 125 ? -20.612 -19.69 39.75 1 93.14 125 MET B CA 1
ATOM 2693 C C . MET B 1 125 ? -20.908 -18.982 38.448 1 95.12 125 MET B C 1
ATOM 2694 O O . MET B 1 125 ? -20.153 -19.097 37.476 1 94.78 125 MET B O 1
ATOM 2699 N N . VAL B 1 126 ? -22.038 -18.232 38.447 1 96.71 126 VAL B N 1
ATOM 2700 C CA . VAL B 1 126 ? -22.617 -17.448 37.343 1 98.4 126 VAL B CA 1
ATOM 2701 C C . VAL B 1 126 ? -23.281 -18.35 36.292 1 99.59 126 VAL B C 1
ATOM 2702 O O . VAL B 1 126 ? -24.452 -18.14 35.954 1 99.89 126 VAL B O 1
ATOM 2706 N N . MET B 1 127 ? -22.552 -19.372 35.808 1 99.71 127 MET B N 1
ATOM 2707 C CA . MET B 1 127 ? -22.998 -20.255 34.739 1 100.3 127 MET B CA 1
ATOM 2708 C C . MET B 1 127 ? -24.321 -20.969 34.971 1 102.02 127 MET B C 1
ATOM 2709 O O . MET B 1 127 ? -25.073 -20.993 34.005 1 102.15 127 MET B O 1
ATOM 2714 N N . PRO B 1 128 ? -24.706 -21.479 36.169 1 103.12 128 PRO B N 1
ATOM 2715 C CA . PRO B 1 128 ? -26.055 -22.072 36.298 1 104.01 128 PRO B CA 1
ATOM 2716 C C . PRO B 1 128 ? -27.174 -21.066 35.977 1 105.29 128 PRO B C 1
ATOM 2717 O O . PRO B 1 128 ? -28.218 -21.454 35.459 1 105.55 128 PRO B O 1
ATOM 2721 N N . ASP B 1 129 ? -26.943 -19.768 36.254 1 105.99 129 ASP B N 1
ATOM 2722 C CA . ASP B 1 129 ? -27.907 -18.704 35.964 1 106.87 129 ASP B CA 1
ATOM 2723 C C . ASP B 1 129 ? -27.968 -18.405 34.467 1 107.5 129 ASP B C 1
ATOM 2724 O O . ASP B 1 129 ? -29.057 -18.201 33.924 1 108.27 129 ASP B O 1
ATOM 2729 N N . ILE B 1 130 ? -26.82 -18.407 33.794 1 107 130 ILE B N 1
ATOM 2730 C CA . ILE B 1 130 ? -26.781 -18.203 32.35 1 107.23 130 ILE B CA 1
ATOM 2731 C C . ILE B 1 130 ? -27.418 -19.405 31.632 1 107.31 130 ILE B C 1
ATOM 2732 O O . ILE B 1 130 ? -28.188 -19.222 30.688 1 108.05 130 ILE B O 1
ATOM 2737 N N . ALA B 1 131 ? -27.151 -20.623 32.119 1 106.78 131 ALA B N 1
ATOM 2738 C CA . ALA B 1 131 ? -27.718 -21.846 31.557 1 107.32 131 ALA B CA 1
ATOM 2739 C C . ALA B 1 131 ? -29.242 -21.874 31.679 1 108.01 131 ALA B C 1
ATOM 2740 O O . ALA B 1 131 ? -29.902 -22.429 30.813 1 108.29 131 ALA B O 1
ATOM 2742 N N . LYS B 1 132 ? -29.8 -21.276 32.742 1 108.24 132 LYS B N 1
ATOM 2743 C CA . LYS B 1 132 ? -31.241 -21.2 32.932 1 108.98 132 LYS B CA 1
ATOM 2744 C C . LYS B 1 132 ? -31.858 -20.357 31.802 1 109.53 132 LYS B C 1
ATOM 2745 O O . LYS B 1 132 ? -32.813 -20.8 31.169 1 109.93 132 LYS B O 1
ATOM 2751 N N . VAL B 1 133 ? -31.267 -19.181 31.508 1 109.64 133 VAL B N 1
ATOM 2752 C CA . VAL B 1 133 ? -31.692 -18.274 30.434 1 110.25 133 VAL B CA 1
ATOM 2753 C C . VAL B 1 133 ? -31.599 -18.992 29.082 1 110.55 133 VAL B C 1
ATOM 2754 O O . VAL B 1 133 ? -32.525 -18.936 28.27 1 111.15 133 VAL B O 1
ATOM 2758 N N . LEU B 1 134 ? -30.485 -19.7 28.869 1 110.1 134 LEU B N 1
ATOM 2759 C CA . LEU B 1 134 ? -30.205 -20.479 27.67 1 109.91 134 LEU B CA 1
ATOM 2760 C C . LEU B 1 134 ? -31.239 -21.584 27.474 1 109.88 134 LEU B C 1
ATOM 2761 O O . LEU B 1 134 ? -31.668 -21.796 26.353 1 109.79 134 LEU B O 1
ATOM 2766 N N . ASN B 1 135 ? -31.638 -22.28 28.55 1 109.87 135 ASN B N 1
ATOM 2767 C CA . ASN B 1 135 ? -32.622 -23.359 28.499 1 110.71 135 ASN B CA 1
ATOM 2768 C C . ASN B 1 135 ? -34.01 -22.807 28.13 1 112 135 ASN B C 1
ATOM 2769 O O . ASN B 1 135 ? -34.763 -23.464 27.4 1 112.15 135 ASN B O 1
ATOM 2774 N N . ALA B 1 136 ? -34.352 -21.602 28.645 1 112.47 136 ALA B N 1
ATOM 2775 C CA . ALA B 1 136 ? -35.623 -20.939 28.33 1 113.16 136 ALA B CA 1
ATOM 2776 C C . ALA B 1 136 ? -35.667 -20.559 26.841 1 113.18 136 ALA B C 1
ATOM 2777 O O . ALA B 1 136 ? -36.723 -20.645 26.224 1 113.89 136 ALA B O 1
ATOM 2779 N N . ALA B 1 137 ? -34.519 -20.199 26.247 1 112.51 137 ALA B N 1
ATOM 2780 C CA . ALA B 1 137 ? -34.458 -19.908 24.814 1 112.26 137 ALA B CA 1
ATOM 2781 C C . ALA B 1 137 ? -34.355 -21.186 23.923 1 111.81 137 ALA B C 1
ATOM 2782 O O . ALA B 1 137 ? -34.232 -21.073 22.699 1 112.27 137 ALA B O 1
ATOM 2784 N N . GLY B 1 138 ? -34.427 -22.371 24.536 1 110.42 138 GLY B N 1
ATOM 2785 C CA . GLY B 1 138 ? -34.402 -23.654 23.846 1 109.12 138 GLY B CA 1
ATOM 2786 C C . GLY B 1 138 ? -33.04 -24.271 23.603 1 107.6 138 GLY B C 1
ATOM 2787 O O . GLY B 1 138 ? -32.933 -25.184 22.781 1 108.39 138 GLY B O 1
ATOM 2788 N N . TYR B 1 139 ? -31.983 -23.797 24.3 1 104.8 139 TYR B N 1
ATOM 2789 C CA . TYR B 1 139 ? -30.633 -24.328 24.121 1 102.51 139 TYR B CA 1
ATOM 2790 C C . TYR B 1 139 ? -30.219 -25.305 25.202 1 98.84 139 TYR B C 1
ATOM 2791 O O . TYR B 1 139 ? -30.604 -25.168 26.364 1 99.02 139 TYR B O 1
ATOM 2800 N N . VAL B 1 140 ? -29.369 -26.263 24.828 1 95.5 140 VAL B N 1
ATOM 2801 C CA . VAL B 1 140 ? -28.769 -27.185 25.794 1 92.55 140 VAL B CA 1
ATOM 2802 C C . VAL B 1 140 ? -27.432 -26.54 26.234 1 89.09 140 VAL B C 1
ATOM 2803 O O . VAL B 1 140 ? -26.714 -26.017 25.382 1 88.97 140 VAL B O 1
ATOM 2807 N N . ALA B 1 141 ? -27.119 -26.517 27.54 1 86.01 141 ALA B N 1
ATOM 2808 C CA . ALA B 1 141 ? -25.871 -25.906 28.006 1 83.78 141 ALA B CA 1
ATOM 2809 C C . ALA B 1 141 ? -25.083 -26.83 28.93 1 80.75 141 ALA B C 1
ATOM 2810 O O . ALA B 1 141 ? -25.667 -27.509 29.76 1 80.95 141 ALA B O 1
ATOM 2812 N N . LEU B 1 142 ? -23.763 -26.866 28.779 1 77.63 142 LEU B N 1
ATOM 2813 C CA . LEU B 1 142 ? -22.905 -27.699 29.607 1 75.06 142 LEU B CA 1
ATOM 2814 C C . LEU B 1 142 ? -21.821 -26.829 30.257 1 73.17 142 LEU B C 1
ATOM 2815 O O . LEU B 1 142 ? -21.084 -26.137 29.559 1 73.01 142 LEU B O 1
ATOM 2820 N N . VAL B 1 143 ? -21.706 -26.895 31.586 1 71 143 VAL B N 1
ATOM 2821 C CA . VAL B 1 143 ? -20.649 -26.226 32.323 1 69.38 143 VAL B CA 1
ATOM 2822 C C . VAL B 1 143 ? -19.844 -27.316 33.05 1 66.69 143 VAL B C 1
ATOM 2823 O O . VAL B 1 143 ? -20.394 -28.347 33.419 1 66.92 143 VAL B O 1
ATOM 2827 N N . PHE B 1 144 ? -18.535 -27.124 33.196 1 63.98 144 PHE B N 1
ATOM 2828 C CA . PHE B 1 144 ? -17.684 -28.12 33.831 1 61.43 144 PHE B CA 1
ATOM 2829 C C . PHE B 1 144 ? -16.557 -27.415 34.611 1 60.38 144 PHE B C 1
ATOM 2830 O O . PHE B 1 144 ? -16.271 -26.222 34.388 1 60.25 144 PHE B O 1
ATOM 2838 N N . ASP B 1 145 ? -15.91 -28.161 35.506 1 58.88 145 ASP B N 1
ATOM 2839 C CA . ASP B 1 145 ? -14.748 -27.636 36.209 1 57.68 145 ASP B CA 1
ATOM 2840 C C . ASP B 1 145 ? -13.505 -28.014 35.412 1 55.08 145 ASP B C 1
ATOM 2841 O O . ASP B 1 145 ? -13.34 -29.185 35.038 1 54.59 145 ASP B O 1
ATOM 2846 N N . TYR B 1 146 ? -12.598 -27.054 35.209 1 52.49 146 TYR B N 1
ATOM 2847 C CA . TYR B 1 146 ? -11.321 -27.33 34.538 1 50.76 146 TYR B CA 1
ATOM 2848 C C . TYR B 1 146 ? -10.513 -28.315 35.368 1 49.59 146 TYR B C 1
ATOM 2849 O O . TYR B 1 146 ? -10.723 -28.412 36.588 1 49.17 146 TYR B O 1
ATOM 2858 N N . ARG B 1 147 ? -9.543 -29.015 34.744 1 49.18 147 ARG B N 1
ATOM 2859 C CA . ARG B 1 147 ? -8.688 -29.954 35.482 1 49.19 147 ARG B CA 1
ATOM 2860 C C . ARG B 1 147 ? -7.967 -29.225 36.635 1 50 147 ARG B C 1
ATOM 2861 O O . ARG B 1 147 ? -7.628 -28.044 36.485 1 51.08 147 ARG B O 1
ATOM 2869 N N . GLY B 1 148 ? -7.859 -29.867 37.784 1 49.66 148 GLY B N 1
ATOM 2870 C CA . GLY B 1 148 ? -7.228 -29.265 38.952 1 50.89 148 GLY B CA 1
ATOM 2871 C C . GLY B 1 148 ? -8.095 -28.314 39.75 1 51.9 148 GLY B C 1
ATOM 2872 O O . GLY B 1 148 ? -7.619 -27.746 40.735 1 52.73 148 GLY B O 1
ATOM 2873 N N . PHE B 1 149 ? -9.354 -28.096 39.323 1 52.08 149 PHE B N 1
ATOM 2874 C CA . PHE B 1 149 ? -10.26 -27.176 40.012 1 53.39 149 PHE B CA 1
ATOM 2875 C C . PHE B 1 149 ? -11.599 -27.836 40.348 1 56.02 149 PHE B C 1
ATOM 2876 O O . PHE B 1 149 ? -12.029 -28.747 39.654 1 55.6 149 PHE B O 1
ATOM 2884 N N . GLY B 1 150 ? -12.258 -27.347 41.399 1 58 150 GLY B N 1
ATOM 2885 C CA . GLY B 1 150 ? -13.569 -27.83 41.81 1 58.62 150 GLY B CA 1
ATOM 2886 C C . GLY B 1 150 ? -13.643 -29.308 42.038 1 59.9 150 GLY B C 1
ATOM 2887 O O . GLY B 1 150 ? -12.815 -29.86 42.757 1 60.66 150 GLY B O 1
ATOM 2888 N N . GLU B 1 151 ? -14.609 -29.974 41.38 1 60.4 151 GLU B N 1
ATOM 2889 C CA . GLU B 1 151 ? -14.773 -31.413 41.52 1 61.33 151 GLU B CA 1
ATOM 2890 C C . GLU B 1 151 ? -13.992 -32.233 40.488 1 61.61 151 GLU B C 1
ATOM 2891 O O . GLU B 1 151 ? -14.11 -33.462 40.483 1 62.49 151 GLU B O 1
ATOM 2897 N N . SER B 1 152 ? -13.215 -31.584 39.611 1 60.03 152 SER B N 1
ATOM 2898 C CA . SER B 1 152 ? -12.46 -32.305 38.594 1 58.66 152 SER B CA 1
ATOM 2899 C C . SER B 1 152 ? -11.122 -32.802 39.128 1 58.05 152 SER B C 1
ATOM 2900 O O . SER B 1 152 ? -10.532 -32.162 40.01 1 58.98 152 SER B O 1
ATOM 2903 N N . GLU B 1 153 ? -10.594 -33.896 38.541 1 56.25 153 GLU B N 1
ATOM 2904 C CA . GLU B 1 153 ? -9.257 -34.381 38.873 1 54.91 153 GLU B CA 1
ATOM 2905 C C . GLU B 1 153 ? -8.186 -33.489 38.189 1 53.66 153 GLU B C 1
ATOM 2906 O O . GLU B 1 153 ? -8.509 -32.634 37.356 1 52.42 153 GLU B O 1
ATOM 2912 N N . GLY B 1 154 ? -6.926 -33.689 38.558 1 53.2 154 GLY B N 1
ATOM 2913 C CA . GLY B 1 154 ? -5.82 -32.942 37.987 1 53.09 154 GLY B CA 1
ATOM 2914 C C . GLY B 1 154 ? -4.973 -32.277 39.039 1 53.64 154 GLY B C 1
ATOM 2915 O O . GLY B 1 154 ? -5.462 -31.988 40.138 1 53.49 154 GLY B O 1
ATOM 2916 N N . PRO B 1 155 ? -3.687 -31.976 38.694 1 53.44 155 PRO B N 1
ATOM 2917 C CA . PRO B 1 155 ? -2.786 -31.264 39.649 1 52.4 155 PRO B CA 1
ATOM 2918 C C . PRO B 1 155 ? -3.469 -30.014 40.208 1 52.15 155 PRO B C 1
ATOM 2919 O O . PRO B 1 155 ? -3.894 -29.152 39.447 1 52.65 155 PRO B O 1
ATOM 2923 N N . ARG B 1 156 ? -3.672 -29.985 41.52 1 51.77 156 ARG B N 1
ATOM 2924 C CA . ARG B 1 156 ? -4.471 -28.98 42.18 1 52.28 156 ARG B CA 1
ATOM 2925 C C . ARG B 1 156 ? -4.038 -27.545 41.967 1 52.28 156 ARG B C 1
ATOM 2926 O O . ARG B 1 156 ? -2.941 -27.156 42.376 1 53.04 156 ARG B O 1
ATOM 2934 N N . GLY B 1 157 ? -4.94 -26.751 41.398 1 50.8 157 GLY B N 1
ATOM 2935 C CA . GLY B 1 157 ? -4.681 -25.337 41.179 1 50.07 157 GLY B CA 1
ATOM 2936 C C . GLY B 1 157 ? -3.739 -25.042 40.031 1 49.48 157 GLY B C 1
ATOM 2937 O O . GLY B 1 157 ? -3.455 -23.883 39.774 1 50.01 157 GLY B O 1
ATOM 2938 N N . ARG B 1 158 ? -3.244 -26.071 39.323 1 48.96 158 ARG B N 1
ATOM 2939 C CA . ARG B 1 158 ? -2.317 -25.847 38.223 1 47.66 158 ARG B CA 1
ATOM 2940 C C . ARG B 1 158 ? -3.098 -25.356 37.019 1 47.74 158 ARG B C 1
ATOM 2941 O O . ARG B 1 158 ? -3.751 -26.142 36.302 1 47.99 158 ARG B O 1
ATOM 2949 N N . LEU B 1 159 ? -3.12 -24.032 36.857 1 46.7 159 LEU B N 1
ATOM 2950 C CA . LEU B 1 159 ? -3.843 -23.392 35.781 1 48.13 159 LEU B CA 1
ATOM 2951 C C . LEU B 1 159 ? -2.891 -23.134 34.606 1 49.98 159 LEU B C 1
ATOM 2952 O O . LEU B 1 159 ? -2 -22.289 34.695 1 51.09 159 LEU B O 1
ATOM 2957 N N . ILE B 1 160 ? -3.086 -23.845 33.508 1 49.9 160 ILE B N 1
ATOM 2958 C CA . ILE B 1 160 ? -2.314 -23.669 32.292 1 50.44 160 ILE B CA 1
ATOM 2959 C C . ILE B 1 160 ? -3.381 -23.365 31.246 1 51.93 160 ILE B C 1
ATOM 2960 O O . ILE B 1 160 ? -4.258 -24.183 31.008 1 52.56 160 ILE B O 1
ATOM 2965 N N . PRO B 1 161 ? -3.42 -22.134 30.735 1 52.39 161 PRO B N 1
ATOM 2966 C CA . PRO B 1 161 ? -4.505 -21.757 29.807 1 53.26 161 PRO B CA 1
ATOM 2967 C C . PRO B 1 161 ? -4.796 -22.718 28.646 1 53.96 161 PRO B C 1
ATOM 2968 O O . PRO B 1 161 ? -5.961 -22.994 28.398 1 54.76 161 PRO B O 1
ATOM 2972 N N . LEU B 1 162 ? -3.783 -23.228 27.953 1 53.45 162 LEU B N 1
ATOM 2973 C CA . LEU B 1 162 ? -4.003 -24.146 26.839 1 53.78 162 LEU B CA 1
ATOM 2974 C C . LEU B 1 162 ? -4.531 -25.506 27.29 1 53 162 LEU B C 1
ATOM 2975 O O . LEU B 1 162 ? -5.178 -26.182 26.496 1 54.36 162 LEU B O 1
ATOM 2980 N N . GLU B 1 163 ? -4.323 -25.889 28.565 1 51.12 163 GLU B N 1
ATOM 2981 C CA . GLU B 1 163 ? -4.922 -27.093 29.125 1 49.96 163 GLU B CA 1
ATOM 2982 C C . GLU B 1 163 ? -6.408 -26.831 29.38 1 49.87 163 GLU B C 1
ATOM 2983 O O . GLU B 1 163 ? -7.214 -27.723 29.146 1 49.19 163 GLU B O 1
ATOM 2989 N N . GLN B 1 164 ? -6.776 -25.605 29.829 1 49.77 164 GLN B N 1
ATOM 2990 C CA . GLN B 1 164 ? -8.175 -25.248 30.022 1 50.21 164 GLN B CA 1
ATOM 2991 C C . GLN B 1 164 ? -8.904 -25.229 28.655 1 52.11 164 GLN B C 1
ATOM 2992 O O . GLN B 1 164 ? -10.056 -25.677 28.574 1 52.52 164 GLN B O 1
ATOM 2998 N N . VAL B 1 165 ? -8.199 -24.826 27.564 1 52.39 165 VAL B N 1
ATOM 2999 C CA . VAL B 1 165 ? -8.729 -24.859 26.189 1 53.83 165 VAL B CA 1
ATOM 3000 C C . VAL B 1 165 ? -8.886 -26.334 25.736 1 54.4 165 VAL B C 1
ATOM 3001 O O . VAL B 1 165 ? -9.909 -26.683 25.183 1 55.62 165 VAL B O 1
ATOM 3005 N N . ALA B 1 166 ? -7.907 -27.21 26.032 1 54.05 166 ALA B N 1
ATOM 3006 C CA . ALA B 1 166 ? -8.029 -28.636 25.726 1 53.52 166 ALA B CA 1
ATOM 3007 C C . ALA B 1 166 ? -9.233 -29.251 26.483 1 53.75 166 ALA B C 1
ATOM 3008 O O . ALA B 1 166 ? -9.951 -30.062 25.908 1 54.86 166 ALA B O 1
ATOM 3010 N N . ASP B 1 167 ? -9.491 -28.841 27.754 1 52.81 167 ASP B N 1
ATOM 3011 C CA . ASP B 1 167 ? -10.654 -29.289 28.532 1 52.52 167 ASP B CA 1
ATOM 3012 C C . ASP B 1 167 ? -11.955 -28.89 27.824 1 53.65 167 ASP B C 1
ATOM 3013 O O . ASP B 1 167 ? -12.891 -29.704 27.734 1 53.3 167 ASP B O 1
ATOM 3018 N N . ALA B 1 168 ? -12.016 -27.643 27.315 1 54.67 168 ALA B N 1
ATOM 3019 C CA . ALA B 1 168 ? -13.162 -27.124 26.559 1 56.71 168 ALA B CA 1
ATOM 3020 C C . ALA B 1 168 ? -13.381 -27.926 25.272 1 58.89 168 ALA B C 1
ATOM 3021 O O . ALA B 1 168 ? -14.522 -28.112 24.872 1 60.4 168 ALA B O 1
ATOM 3023 N N . ARG B 1 169 ? -12.309 -28.427 24.641 1 59.02 169 ARG B N 1
ATOM 3024 C CA . ARG B 1 169 ? -12.445 -29.238 23.431 1 59.6 169 ARG B CA 1
ATOM 3025 C C . ARG B 1 169 ? -12.933 -30.638 23.769 1 60.65 169 ARG B C 1
ATOM 3026 O O . ARG B 1 169 ? -13.694 -31.211 22.988 1 62.12 169 ARG B O 1
ATOM 3034 N N . ALA B 1 170 ? -12.537 -31.182 24.92 1 59.89 170 ALA B N 1
ATOM 3035 C CA . ALA B 1 170 ? -13.058 -32.465 25.379 1 60.16 170 ALA B CA 1
ATOM 3036 C C . ALA B 1 170 ? -14.56 -32.299 25.752 1 61.71 170 ALA B C 1
ATOM 3037 O O . ALA B 1 170 ? -15.348 -33.22 25.545 1 62.27 170 ALA B O 1
ATOM 3039 N N . ALA B 1 171 ? -14.954 -31.135 26.289 1 62.07 171 ALA B N 1
ATOM 3040 C CA . ALA B 1 171 ? -16.351 -30.866 26.639 1 63.33 171 ALA B CA 1
ATOM 3041 C C . ALA B 1 171 ? -17.215 -30.807 25.369 1 65.48 171 ALA B C 1
ATOM 3042 O O . ALA B 1 171 ? -18.357 -31.239 25.409 1 65.98 171 ALA B O 1
ATOM 3044 N N . LEU B 1 172 ? -16.67 -30.285 24.26 1 66.54 172 LEU B N 1
ATOM 3045 C CA . LEU B 1 172 ? -17.342 -30.227 22.961 1 68.14 172 LEU B CA 1
ATOM 3046 C C . LEU B 1 172 ? -17.559 -31.662 22.458 1 69.25 172 LEU B C 1
ATOM 3047 O O . LEU B 1 172 ? -18.644 -31.975 21.999 1 69.59 172 LEU B O 1
ATOM 3052 N N . THR B 1 173 ? -16.552 -32.55 22.59 1 69.42 173 THR B N 1
ATOM 3053 C CA . THR B 1 173 ? -16.692 -33.958 22.201 1 69.31 173 THR B CA 1
ATOM 3054 C C . THR B 1 173 ? -17.784 -34.628 22.997 1 70.36 173 THR B C 1
ATOM 3055 O O . THR B 1 173 ? -18.627 -35.302 22.416 1 71.56 173 THR B O 1
ATOM 3059 N N . PHE B 1 174 ? -17.808 -34.421 24.325 1 70.38 174 PHE B N 1
ATOM 3060 C CA . PHE B 1 174 ? -18.843 -34.998 25.176 1 70.2 174 PHE B CA 1
ATOM 3061 C C . PHE B 1 174 ? -20.217 -34.455 24.798 1 71.74 174 PHE B C 1
ATOM 3062 O O . PHE B 1 174 ? -21.16 -35.236 24.634 1 72.31 174 PHE B O 1
ATOM 3070 N N . LEU B 1 175 ? -20.35 -33.127 24.699 1 72.42 175 LEU B N 1
ATOM 3071 C CA . LEU B 1 175 ? -21.626 -32.501 24.394 1 74.8 175 LEU B CA 1
ATOM 3072 C C . LEU B 1 175 ? -22.185 -32.966 23.044 1 77.29 175 LEU B C 1
ATOM 3073 O O . LEU B 1 175 ? -23.37 -33.237 22.955 1 77.92 175 LEU B O 1
ATOM 3078 N N . ALA B 1 176 ? -21.328 -33.117 22.02 1 78.53 176 ALA B N 1
ATOM 3079 C CA . ALA B 1 176 ? -21.754 -33.579 20.703 1 80.31 176 ALA B CA 1
ATOM 3080 C C . ALA B 1 176 ? -22.273 -35.024 20.717 1 82.67 176 ALA B C 1
ATOM 3081 O O . ALA B 1 176 ? -22.988 -35.395 19.803 1 83.78 176 ALA B O 1
ATOM 3083 N N . GLU B 1 177 ? -21.924 -35.831 21.731 1 83.59 177 GLU B N 1
ATOM 3084 C CA . GLU B 1 177 ? -22.396 -37.216 21.884 1 84.44 177 GLU B CA 1
ATOM 3085 C C . GLU B 1 177 ? -23.73 -37.335 22.64 1 86.03 177 GLU B C 1
ATOM 3086 O O . GLU B 1 177 ? -24.251 -38.451 22.8 1 86.57 177 GLU B O 1
ATOM 3092 N N . GLN B 1 178 ? -24.273 -36.218 23.14 1 86.72 178 GLN B N 1
ATOM 3093 C CA . GLN B 1 178 ? -25.514 -36.258 23.898 1 88.05 178 GLN B CA 1
ATOM 3094 C C . GLN B 1 178 ? -26.719 -36.376 22.975 1 90.3 178 GLN B C 1
ATOM 3095 O O . GLN B 1 178 ? -26.742 -35.748 21.924 1 90.44 178 GLN B O 1
ATOM 3101 N N . SER B 1 179 ? -27.69 -37.221 23.336 1 91.8 179 SER B N 1
ATOM 3102 C CA . SER B 1 179 ? -28.857 -37.492 22.493 1 94.09 179 SER B CA 1
ATOM 3103 C C . SER B 1 179 ? -29.707 -36.268 22.171 1 95.87 179 SER B C 1
ATOM 3104 O O . SER B 1 179 ? -30.317 -36.218 21.103 1 96.85 179 SER B O 1
ATOM 3107 N N . MET B 1 180 ? -29.757 -35.294 23.081 1 95.98 180 MET B N 1
ATOM 3108 C CA . MET B 1 180 ? -30.561 -34.099 22.869 1 96.65 180 MET B CA 1
ATOM 3109 C C . MET B 1 180 ? -29.805 -32.964 22.157 1 96.94 180 MET B C 1
ATOM 3110 O O . MET B 1 180 ? -30.367 -31.879 22.027 1 97.73 180 MET B O 1
ATOM 3115 N N . VAL B 1 181 ? -28.559 -33.185 21.701 1 95.84 181 VAL B N 1
ATOM 3116 C CA . VAL B 1 181 ? -27.78 -32.12 21.061 1 95.86 181 VAL B CA 1
ATOM 3117 C C . VAL B 1 181 ? -27.515 -32.387 19.585 1 96.58 181 VAL B C 1
ATOM 3118 O O . VAL B 1 181 ? -27.212 -33.517 19.21 1 97.05 181 VAL B O 1
ATOM 3122 N N . ASP B 1 182 ? -27.543 -31.334 18.762 1 96.73 182 ASP B N 1
ATOM 3123 C CA . ASP B 1 182 ? -27.171 -31.454 17.358 1 97.79 182 ASP B CA 1
ATOM 3124 C C . ASP B 1 182 ? -25.658 -31.196 17.299 1 97.89 182 ASP B C 1
ATOM 3125 O O . ASP B 1 182 ? -25.215 -30.072 17.539 1 97.75 182 ASP B O 1
ATOM 3130 N N . PRO B 1 183 ? -24.855 -32.235 16.969 1 97.87 183 PRO B N 1
ATOM 3131 C CA . PRO B 1 183 ? -23.386 -32.062 16.937 1 97.69 183 PRO B CA 1
ATOM 3132 C C . PRO B 1 183 ? -22.855 -31.027 15.95 1 98.37 183 PRO B C 1
ATOM 3133 O O . PRO B 1 183 ? -21.712 -30.574 16.07 1 98.38 183 PRO B O 1
ATOM 3137 N N . ASP B 1 184 ? -23.67 -30.669 14.958 1 98.85 184 ASP B N 1
ATOM 3138 C CA . ASP B 1 184 ? -23.282 -29.667 13.969 1 99.57 184 ASP B CA 1
ATOM 3139 C C . ASP B 1 184 ? -23.678 -28.23 14.378 1 99.21 184 ASP B C 1
ATOM 3140 O O . ASP B 1 184 ? -23.373 -27.292 13.646 1 99.65 184 ASP B O 1
ATOM 3145 N N . ARG B 1 185 ? -24.347 -28.052 15.537 1 98.12 185 ARG B N 1
ATOM 3146 C CA . ARG B 1 185 ? -24.761 -26.734 16.011 1 97.39 185 ARG B CA 1
ATOM 3147 C C . ARG B 1 185 ? -24.23 -26.482 17.43 1 95.59 185 ARG B C 1
ATOM 3148 O O . ARG B 1 185 ? -25.003 -26.342 18.379 1 95.47 185 ARG B O 1
ATOM 3156 N N . LEU B 1 186 ? -22.898 -26.438 17.562 1 93.57 186 LEU B N 1
ATOM 3157 C CA . LEU B 1 186 ? -22.252 -26.21 18.842 1 92.15 186 LEU B CA 1
ATOM 3158 C C . LEU B 1 186 ? -21.738 -24.781 18.946 1 90.77 186 LEU B C 1
ATOM 3159 O O . LEU B 1 186 ? -21.223 -24.234 17.976 1 90.74 186 LEU B O 1
ATOM 3164 N N . ALA B 1 187 ? -21.877 -24.185 20.128 1 89.05 187 ALA B N 1
ATOM 3165 C CA . ALA B 1 187 ? -21.386 -22.841 20.407 1 87.75 187 ALA B CA 1
ATOM 3166 C C . ALA B 1 187 ? -20.626 -22.839 21.76 1 86.17 187 ALA B C 1
ATOM 3167 O O . ALA B 1 187 ? -20.769 -23.768 22.555 1 85.54 187 ALA B O 1
ATOM 3169 N N . VAL B 1 188 ? -19.797 -21.817 22.004 1 85.12 188 VAL B N 1
ATOM 3170 C CA . VAL B 1 188 ? -19.055 -21.688 23.256 1 84.74 188 VAL B CA 1
ATOM 3171 C C . VAL B 1 188 ? -19.258 -20.278 23.799 1 84.43 188 VAL B C 1
ATOM 3172 O O . VAL B 1 188 ? -19.151 -19.321 23.036 1 84.9 188 VAL B O 1
ATOM 3176 N N . ILE B 1 189 ? -19.54 -20.141 25.109 1 83.74 189 ILE B N 1
ATOM 3177 C CA . ILE B 1 189 ? -19.649 -18.848 25.795 1 83.47 189 ILE B CA 1
ATOM 3178 C C . ILE B 1 189 ? -18.672 -18.876 26.97 1 82.58 189 ILE B C 1
ATOM 3179 O O . ILE B 1 189 ? -18.763 -19.777 27.802 1 82.38 189 ILE B O 1
ATOM 3184 N N . GLY B 1 190 ? -17.793 -17.883 27.066 1 81.82 190 GLY B N 1
ATOM 3185 C CA . GLY B 1 190 ? -16.871 -17.809 28.186 1 81.38 190 GLY B CA 1
ATOM 3186 C C . GLY B 1 190 ? -16.895 -16.486 28.917 1 80.87 190 GLY B C 1
ATOM 3187 O O . GLY B 1 190 ? -17.016 -15.428 28.287 1 80.41 190 GLY B O 1
ATOM 3188 N N . ILE B 1 191 ? -16.674 -16.53 30.246 1 80.58 191 ILE B N 1
ATOM 3189 C CA . ILE B 1 191 ? -16.59 -15.316 31.056 1 80.78 191 ILE B CA 1
ATOM 3190 C C . ILE B 1 191 ? -15.147 -15.007 31.457 1 79.56 191 ILE B C 1
ATOM 3191 O O . ILE B 1 191 ? -14.47 -15.856 32.038 1 79.63 191 ILE B O 1
ATOM 3196 N N . SER B 1 192 ? -14.688 -13.789 31.135 1 77.86 192 SER B N 1
ATOM 3197 C CA . SER B 1 192 ? -13.387 -13.232 31.46 1 76.34 192 SER B CA 1
ATOM 3198 C C . SER B 1 192 ? -12.216 -14.12 30.923 1 73.99 192 SER B C 1
ATOM 3199 O O . SER B 1 192 ? -12.099 -14.211 29.7 1 74.91 192 SER B O 1
ATOM 3202 N N . LEU B 1 193 ? -11.388 -14.799 31.762 1 70.69 193 LEU B N 1
ATOM 3203 C CA . LEU B 1 193 ? -10.349 -15.7 31.236 1 68.38 193 LEU B CA 1
ATOM 3204 C C . LEU B 1 193 ? -11.007 -16.837 30.4 1 66.6 193 LEU B C 1
ATOM 3205 O O . LEU B 1 193 ? -10.459 -17.244 29.376 1 66.78 193 LEU B O 1
ATOM 3210 N N . GLY B 1 194 ? -12.197 -17.27 30.796 1 65.28 194 GLY B N 1
ATOM 3211 C CA . GLY B 1 194 ? -12.959 -18.249 30.038 1 66.21 194 GLY B CA 1
ATOM 3212 C C . GLY B 1 194 ? -13.391 -17.734 28.671 1 67.39 194 GLY B C 1
ATOM 3213 O O . GLY B 1 194 ? -13.567 -18.522 27.745 1 67.78 194 GLY B O 1
ATOM 3214 N N . GLY B 1 195 ? -13.526 -16.409 28.528 1 67.82 195 GLY B N 1
ATOM 3215 C CA . GLY B 1 195 ? -13.869 -15.713 27.286 1 68.28 195 GLY B CA 1
ATOM 3216 C C . GLY B 1 195 ? -12.698 -15.727 26.334 1 68.63 195 GLY B C 1
ATOM 3217 O O . GLY B 1 195 ? -12.875 -15.906 25.127 1 69.59 195 GLY B O 1
ATOM 3218 N N . ALA B 1 196 ? -11.484 -15.595 26.874 1 67.62 196 ALA B N 1
ATOM 3219 C CA . ALA B 1 196 ? -10.272 -15.741 26.083 1 67.58 196 ALA B CA 1
ATOM 3220 C C . ALA B 1 196 ? -10.164 -17.235 25.639 1 66.97 196 ALA B C 1
ATOM 3221 O O . ALA B 1 196 ? -9.746 -17.508 24.516 1 67.66 196 ALA B O 1
ATOM 3223 N N . HIS B 1 197 ? -10.572 -18.184 26.497 1 65.63 197 HIS B N 1
ATOM 3224 C CA . HIS B 1 197 ? -10.582 -19.601 26.143 1 65.39 197 HIS B CA 1
ATOM 3225 C C . HIS B 1 197 ? -11.598 -19.896 25.072 1 67.98 197 HIS B C 1
ATOM 3226 O O . HIS B 1 197 ? -11.334 -20.729 24.222 1 68.92 197 HIS B O 1
ATOM 3233 N N . ALA B 1 198 ? -12.754 -19.217 25.088 1 68.75 198 ALA B N 1
ATOM 3234 C CA . ALA B 1 198 ? -13.788 -19.407 24.074 1 70.39 198 ALA B CA 1
ATOM 3235 C C . ALA B 1 198 ? -13.223 -19.035 22.687 1 71.86 198 ALA B C 1
ATOM 3236 O O . ALA B 1 198 ? -13.366 -19.804 21.74 1 72.15 198 ALA B O 1
ATOM 3238 N N . ILE B 1 199 ? -12.49 -17.911 22.616 1 72.39 199 ILE B N 1
ATOM 3239 C CA . ILE B 1 199 ? -11.838 -17.42 21.414 1 73.85 199 ILE B CA 1
ATOM 3240 C C . ILE B 1 199 ? -10.781 -18.422 20.945 1 75.03 199 ILE B C 1
ATOM 3241 O O . ILE B 1 199 ? -10.788 -18.804 19.771 1 76.35 199 ILE B O 1
ATOM 3246 N N . THR B 1 200 ? -9.897 -18.876 21.849 1 74.2 200 THR B N 1
ATOM 3247 C CA . THR B 1 200 ? -8.868 -19.855 21.507 1 74.29 200 THR B CA 1
ATOM 3248 C C . THR B 1 200 ? -9.459 -21.176 21.029 1 75.08 200 THR B C 1
ATOM 3249 O O . THR B 1 200 ? -8.957 -21.754 20.063 1 75.36 200 THR B O 1
ATOM 3253 N N . THR B 1 201 ? -10.517 -21.65 21.7 1 75.47 201 THR B N 1
ATOM 3254 C CA . THR B 1 201 ? -11.21 -22.897 21.372 1 76.6 201 THR B CA 1
ATOM 3255 C C . THR B 1 201 ? -11.831 -22.778 19.973 1 78.53 201 THR B C 1
ATOM 3256 O O . THR B 1 201 ? -11.675 -23.693 19.17 1 78.69 201 THR B O 1
ATOM 3260 N N . ALA B 1 202 ? -12.506 -21.651 19.671 1 79.3 202 ALA B N 1
ATOM 3261 C CA . ALA B 1 202 ? -13.09 -21.464 18.347 1 80.59 202 ALA B CA 1
ATOM 3262 C C . ALA B 1 202 ? -12.008 -21.41 17.275 1 82.14 202 ALA B C 1
ATOM 3263 O O . ALA B 1 202 ? -12.196 -21.966 16.197 1 82.97 202 ALA B O 1
ATOM 3265 N N . ALA B 1 203 ? -10.873 -20.787 17.572 1 82.43 203 ALA B N 1
ATOM 3266 C CA . ALA B 1 203 ? -9.776 -20.691 16.614 1 83.64 203 ALA B CA 1
ATOM 3267 C C . ALA B 1 203 ? -9.182 -22.057 16.26 1 84.62 203 ALA B C 1
ATOM 3268 O O . ALA B 1 203 ? -8.818 -22.282 15.111 1 84.84 203 ALA B O 1
ATOM 3270 N N . LEU B 1 204 ? -9.066 -22.959 17.24 1 84.9 204 LEU B N 1
ATOM 3271 C CA . LEU B 1 204 ? -8.468 -24.274 16.998 1 85.37 204 LEU B CA 1
ATOM 3272 C C . LEU B 1 204 ? -9.465 -25.36 16.618 1 86.46 204 LEU B C 1
ATOM 3273 O O . LEU B 1 204 ? -9.048 -26.437 16.192 1 86.65 204 LEU B O 1
ATOM 3278 N N . ASP B 1 205 ? -10.768 -25.113 16.815 1 87.05 205 ASP B N 1
ATOM 3279 C CA . ASP B 1 205 ? -11.782 -26.134 16.619 1 88.13 205 ASP B CA 1
ATOM 3280 C C . ASP B 1 205 ? -12.923 -25.691 15.725 1 89.2 205 ASP B C 1
ATOM 3281 O O . ASP B 1 205 ? -13.721 -24.842 16.118 1 89.48 205 ASP B O 1
ATOM 3286 N N . GLN B 1 206 ? -13.043 -26.328 14.553 1 89.62 206 GLN B N 1
ATOM 3287 C CA . GLN B 1 206 ? -14.088 -26.035 13.58 1 90.94 206 GLN B CA 1
ATOM 3288 C C . GLN B 1 206 ? -15.501 -26.416 14.029 1 90.69 206 GLN B C 1
ATOM 3289 O O . GLN B 1 206 ? -16.463 -26.013 13.368 1 91.29 206 GLN B O 1
ATOM 3295 N N . ARG B 1 207 ? -15.645 -27.186 15.127 1 89.37 207 ARG B N 1
ATOM 3296 C CA . ARG B 1 207 ? -16.969 -27.563 15.622 1 88.69 207 ARG B CA 1
ATOM 3297 C C . ARG B 1 207 ? -17.708 -26.395 16.275 1 89.76 207 ARG B C 1
ATOM 3298 O O . ARG B 1 207 ? -18.939 -26.431 16.352 1 90.14 207 ARG B O 1
ATOM 3306 N N . VAL B 1 208 ? -16.984 -25.383 16.775 1 90.45 208 VAL B N 1
ATOM 3307 C CA . VAL B 1 208 ? -17.651 -24.244 17.402 1 91.8 208 VAL B CA 1
ATOM 3308 C C . VAL B 1 208 ? -18.088 -23.303 16.27 1 93.67 208 VAL B C 1
ATOM 3309 O O . VAL B 1 208 ? -17.267 -22.702 15.58 1 94.16 208 VAL B O 1
ATOM 3313 N N . ARG B 1 209 ? -19.396 -23.28 16.033 1 94.42 209 ARG B N 1
ATOM 3314 C CA . ARG B 1 209 ? -20.063 -22.518 14.986 1 95.78 209 ARG B CA 1
ATOM 3315 C C . ARG B 1 209 ? -20.249 -21.045 15.333 1 96.62 209 ARG B C 1
ATOM 3316 O O . ARG B 1 209 ? -20.392 -20.226 14.426 1 96.9 209 ARG B O 1
ATOM 3324 N N . ALA B 1 210 ? -20.258 -20.706 16.634 1 96.54 210 ALA B N 1
ATOM 3325 C CA . ALA B 1 210 ? -20.418 -19.336 17.131 1 96.67 210 ALA B CA 1
ATOM 3326 C C . ALA B 1 210 ? -19.78 -19.23 18.502 1 96.69 210 ALA B C 1
ATOM 3327 O O . ALA B 1 210 ? -19.803 -20.196 19.267 1 96.92 210 ALA B O 1
ATOM 3329 N N . VAL B 1 211 ? -19.226 -18.06 18.829 1 96.39 211 VAL B N 1
ATOM 3330 C CA . VAL B 1 211 ? -18.549 -17.903 20.106 1 96.5 211 VAL B CA 1
ATOM 3331 C C . VAL B 1 211 ? -18.828 -16.553 20.754 1 96.48 211 VAL B C 1
ATOM 3332 O O . VAL B 1 211 ? -18.835 -15.527 20.082 1 96.49 211 VAL B O 1
ATOM 3336 N N . VAL B 1 212 ? -19.077 -16.569 22.077 1 95.98 212 VAL B N 1
ATOM 3337 C CA . VAL B 1 212 ? -19.302 -15.358 22.853 1 95.33 212 VAL B CA 1
ATOM 3338 C C . VAL B 1 212 ? -18.205 -15.246 23.9 1 94.26 212 VAL B C 1
ATOM 3339 O O . VAL B 1 212 ? -17.984 -16.17 24.678 1 94.39 212 VAL B O 1
ATOM 3343 N N . ALA B 1 213 ? -17.497 -14.126 23.886 1 93.09 213 ALA B N 1
ATOM 3344 C CA . ALA B 1 213 ? -16.437 -13.859 24.833 1 92.6 213 ALA B CA 1
ATOM 3345 C C . ALA B 1 213 ? -16.83 -12.65 25.658 1 91.62 213 ALA B C 1
ATOM 3346 O O . ALA B 1 213 ? -16.893 -11.554 25.12 1 91.6 213 ALA B O 1
ATOM 3348 N N . LEU B 1 214 ? -17.104 -12.837 26.95 1 90.69 214 LEU B N 1
ATOM 3349 C CA . LEU B 1 214 ? -17.429 -11.726 27.835 1 90.14 214 LEU B CA 1
ATOM 3350 C C . LEU B 1 214 ? -16.156 -11.27 28.578 1 89.32 214 LEU B C 1
ATOM 3351 O O . LEU B 1 214 ? -15.463 -12.113 29.129 1 89.38 214 LEU B O 1
ATOM 3356 N N . GLU B 1 215 ? -15.85 -9.949 28.586 1 88.25 215 GLU B N 1
ATOM 3357 C CA . GLU B 1 215 ? -14.69 -9.35 29.28 1 87.74 215 GLU B CA 1
ATOM 3358 C C . GLU B 1 215 ? -13.366 -10.144 29.074 1 86.25 215 GLU B C 1
ATOM 3359 O O . GLU B 1 215 ? -12.703 -10.488 30.055 1 86.08 215 GLU B O 1
ATOM 3365 N N . PRO B 1 216 ? -12.953 -10.44 27.825 1 85.07 216 PRO B N 1
ATOM 3366 C CA . PRO B 1 216 ? -11.762 -11.269 27.647 1 84.14 216 PRO B CA 1
ATOM 3367 C C . PRO B 1 216 ? -10.418 -10.561 27.59 1 83.14 216 PRO B C 1
ATOM 3368 O O . PRO B 1 216 ? -10.235 -9.588 26.849 1 83.77 216 PRO B O 1
ATOM 3372 N N . PRO B 1 217 ? -9.424 -11.121 28.292 1 81.06 217 PRO B N 1
ATOM 3373 C CA . PRO B 1 217 ? -8.066 -10.604 28.138 1 80.16 217 PRO B CA 1
ATOM 3374 C C . PRO B 1 217 ? -7.545 -11.064 26.763 1 79.07 217 PRO B C 1
ATOM 3375 O O . PRO B 1 217 ? -7.57 -12.265 26.453 1 79.52 217 PRO B O 1
ATOM 3379 N N . GLY B 1 218 ? -7.09 -10.121 25.948 1 77.04 218 GLY B N 1
ATOM 3380 C CA . GLY B 1 218 ? -6.552 -10.457 24.637 1 76.13 218 GLY B CA 1
ATOM 3381 C C . GLY B 1 218 ? -5.089 -10.839 24.673 1 75.04 218 GLY B C 1
ATOM 3382 O O . GLY B 1 218 ? -4.625 -11.614 23.837 1 74.88 218 GLY B O 1
ATOM 3383 N N . HIS B 1 219 ? -4.346 -10.264 25.622 1 74.04 219 HIS B N 1
ATOM 3384 C CA . HIS B 1 219 ? -2.922 -10.501 25.761 1 73.79 219 HIS B CA 1
ATOM 3385 C C . HIS B 1 219 ? -2.658 -10.634 27.24 1 73.15 219 HIS B C 1
ATOM 3386 O O . HIS B 1 219 ? -2.838 -9.66 27.971 1 73.84 219 HIS B O 1
ATOM 3393 N N . GLY B 1 220 ? -2.265 -11.833 27.665 1 71.47 220 GLY B N 1
ATOM 3394 C CA . GLY B 1 220 ? -2.026 -12.13 29.067 1 70.88 220 GLY B CA 1
ATOM 3395 C C . GLY B 1 220 ? -1.053 -11.203 29.766 1 70.7 220 GLY B C 1
ATOM 3396 O O . GLY B 1 220 ? -1.347 -10.72 30.858 1 70.47 220 GLY B O 1
ATOM 3397 N N . ALA B 1 221 ? 0.118 -10.967 29.164 1 70.59 221 ALA B N 1
ATOM 3398 C CA . ALA B 1 221 ? 1.141 -10.08 29.74 1 71.48 221 ALA B CA 1
ATOM 3399 C C . ALA B 1 221 ? 0.636 -8.627 29.862 1 72.45 221 ALA B C 1
ATOM 3400 O O . ALA B 1 221 ? 0.756 -8.019 30.924 1 72.27 221 ALA B O 1
ATOM 3402 N N . ARG B 1 222 ? 0.011 -8.104 28.81 1 72.94 222 ARG B N 1
ATOM 3403 C CA . ARG B 1 222 ? -0.54 -6.757 28.826 1 73.61 222 ARG B CA 1
ATOM 3404 C C . ARG B 1 222 ? -1.618 -6.615 29.892 1 72.62 222 ARG B C 1
ATOM 3405 O O . ARG B 1 222 ? -1.634 -5.624 30.63 1 73.44 222 ARG B O 1
ATOM 3413 N N . TRP B 1 223 ? -2.503 -7.616 29.997 1 70.87 223 TRP B N 1
ATOM 3414 C CA . TRP B 1 223 ? -3.572 -7.62 30.995 1 69.62 223 TRP B CA 1
ATOM 3415 C C . TRP B 1 223 ? -3.018 -7.606 32.443 1 69.32 223 TRP B C 1
ATOM 3416 O O . TRP B 1 223 ? -3.419 -6.761 33.248 1 70 223 TRP B O 1
ATOM 3427 N N . LEU B 1 224 ? -2.121 -8.532 32.769 1 67.87 224 LEU B N 1
ATOM 3428 C CA . LEU B 1 224 ? -1.549 -8.613 34.104 1 67.14 224 LEU B CA 1
ATOM 3429 C C . LEU B 1 224 ? -0.655 -7.39 34.412 1 67.59 224 LEU B C 1
ATOM 3430 O O . LEU B 1 224 ? -0.596 -6.949 35.557 1 67.61 224 LEU B O 1
ATOM 3435 N N . ARG B 1 225 ? 0.022 -6.856 33.396 1 67.89 225 ARG B N 1
ATOM 3436 C CA . ARG B 1 225 ? 0.869 -5.661 33.48 1 69.65 225 ARG B CA 1
ATOM 3437 C C . ARG B 1 225 ? 0.016 -4.464 33.935 1 69.12 225 ARG B C 1
ATOM 3438 O O . ARG B 1 225 ? 0.364 -3.773 34.893 1 69.08 225 ARG B O 1
ATOM 3446 N N . SER B 1 226 ? -1.158 -4.307 33.334 1 69.01 226 SER B N 1
ATOM 3447 C CA . SER B 1 226 ? -2.071 -3.199 33.636 1 69.48 226 SER B CA 1
ATOM 3448 C C . SER B 1 226 ? -2.644 -3.191 35.059 1 68.17 226 SER B C 1
ATOM 3449 O O . SER B 1 226 ? -3.123 -2.155 35.527 1 68.47 226 SER B O 1
ATOM 3452 N N . LEU B 1 227 ? -2.572 -4.311 35.747 1 66.3 227 LEU B N 1
ATOM 3453 C CA . LEU B 1 227 ? -3.041 -4.423 37.132 1 65.62 227 LEU B CA 1
ATOM 3454 C C . LEU B 1 227 ? -1.986 -3.977 38.172 1 65.3 227 LEU B C 1
ATOM 3455 O O . LEU B 1 227 ? -2.282 -3.926 39.366 1 65.54 227 LEU B O 1
ATOM 3460 N N . ARG B 1 228 ? -0.774 -3.673 37.729 1 64.72 228 ARG B N 1
ATOM 3461 C CA . ARG B 1 228 ? 0.308 -3.286 38.611 1 65.47 228 ARG B CA 1
ATOM 3462 C C . ARG B 1 228 ? 0.931 -1.947 38.218 1 65.58 228 ARG B C 1
ATOM 3463 O O . ARG B 1 228 ? 0.851 -1.522 37.056 1 66.06 228 ARG B O 1
ATOM 3471 N N . ARG B 1 229 ? 1.616 -1.311 39.178 1 65.57 229 ARG B N 1
ATOM 3472 C CA . ARG B 1 229 ? 2.42 -0.122 38.873 1 66.74 229 ARG B CA 1
ATOM 3473 C C . ARG B 1 229 ? 3.676 -0.701 38.164 1 69.51 229 ARG B C 1
ATOM 3474 O O . ARG B 1 229 ? 4.039 -1.869 38.407 1 69.96 229 ARG B O 1
ATOM 3482 N N . HIS B 1 230 ? 4.352 0.086 37.306 1 71.14 230 HIS B N 1
ATOM 3483 C CA . HIS B 1 230 ? 5.505 -0.446 36.56 1 72.62 230 HIS B CA 1
ATOM 3484 C C . HIS B 1 230 ? 6.547 -1.161 37.419 1 71.1 230 HIS B C 1
ATOM 3485 O O . HIS B 1 230 ? 6.982 -2.262 37.064 1 70.38 230 HIS B O 1
ATOM 3492 N N . TRP B 1 231 ? 6.906 -0.558 38.571 1 70.36 231 TRP B N 1
ATOM 3493 C CA . TRP B 1 231 ? 7.904 -1.175 39.441 1 69.63 231 TRP B CA 1
ATOM 3494 C C . TRP B 1 231 ? 7.444 -2.515 40.009 1 68.57 231 TRP B C 1
ATOM 3495 O O . TRP B 1 231 ? 8.256 -3.403 40.24 1 68.57 231 TRP B O 1
ATOM 3506 N N . GLU B 1 232 ? 6.14 -2.654 40.251 1 67.49 232 GLU B N 1
ATOM 3507 C CA . GLU B 1 232 ? 5.577 -3.887 40.766 1 66 232 GLU B CA 1
ATOM 3508 C C . GLU B 1 232 ? 5.623 -4.988 39.72 1 66.3 232 GLU B C 1
ATOM 3509 O O . GLU B 1 232 ? 5.819 -6.147 40.079 1 64.71 232 GLU B O 1
ATOM 3515 N N . TRP B 1 233 ? 5.428 -4.625 38.443 1 67.78 233 TRP B N 1
ATOM 3516 C CA . TRP B 1 233 ? 5.445 -5.55 37.335 1 69.76 233 TRP B CA 1
ATOM 3517 C C . TRP B 1 233 ? 6.828 -6.115 37.101 1 70.95 233 TRP B C 1
ATOM 3518 O O . TRP B 1 233 ? 6.986 -7.331 36.933 1 72.06 233 TRP B O 1
ATOM 3529 N N . ARG B 1 234 ? 7.84 -5.247 37.102 1 70.99 234 ARG B N 1
ATOM 3530 C CA . ARG B 1 234 ? 9.223 -5.659 36.914 1 71.45 234 ARG B CA 1
ATOM 3531 C C . ARG B 1 234 ? 9.68 -6.605 38.024 1 68.7 234 ARG B C 1
ATOM 3532 O O . ARG B 1 234 ? 10.413 -7.571 37.766 1 68.73 234 ARG B O 1
ATOM 3540 N N . GLN B 1 235 ? 9.263 -6.294 39.264 1 66.14 235 GLN B N 1
ATOM 3541 C CA . GLN B 1 235 ? 9.55 -7.088 40.441 1 64.91 235 GLN B CA 1
ATOM 3542 C C . GLN B 1 235 ? 8.841 -8.472 40.338 1 64.03 235 GLN B C 1
ATOM 3543 O O . GLN B 1 235 ? 9.427 -9.481 40.726 1 65.07 235 GLN B O 1
ATOM 3549 N N . PHE B 1 236 ? 7.607 -8.509 39.807 1 61.62 236 PHE B N 1
ATOM 3550 C CA . PHE B 1 236 ? 6.816 -9.724 39.617 1 60.12 236 PHE B CA 1
ATOM 3551 C C . PHE B 1 236 ? 7.487 -10.607 38.572 1 60.48 236 PHE B C 1
ATOM 3552 O O . PHE B 1 236 ? 7.601 -11.805 38.78 1 60.57 236 PHE B O 1
ATOM 3560 N N . LEU B 1 237 ? 7.954 -10.008 37.475 1 60.78 237 LEU B N 1
ATOM 3561 C CA . LEU B 1 237 ? 8.663 -10.693 36.409 1 62.37 237 LEU B CA 1
ATOM 3562 C C . LEU B 1 237 ? 9.96 -11.339 36.932 1 62.81 237 LEU B C 1
ATOM 3563 O O . LEU B 1 237 ? 10.263 -12.479 36.587 1 63.52 237 LEU B O 1
ATOM 3568 N N . SER B 1 238 ? 10.706 -10.626 37.803 1 62.26 238 SER B N 1
ATOM 3569 C CA . SER B 1 238 ? 11.916 -11.187 38.399 1 61.94 238 SER B CA 1
ATOM 3570 C C . SER B 1 238 ? 11.565 -12.366 39.325 1 59.64 238 SER B C 1
ATOM 3571 O O . SER B 1 238 ? 12.305 -13.338 39.378 1 59.67 238 SER B O 1
ATOM 3574 N N . ARG B 1 239 ? 10.452 -12.274 40.054 1 57.63 239 ARG B N 1
ATOM 3575 C CA . ARG B 1 239 ? 10.014 -13.351 40.935 1 57.52 239 ARG B CA 1
ATOM 3576 C C . ARG B 1 239 ? 9.71 -14.629 40.101 1 56.77 239 ARG B C 1
ATOM 3577 O O . ARG B 1 239 ? 10.067 -15.733 40.497 1 57.61 239 ARG B O 1
ATOM 3585 N N . LEU B 1 240 ? 9.116 -14.444 38.926 1 55.32 240 LEU B N 1
ATOM 3586 C CA . LEU B 1 240 ? 8.767 -15.482 37.969 1 55.51 240 LEU B CA 1
ATOM 3587 C C . LEU B 1 240 ? 10.014 -16.127 37.372 1 57.08 240 LEU B C 1
ATOM 3588 O O . LEU B 1 240 ? 10.044 -17.341 37.258 1 57.1 240 LEU B O 1
ATOM 3593 N N . ALA B 1 241 ? 11.056 -15.338 37.03 1 58.31 241 ALA B N 1
ATOM 3594 C CA . ALA B 1 241 ? 12.322 -15.856 36.49 1 60.32 241 ALA B CA 1
ATOM 3595 C C . ALA B 1 241 ? 13.03 -16.716 37.549 1 62.13 241 ALA B C 1
ATOM 3596 O O . ALA B 1 241 ? 13.66 -17.724 37.211 1 63.21 241 ALA B O 1
ATOM 3598 N N . GLU B 1 242 ? 12.985 -16.283 38.819 1 61.48 242 GLU B N 1
ATOM 3599 C CA . GLU B 1 242 ? 13.565 -17.042 39.915 1 61.75 242 GLU B CA 1
ATOM 3600 C C . GLU B 1 242 ? 12.778 -18.373 40.126 1 61.05 242 GLU B C 1
ATOM 3601 O O . GLU B 1 242 ? 13.398 -19.407 40.373 1 61.93 242 GLU B O 1
ATOM 3607 N N . ASP B 1 243 ? 11.441 -18.353 39.956 1 58.21 243 ASP B N 1
ATOM 3608 C CA . ASP B 1 243 ? 10.624 -19.555 40.099 1 57.05 243 ASP B CA 1
ATOM 3609 C C . ASP B 1 243 ? 10.836 -20.517 38.942 1 57.04 243 ASP B C 1
ATOM 3610 O O . ASP B 1 243 ? 10.82 -21.722 39.152 1 56.48 243 ASP B O 1
ATOM 3615 N N . ARG B 1 244 ? 11.059 -19.994 37.721 1 57.54 244 ARG B N 1
ATOM 3616 C CA . ARG B 1 244 ? 11.384 -20.805 36.553 1 59.09 244 ARG B CA 1
ATOM 3617 C C . ARG B 1 244 ? 12.706 -21.554 36.82 1 60.46 244 ARG B C 1
ATOM 3618 O O . ARG B 1 244 ? 12.78 -22.754 36.578 1 60.93 244 ARG B O 1
ATOM 3626 N N . ARG B 1 245 ? 13.7 -20.869 37.401 1 61.49 245 ARG B N 1
ATOM 3627 C CA . ARG B 1 245 ? 14.97 -21.484 37.764 1 64 245 ARG B CA 1
ATOM 3628 C C . ARG B 1 245 ? 14.775 -22.611 38.787 1 64.34 245 ARG B C 1
ATOM 3629 O O . ARG B 1 245 ? 15.311 -23.689 38.599 1 63.88 245 ARG B O 1
ATOM 3637 N N . GLN B 1 246 ? 14.009 -22.352 39.868 1 64.89 246 GLN B N 1
ATOM 3638 C CA . GLN B 1 246 ? 13.781 -23.313 40.94 1 65.34 246 GLN B CA 1
ATOM 3639 C C . GLN B 1 246 ? 12.983 -24.543 40.5 1 63.97 246 GLN B C 1
ATOM 3640 O O . GLN B 1 246 ? 13.28 -25.65 40.983 1 65.22 246 GLN B O 1
ATOM 3646 N N . ARG B 1 247 ? 11.958 -24.355 39.658 1 61.01 247 ARG B N 1
ATOM 3647 C CA . ARG B 1 247 ? 11.172 -25.515 39.285 1 60.18 247 ARG B CA 1
ATOM 3648 C C . ARG B 1 247 ? 11.927 -26.406 38.278 1 59.23 247 ARG B C 1
ATOM 3649 O O . ARG B 1 247 ? 11.744 -27.603 38.34 1 58.38 247 ARG B O 1
ATOM 3657 N N . VAL B 1 248 ? 12.847 -25.854 37.47 1 58.76 248 VAL B N 1
ATOM 3658 C CA . VAL B 1 248 ? 13.621 -26.652 36.535 1 58.61 248 VAL B CA 1
ATOM 3659 C C . VAL B 1 248 ? 14.721 -27.403 37.29 1 60.21 248 VAL B C 1
ATOM 3660 O O . VAL B 1 248 ? 14.928 -28.591 37.072 1 59.24 248 VAL B O 1
ATOM 3664 N N . LEU B 1 249 ? 15.385 -26.727 38.211 1 61.89 249 LEU B N 1
ATOM 3665 C CA . LEU B 1 249 ? 16.452 -27.327 38.986 1 63.3 249 LEU B CA 1
ATOM 3666 C C . LEU B 1 249 ? 15.96 -28.319 40.064 1 63.46 249 LEU B C 1
ATOM 3667 O O . LEU B 1 249 ? 16.592 -29.357 40.225 1 63.58 249 LEU B O 1
ATOM 3672 N N . SER B 1 250 ? 14.822 -28.045 40.761 1 63.64 250 SER B N 1
ATOM 3673 C CA . SER B 1 250 ? 14.377 -28.885 41.877 1 65.09 250 SER B CA 1
ATOM 3674 C C . SER B 1 250 ? 12.969 -29.507 41.787 1 65.47 250 SER B C 1
ATOM 3675 O O . SER B 1 250 ? 12.662 -30.406 42.576 1 66.72 250 SER B O 1
ATOM 3678 N N . GLY B 1 251 ? 12.142 -29.068 40.854 1 64.49 251 GLY B N 1
ATOM 3679 C CA . GLY B 1 251 ? 10.863 -29.717 40.625 1 64.75 251 GLY B CA 1
ATOM 3680 C C . GLY B 1 251 ? 9.563 -29.08 41.022 1 65.29 251 GLY B C 1
ATOM 3681 O O . GLY B 1 251 ? 8.541 -29.426 40.438 1 66.57 251 GLY B O 1
ATOM 3682 N N . GLY B 1 252 ? 9.572 -28.225 42.035 1 64.33 252 GLY B N 1
ATOM 3683 C CA . GLY B 1 252 ? 8.324 -27.625 42.49 1 63.48 252 GLY B CA 1
ATOM 3684 C C . GLY B 1 252 ? 8.24 -26.142 42.257 1 63.23 252 GLY B C 1
ATOM 3685 O O . GLY B 1 252 ? 9.239 -25.417 42.323 1 63.24 252 GLY B O 1
ATOM 3686 N N . SER B 1 253 ? 7.03 -25.674 41.979 1 62.93 253 SER B N 1
ATOM 3687 C CA . SER B 1 253 ? 6.77 -24.247 41.779 1 61.32 253 SER B CA 1
ATOM 3688 C C . SER B 1 253 ? 6.201 -23.682 43.116 1 60.74 253 SER B C 1
ATOM 3689 O O . SER B 1 253 ? 5.58 -24.41 43.894 1 61.58 253 SER B O 1
ATOM 3692 N N . THR B 1 254 ? 6.469 -22.412 43.399 1 58.58 254 THR B N 1
ATOM 3693 C CA . THR B 1 254 ? 5.957 -21.758 44.59 1 56.6 254 THR B CA 1
ATOM 3694 C C . THR B 1 254 ? 4.452 -21.593 44.442 1 52.57 254 THR B C 1
ATOM 3695 O O . THR B 1 254 ? 4.008 -21.09 43.426 1 50.89 254 THR B O 1
ATOM 3699 N N . MET B 1 255 ? 3.672 -22.084 45.42 1 51.63 255 MET B N 1
ATOM 3700 C CA . MET B 1 255 ? 2.209 -21.983 45.396 1 51.72 255 MET B CA 1
ATOM 3701 C C . MET B 1 255 ? 1.781 -20.661 46.02 1 51.62 255 MET B C 1
ATOM 3702 O O . MET B 1 255 ? 2.242 -20.323 47.102 1 52.87 255 MET B O 1
ATOM 3707 N N . VAL B 1 256 ? 0.963 -19.898 45.324 1 50.06 256 VAL B N 1
ATOM 3708 C CA . VAL B 1 256 ? 0.544 -18.587 45.791 1 50.47 256 VAL B CA 1
ATOM 3709 C C . VAL B 1 256 ? -0.976 -18.443 45.756 1 51.18 256 VAL B C 1
ATOM 3710 O O . VAL B 1 256 ? -1.675 -19.178 45.07 1 51.47 256 VAL B O 1
ATOM 3714 N N . ASP B 1 257 ? -1.491 -17.437 46.45 1 51.66 257 ASP B N 1
ATOM 3715 C CA . ASP B 1 257 ? -2.875 -17.022 46.417 1 51.77 257 ASP B CA 1
ATOM 3716 C C . ASP B 1 257 ? -3.141 -16.559 44.964 1 51.37 257 ASP B C 1
ATOM 3717 O O . ASP B 1 257 ? -2.323 -15.831 44.404 1 52.01 257 ASP B O 1
ATOM 3722 N N . PRO B 1 258 ? -4.223 -16.998 44.33 1 50.85 258 PRO B N 1
ATOM 3723 C CA . PRO B 1 258 ? -4.473 -16.559 42.945 1 52.03 258 PRO B CA 1
ATOM 3724 C C . PRO B 1 258 ? -4.516 -15.03 42.777 1 54.79 258 PRO B C 1
ATOM 3725 O O . PRO B 1 258 ? -4.235 -14.513 41.682 1 55.12 258 PRO B O 1
ATOM 3729 N N . LEU B 1 259 ? -4.854 -14.305 43.853 1 55.43 259 LEU B N 1
ATOM 3730 C CA . LEU B 1 259 ? -4.919 -12.85 43.78 1 56.48 259 LEU B CA 1
ATOM 3731 C C . LEU B 1 259 ? -3.543 -12.183 43.874 1 57.3 259 LEU B C 1
ATOM 3732 O O . LEU B 1 259 ? -3.481 -10.962 43.786 1 58.59 259 LEU B O 1
ATOM 3737 N N . GLU B 1 260 ? -2.449 -12.966 43.992 1 56.51 260 GLU B N 1
ATOM 3738 C CA . GLU B 1 260 ? -1.075 -12.479 43.887 1 57.41 260 GLU B CA 1
ATOM 3739 C C . GLU B 1 260 ? -0.697 -12.441 42.376 1 57.98 260 GLU B C 1
ATOM 3740 O O . GLU B 1 260 ? 0.287 -11.804 42.024 1 59.37 260 GLU B O 1
ATOM 3746 N N . ILE B 1 261 ? -1.403 -13.19 41.498 1 56.16 261 ILE B N 1
ATOM 3747 C CA . ILE B 1 261 ? -1.139 -13.18 40.062 1 55.4 261 ILE B CA 1
ATOM 3748 C C . ILE B 1 261 ? -2.092 -12.167 39.386 1 56.92 261 ILE B C 1
ATOM 3749 O O . ILE B 1 261 ? -1.639 -11.261 38.681 1 57.08 261 ILE B O 1
ATOM 3754 N N . VAL B 1 262 ? -3.402 -12.312 39.626 1 57.3 262 VAL B N 1
ATOM 3755 C CA . VAL B 1 262 ? -4.393 -11.393 39.113 1 59.15 262 VAL B CA 1
ATOM 3756 C C . VAL B 1 262 ? -4.691 -10.459 40.28 1 62.13 262 VAL B C 1
ATOM 3757 O O . VAL B 1 262 ? -5.513 -10.758 41.139 1 62.84 262 VAL B O 1
ATOM 3761 N N . LEU B 1 263 ? -3.911 -9.386 40.365 1 63.38 263 LEU B N 1
ATOM 3762 C CA . LEU B 1 263 ? -3.951 -8.416 41.442 1 65.89 263 LEU B CA 1
ATOM 3763 C C . LEU B 1 263 ? -5.214 -7.573 41.305 1 66.79 263 LEU B C 1
ATOM 3764 O O . LEU B 1 263 ? -5.398 -6.91 40.29 1 66.73 263 LEU B O 1
ATOM 3769 N N . PRO B 1 264 ? -6.166 -7.709 42.244 1 67.45 264 PRO B N 1
ATOM 3770 C CA . PRO B 1 264 ? -7.441 -7.019 42.068 1 68.74 264 PRO B CA 1
ATOM 3771 C C . PRO B 1 264 ? -7.537 -5.636 42.697 1 70.84 264 PRO B C 1
ATOM 3772 O O . PRO B 1 264 ? -6.89 -5.326 43.69 1 70.38 264 PRO B O 1
ATOM 3776 N N . ASP B 1 265 ? -8.414 -4.828 42.142 1 73.49 265 ASP B N 1
ATOM 3777 C CA . ASP B 1 265 ? -8.754 -3.524 42.705 1 76.85 265 ASP B CA 1
ATOM 3778 C C . ASP B 1 265 ? -9.589 -3.741 44.001 1 80.18 265 ASP B C 1
ATOM 3779 O O . ASP B 1 265 ? -10.129 -4.829 44.198 1 79.96 265 ASP B O 1
ATOM 3784 N N . PRO B 1 266 ? -9.706 -2.744 44.904 1 82.53 266 PRO B N 1
ATOM 3785 C CA . PRO B 1 266 ? -10.475 -2.956 46.15 1 83.7 266 PRO B CA 1
ATOM 3786 C C . PRO B 1 266 ? -11.916 -3.446 45.968 1 84.77 266 PRO B C 1
ATOM 3787 O O . PRO B 1 266 ? -12.437 -4.143 46.832 1 84.44 266 PRO B O 1
ATOM 3791 N N . GLU B 1 267 ? -12.547 -3.084 44.842 1 85.51 267 GLU B N 1
ATOM 3792 C CA . GLU B 1 267 ? -13.925 -3.423 44.527 1 85.84 267 GLU B CA 1
ATOM 3793 C C . GLU B 1 267 ? -14.017 -4.902 44.178 1 85.05 267 GLU B C 1
ATOM 3794 O O . GLU B 1 267 ? -14.843 -5.618 44.754 1 85.24 267 GLU B O 1
ATOM 3800 N N . SER B 1 268 ? -13.154 -5.371 43.266 1 83.38 268 SER B N 1
ATOM 3801 C CA . SER B 1 268 ? -13.068 -6.769 42.891 1 82.33 268 SER B CA 1
ATOM 3802 C C . SER B 1 268 ? -12.671 -7.609 44.101 1 81.25 268 SER B C 1
ATOM 3803 O O . SER B 1 268 ? -13.195 -8.7 44.263 1 81.81 268 SER B O 1
ATOM 3806 N N . GLN B 1 269 ? -11.783 -7.108 44.965 1 79.64 269 GLN B N 1
ATOM 3807 C CA . GLN B 1 269 ? -11.391 -7.813 46.176 1 78.92 269 GLN B CA 1
ATOM 3808 C C . GLN B 1 269 ? -12.607 -8.061 47.082 1 79.68 269 GLN B C 1
ATOM 3809 O O . GLN B 1 269 ? -12.793 -9.178 47.553 1 79.18 269 GLN B O 1
ATOM 3815 N N . ALA B 1 270 ? -13.465 -7.036 47.263 1 80.12 270 ALA B N 1
ATOM 3816 C CA . ALA B 1 270 ? -14.664 -7.127 48.085 1 80.69 270 ALA B CA 1
ATOM 3817 C C . ALA B 1 270 ? -15.666 -8.122 47.503 1 81.28 270 ALA B C 1
ATOM 3818 O O . ALA B 1 270 ? -16.279 -8.854 48.262 1 82.23 270 ALA B O 1
ATOM 3820 N N . PHE B 1 271 ? -15.863 -8.133 46.176 1 80.43 271 PHE B N 1
ATOM 3821 C CA . PHE B 1 271 ? -16.786 -9.044 45.541 1 80.05 271 PHE B CA 1
ATOM 3822 C C . PHE B 1 271 ? -16.242 -10.475 45.57 1 78.3 271 PHE B C 1
ATOM 3823 O O . PHE B 1 271 ? -17.033 -11.404 45.727 1 79.17 271 PHE B O 1
ATOM 3831 N N . LEU B 1 272 ? -14.922 -10.661 45.435 1 75.32 272 LEU B N 1
ATOM 3832 C CA . LEU B 1 272 ? -14.31 -11.98 45.498 1 73.81 272 LEU B CA 1
ATOM 3833 C C . LEU B 1 272 ? -14.359 -12.535 46.91 1 73.04 272 LEU B C 1
ATOM 3834 O O . LEU B 1 272 ? -14.539 -13.738 47.062 1 71.12 272 LEU B O 1
ATOM 3839 N N . ASP B 1 273 ? -14.26 -11.664 47.937 1 73.81 273 ASP B N 1
ATOM 3840 C CA . ASP B 1 273 ? -14.406 -12.065 49.335 1 75.13 273 ASP B CA 1
ATOM 3841 C C . ASP B 1 273 ? -15.853 -12.533 49.598 1 75.74 273 ASP B C 1
ATOM 3842 O O . ASP B 1 273 ? -16.051 -13.471 50.359 1 76.18 273 ASP B O 1
ATOM 3847 N N . GLN B 1 274 ? -16.847 -11.909 48.948 1 75.49 274 GLN B N 1
ATOM 3848 C CA . GLN B 1 274 ? -18.255 -12.283 49.078 1 76.45 274 GLN B CA 1
ATOM 3849 C C . GLN B 1 274 ? -18.505 -13.641 48.413 1 75.57 274 GLN B C 1
ATOM 3850 O O . GLN B 1 274 ? -19.303 -14.425 48.912 1 76.74 274 GLN B O 1
ATOM 3856 N N . VAL B 1 275 ? -17.864 -13.887 47.269 1 73.11 275 VAL B N 1
ATOM 3857 C CA . VAL B 1 275 ? -17.969 -15.131 46.555 1 71.83 275 VAL B CA 1
ATOM 3858 C C . VAL B 1 275 ? -17.316 -16.238 47.373 1 69.75 275 VAL B C 1
ATOM 3859 O O . VAL B 1 275 ? -17.934 -17.276 47.54 1 69.11 275 VAL B O 1
ATOM 3863 N N . ALA B 1 276 ? -16.151 -15.983 47.968 1 68.42 276 ALA B N 1
ATOM 3864 C CA . ALA B 1 276 ? -15.473 -16.952 48.831 1 68.62 276 ALA B CA 1
ATOM 3865 C C . ALA B 1 276 ? -16.261 -17.241 50.143 1 70.14 276 ALA B C 1
ATOM 3866 O O . ALA B 1 276 ? -16.133 -18.328 50.682 1 70.97 276 ALA B O 1
ATOM 3868 N N . ALA B 1 277 ? -17.078 -16.287 50.636 1 69.68 277 ALA B N 1
ATOM 3869 C CA . ALA B 1 277 ? -17.937 -16.514 51.81 1 70.13 277 ALA B CA 1
ATOM 3870 C C . ALA B 1 277 ? -19.058 -17.464 51.469 1 70.21 277 ALA B C 1
ATOM 3871 O O . ALA B 1 277 ? -19.47 -18.249 52.304 1 72.47 277 ALA B O 1
ATOM 3873 N N . GLU B 1 278 ? -19.56 -17.389 50.238 1 67.87 278 GLU B N 1
ATOM 3874 C CA . GLU B 1 278 ? -20.626 -18.154 49.692 1 66.13 278 GLU B CA 1
ATOM 3875 C C . GLU B 1 278 ? -20.166 -19.546 49.2 1 64.51 278 GLU B C 1
ATOM 3876 O O . GLU B 1 278 ? -20.922 -20.511 49.31 1 64.96 278 GLU B O 1
ATOM 3882 N N . PHE B 1 279 ? -18.967 -19.65 48.638 1 62.2 279 PHE B N 1
ATOM 3883 C CA . PHE B 1 279 ? -18.385 -20.893 48.132 1 61.22 279 PHE B CA 1
ATOM 3884 C C . PHE B 1 279 ? -16.972 -21.007 48.711 1 59.3 279 PHE B C 1
ATOM 3885 O O . PHE B 1 279 ? -16.002 -20.725 48.001 1 58.83 279 PHE B O 1
ATOM 3893 N N . PRO B 1 280 ? -16.802 -21.394 49.997 1 57.86 280 PRO B N 1
ATOM 3894 C CA . PRO B 1 280 ? -15.438 -21.419 50.561 1 57.47 280 PRO B CA 1
ATOM 3895 C C . PRO B 1 280 ? -14.505 -22.423 49.923 1 56.98 280 PRO B C 1
ATOM 3896 O O . PRO B 1 280 ? -13.313 -22.239 50.023 1 57.91 280 PRO B O 1
ATOM 3900 N N . GLN B 1 281 ? -15.037 -23.447 49.264 1 56.52 281 GLN B N 1
ATOM 3901 C CA . GLN B 1 281 ? -14.277 -24.467 48.562 1 56.76 281 GLN B CA 1
ATOM 3902 C C . GLN B 1 281 ? -13.57 -23.919 47.279 1 58.75 281 GLN B C 1
ATOM 3903 O O . GLN B 1 281 ? -12.758 -24.614 46.67 1 60.16 281 GLN B O 1
ATOM 3909 N N . MET B 1 282 ? -13.881 -22.696 46.887 1 58.77 282 MET B N 1
ATOM 3910 C CA . MET B 1 282 ? -13.252 -21.996 45.781 1 59.76 282 MET B CA 1
ATOM 3911 C C . MET B 1 282 ? -11.783 -21.579 46.147 1 58.75 282 MET B C 1
ATOM 3912 O O . MET B 1 282 ? -10.97 -21.35 45.241 1 59.35 282 MET B O 1
ATOM 3917 N N . LYS B 1 283 ? -11.45 -21.503 47.454 1 56.68 283 LYS B N 1
ATOM 3918 C CA . LYS B 1 283 ? -10.106 -21.207 47.946 1 55.97 283 LYS B CA 1
ATOM 3919 C C . LYS B 1 283 ? -9.121 -22.257 47.427 1 54.53 283 LYS B C 1
ATOM 3920 O O . LYS B 1 283 ? -9.331 -23.48 47.58 1 54.22 283 LYS B O 1
ATOM 3926 N N . VAL B 1 284 ? -8.095 -21.791 46.744 1 52.67 284 VAL B N 1
ATOM 3927 C CA . VAL B 1 284 ? -7.107 -22.646 46.075 1 52.1 284 VAL B CA 1
ATOM 3928 C C . VAL B 1 284 ? -5.805 -21.837 45.983 1 51.95 284 VAL B C 1
ATOM 3929 O O . VAL B 1 284 ? -5.807 -20.623 46.145 1 51.88 284 VAL B O 1
ATOM 3933 N N . THR B 1 285 ? -4.688 -22.512 45.752 1 51.67 285 THR B N 1
ATOM 3934 C CA . THR B 1 285 ? -3.406 -21.869 45.495 1 51.3 285 THR B CA 1
ATOM 3935 C C . THR B 1 285 ? -2.98 -22.298 44.089 1 50.12 285 THR B C 1
ATOM 3936 O O . THR B 1 285 ? -3.336 -23.378 43.616 1 50.41 285 THR B O 1
ATOM 3940 N N . LEU B 1 286 ? -2.243 -21.441 43.423 1 48.93 286 LEU B N 1
ATOM 3941 C CA . LEU B 1 286 ? -1.781 -21.671 42.061 1 48.97 286 LEU B CA 1
ATOM 3942 C C . LEU B 1 286 ? -0.252 -21.654 42.059 1 49.05 286 LEU B C 1
ATOM 3943 O O . LEU B 1 286 ? 0.343 -20.859 42.795 1 48.55 286 LEU B O 1
ATOM 3948 N N . PRO B 1 287 ? 0.414 -22.455 41.199 1 48.79 287 PRO B N 1
ATOM 3949 C CA . PRO B 1 287 ? 1.864 -22.331 41.106 1 48.42 287 PRO B CA 1
ATOM 3950 C C . PRO B 1 287 ? 2.201 -21.028 40.375 1 48.82 287 PRO B C 1
ATOM 3951 O O . PRO B 1 287 ? 1.429 -20.566 39.529 1 49.21 287 PRO B O 1
ATOM 3955 N N . LEU B 1 288 ? 3.357 -20.427 40.679 1 48.73 288 LEU B N 1
ATOM 3956 C CA . LEU B 1 288 ? 3.812 -19.229 39.946 1 48.93 288 LEU B CA 1
ATOM 3957 C C . LEU B 1 288 ? 3.926 -19.512 38.434 1 50.31 288 LEU B C 1
ATOM 3958 O O . LEU B 1 288 ? 3.728 -18.606 37.632 1 51.6 288 LEU B O 1
ATOM 3963 N N . GLU B 1 289 ? 4.117 -20.784 38.059 1 50.16 289 GLU B N 1
ATOM 3964 C CA . GLU B 1 289 ? 4.135 -21.267 36.687 1 50.96 289 GLU B CA 1
ATOM 3965 C C . GLU B 1 289 ? 2.867 -20.855 35.926 1 50.4 289 GLU B C 1
ATOM 3966 O O . GLU B 1 289 ? 2.932 -20.623 34.709 1 51.36 289 GLU B O 1
ATOM 3972 N N . SER B 1 290 ? 1.716 -20.75 36.626 1 48.97 290 SER B N 1
ATOM 3973 C CA . SER B 1 290 ? 0.453 -20.311 36.021 1 48.73 290 SER B CA 1
ATOM 3974 C C . SER B 1 290 ? 0.526 -18.862 35.547 1 50.27 290 SER B C 1
ATOM 3975 O O . SER B 1 290 ? -0.056 -18.536 34.517 1 51.13 290 SER B O 1
ATOM 3978 N N . ALA B 1 291 ? 1.25 -17.996 36.273 1 51.25 291 ALA B N 1
ATOM 3979 C CA . ALA B 1 291 ? 1.436 -16.596 35.872 1 52.74 291 ALA B CA 1
ATOM 3980 C C . ALA B 1 291 ? 2.271 -16.527 34.593 1 53.38 291 ALA B C 1
ATOM 3981 O O . ALA B 1 291 ? 1.949 -15.755 33.706 1 53.75 291 ALA B O 1
ATOM 3983 N N . GLU B 1 292 ? 3.31 -17.342 34.494 1 53.22 292 GLU B N 1
ATOM 3984 C CA . GLU B 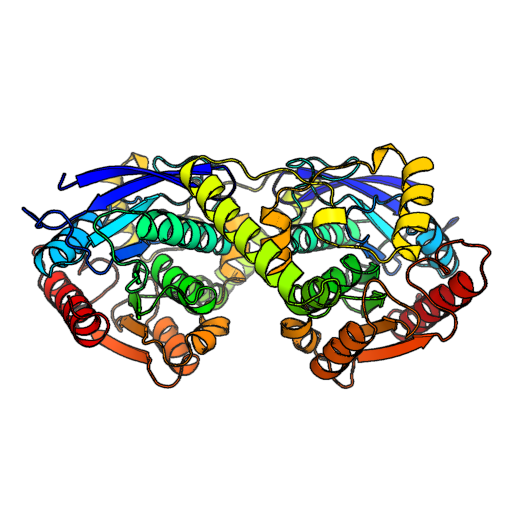1 292 ? 4.151 -17.382 33.311 1 54.41 292 GLU B CA 1
ATOM 3985 C C . GLU B 1 292 ? 3.358 -17.873 32.097 1 54.75 292 GLU B C 1
ATOM 3986 O O . GLU B 1 292 ? 3.457 -17.274 31.031 1 55.32 292 GLU B O 1
ATOM 3992 N N . ALA B 1 293 ? 2.56 -18.945 32.257 1 53.89 293 ALA B N 1
ATOM 3993 C CA . ALA B 1 293 ? 1.733 -19.455 31.166 1 53.51 293 ALA B CA 1
ATOM 3994 C C . ALA B 1 293 ? 0.661 -18.433 30.749 1 54.95 293 ALA B C 1
ATOM 3995 O O . ALA B 1 293 ? 0.347 -18.371 29.57 1 55.87 293 ALA B O 1
ATOM 3997 N N . LEU B 1 294 ? 0.091 -17.663 31.69 1 55.06 294 LEU B N 1
ATOM 3998 C CA . LEU B 1 294 ? -0.893 -16.612 31.393 1 56.32 294 LEU B CA 1
ATOM 3999 C C . LEU B 1 294 ? -0.203 -15.436 30.649 1 59.9 294 LEU B C 1
ATOM 4000 O O . LEU B 1 294 ? -0.798 -14.843 29.761 1 60.66 294 LEU B O 1
ATOM 4005 N N . ILE B 1 295 ? 1.048 -15.112 30.995 1 61.32 295 ILE B N 1
ATOM 4006 C CA . ILE B 1 295 ? 1.796 -14.06 30.325 1 63.5 295 ILE B CA 1
ATOM 4007 C C . ILE B 1 295 ? 2.013 -14.411 28.838 1 65.56 295 ILE B C 1
ATOM 4008 O O . ILE B 1 295 ? 1.9 -13.535 27.973 1 66.62 295 ILE B O 1
ATOM 4013 N N . GLU B 1 296 ? 2.278 -15.681 28.543 1 65.52 296 GLU B N 1
ATOM 4014 C CA . GLU B 1 296 ? 2.482 -16.149 27.169 1 66.34 296 GLU B CA 1
ATOM 4015 C C . GLU B 1 296 ? 1.155 -16.485 26.443 1 66.79 296 GLU B C 1
ATOM 4016 O O . GLU B 1 296 ? 1.186 -17.031 25.34 1 67.31 296 GLU B O 1
ATOM 4022 N N . TYR B 1 297 ? 0.005 -16.221 27.071 1 66.19 297 TYR B N 1
ATOM 4023 C CA . TYR B 1 297 ? -1.292 -16.589 26.542 1 66.3 297 TYR B CA 1
ATOM 4024 C C . TYR B 1 297 ? -1.935 -15.4 25.894 1 67.67 297 TYR B C 1
ATOM 4025 O O . TYR B 1 297 ? -2.446 -14.512 26.573 1 66.77 297 TYR B O 1
ATOM 4034 N N . VAL B 1 298 ? -1.902 -15.378 24.562 1 69.81 298 VAL B N 1
ATOM 4035 C CA . VAL B 1 298 ? -2.407 -14.246 23.801 1 72.63 298 VAL B CA 1
ATOM 4036 C C . VAL B 1 298 ? -3.516 -14.744 22.885 1 76.06 298 VAL B C 1
ATOM 4037 O O . VAL B 1 298 ? -3.225 -15.241 21.789 1 76.97 298 VAL B O 1
ATOM 4041 N N . SER B 1 299 ? -4.791 -14.646 23.332 1 77.51 299 SER B N 1
ATOM 4042 C CA . SER B 1 299 ? -5.92 -15.085 22.502 1 79.25 299 SER B CA 1
ATOM 4043 C C . SER B 1 299 ? -6.111 -14.215 21.243 1 81.77 299 SER B C 1
ATOM 4044 O O . SER B 1 299 ? -6.755 -14.663 20.301 1 82.73 299 SER B O 1
ATOM 4047 N N . GLU B 1 300 ? -5.541 -12.989 21.229 1 82.94 300 GLU B N 1
ATOM 4048 C CA . GLU B 1 300 ? -5.555 -12.022 20.128 1 84.35 300 GLU B CA 1
ATOM 4049 C C . GLU B 1 300 ? -4.885 -12.625 18.892 1 86.58 300 GLU B C 1
ATOM 4050 O O . GLU B 1 300 ? -5.33 -12.388 17.772 1 87.33 300 GLU B O 1
ATOM 4056 N N . ASP B 1 301 ? -3.753 -13.338 19.092 1 87.44 301 ASP B N 1
ATOM 4057 C CA . ASP B 1 301 ? -2.96 -13.92 18.008 1 88.67 301 ASP B CA 1
ATOM 4058 C C . ASP B 1 301 ? -3.664 -15.044 17.237 1 89.17 301 ASP B C 1
ATOM 4059 O O . ASP B 1 301 ? -3.214 -15.405 16.149 1 89.35 301 ASP B O 1
ATOM 4064 N N . LEU B 1 302 ? -4.767 -15.579 17.789 1 89.22 302 LEU B N 1
ATOM 4065 C CA . LEU B 1 302 ? -5.562 -16.646 17.194 1 89.66 302 LEU B CA 1
ATOM 4066 C C . LEU B 1 302 ? -6.964 -16.172 16.784 1 90.17 302 LEU B C 1
ATOM 4067 O O . LEU B 1 302 ? -7.604 -16.848 15.988 1 90.21 302 LEU B O 1
ATOM 4072 N N . ALA B 1 303 ? -7.468 -15.064 17.368 1 90.47 303 ALA B N 1
ATOM 4073 C CA . ALA B 1 303 ? -8.808 -14.538 17.085 1 91.63 303 ALA B CA 1
ATOM 4074 C C . ALA B 1 303 ? -9.137 -14.43 15.588 1 93.15 303 ALA B C 1
ATOM 4075 O O . ALA B 1 303 ? -10.267 -14.706 15.199 1 93.28 303 ALA B O 1
ATOM 4077 N N . GLY B 1 304 ? -8.144 -14.084 14.768 1 94.1 304 GLY B N 1
ATOM 4078 C CA . GLY B 1 304 ? -8.307 -13.971 13.32 1 95.78 304 GLY B CA 1
ATOM 4079 C C . GLY B 1 304 ? -8.608 -15.269 12.585 1 97.08 304 GLY B C 1
ATOM 4080 O O . GLY B 1 304 ? -9.09 -15.242 11.446 1 97.19 304 GLY B O 1
ATOM 4081 N N . ARG B 1 305 ? -8.325 -16.416 13.231 1 97.78 305 ARG B N 1
ATOM 4082 C CA . ARG B 1 305 ? -8.566 -17.76 12.695 1 99.03 305 ARG B CA 1
ATOM 4083 C C . ARG B 1 305 ? -10.019 -18.209 12.761 1 100.15 305 ARG B C 1
ATOM 4084 O O . ARG B 1 305 ? -10.359 -19.249 12.188 1 100.25 305 ARG B O 1
ATOM 4092 N N . ILE B 1 306 ? -10.872 -17.471 13.477 1 101.08 306 ILE B N 1
ATOM 4093 C CA . ILE B 1 306 ? -12.29 -17.829 13.575 1 102.66 306 ILE B CA 1
ATOM 4094 C C . ILE B 1 306 ? -13.011 -17.648 12.18 1 104.75 306 ILE B C 1
ATOM 4095 O O . ILE B 1 306 ? -14.149 -18.091 12.007 1 105.06 306 ILE B O 1
ATOM 4100 N N . ALA B 1 307 ? -12.271 -17.104 11.168 1 105.9 307 ALA B N 1
ATOM 4101 C CA . ALA B 1 307 ? -12.615 -16.891 9.763 1 107.08 307 ALA B CA 1
ATOM 4102 C C . ALA B 1 307 ? -14.048 -16.365 9.583 1 108.4 307 ALA B C 1
ATOM 4103 O O . ALA B 1 307 ? -14.293 -15.296 10.15 1 108.89 307 ALA B O 1
ATOM 4105 N N . PRO B 1 308 ? -15.011 -16.989 8.849 1 108.92 308 PRO B N 1
ATOM 4106 C CA . PRO B 1 308 ? -16.344 -16.369 8.754 1 108.95 308 PRO B CA 1
ATOM 4107 C C . PRO B 1 308 ? -17.261 -16.681 9.939 1 108.64 308 PRO B C 1
ATOM 4108 O O . PRO B 1 308 ? -18.348 -16.107 10.016 1 109 308 PRO B O 1
ATOM 4112 N N . ARG B 1 309 ? -16.849 -17.587 10.85 1 107.81 309 ARG B N 1
ATOM 4113 C CA . ARG B 1 309 ? -17.671 -17.911 12.009 1 107.43 309 ARG B CA 1
ATOM 4114 C C . ARG B 1 309 ? -17.75 -16.69 12.921 1 107.25 309 ARG B C 1
ATOM 4115 O O . ARG B 1 309 ? -16.763 -15.968 13.096 1 107.21 309 ARG B O 1
ATOM 4123 N N . PRO B 1 310 ? -18.956 -16.381 13.411 1 106.75 310 PRO B N 1
ATOM 4124 C CA . PRO B 1 310 ? -19.12 -15.167 14.213 1 106.74 310 PRO B CA 1
ATOM 4125 C C . PRO B 1 310 ? -18.613 -15.239 15.65 1 106.98 310 PRO B C 1
ATOM 4126 O O . PRO B 1 310 ? -18.676 -16.281 16.312 1 106.96 310 PRO B O 1
ATOM 4130 N N . LEU B 1 311 ? -18.134 -14.089 16.132 1 106.74 311 LEU B N 1
ATOM 4131 C CA . LEU B 1 311 ? -17.643 -13.898 17.484 1 107.09 311 LEU B CA 1
ATOM 4132 C C . LEU B 1 311 ? -18.294 -12.639 18.07 1 107.67 311 LEU B C 1
ATOM 4133 O O . LEU B 1 311 ? -18.256 -11.579 17.451 1 107.81 311 LEU B O 1
ATOM 4138 N N . LEU B 1 312 ? -18.897 -12.755 19.254 1 107.83 312 LEU B N 1
ATOM 4139 C CA . LEU B 1 312 ? -19.478 -11.606 19.936 1 108.23 312 LEU B CA 1
ATOM 4140 C C . LEU B 1 312 ? -18.588 -11.333 21.155 1 108.66 312 LEU B C 1
ATOM 4141 O O . LEU B 1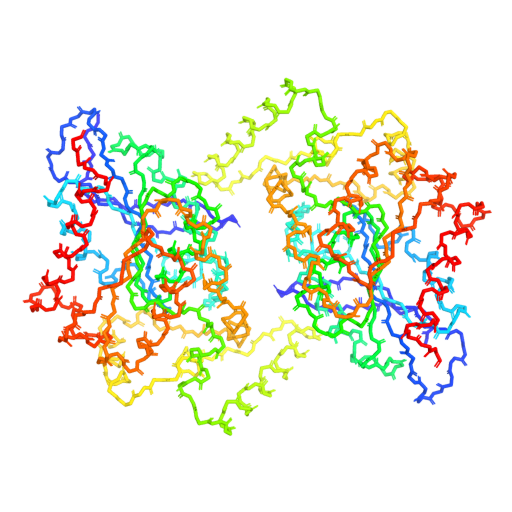 312 ? -18.319 -12.244 21.927 1 108.63 312 LEU B O 1
ATOM 4146 N N . ILE B 1 313 ? -18.099 -10.101 21.3 1 108.7 313 ILE B N 1
ATOM 4147 C CA . ILE B 1 313 ? -17.282 -9.727 22.444 1 109.24 313 ILE B CA 1
ATOM 4148 C C . ILE B 1 313 ? -18.083 -8.727 23.262 1 109.98 313 ILE B C 1
ATOM 4149 O O . ILE B 1 313 ? -18.398 -7.657 22.762 1 110.13 313 ILE B O 1
ATOM 4154 N N . ILE B 1 314 ? -18.468 -9.091 24.487 1 110.2 314 ILE B N 1
ATOM 4155 C CA . ILE B 1 314 ? -19.25 -8.209 25.343 1 110.81 314 ILE B CA 1
ATOM 4156 C C . ILE B 1 314 ? -18.346 -7.656 26.434 1 111.37 314 ILE B C 1
ATOM 4157 O O . ILE B 1 314 ? -17.83 -8.42 27.241 1 111.26 314 ILE B O 1
ATOM 4162 N N . HIS B 1 315 ? -18.154 -6.333 26.462 1 111.74 315 HIS B N 1
ATOM 4163 C CA . HIS B 1 315 ? -17.287 -5.7 27.458 1 112.57 315 HIS B CA 1
ATOM 4164 C C . HIS B 1 315 ? -17.805 -4.276 27.836 1 113.47 315 HIS B C 1
ATOM 4165 O O . HIS B 1 315 ? -18.921 -3.915 27.452 1 114.17 315 HIS B O 1
ATOM 4172 N N . SER B 1 316 ? -17.022 -3.493 28.615 1 113.44 316 SER B N 1
ATOM 4173 C CA . SER B 1 316 ? -17.391 -2.148 29.057 1 113.99 316 SER B CA 1
ATOM 4174 C C . SER B 1 316 ? -16.188 -1.342 29.562 1 113.34 316 SER B C 1
ATOM 4175 O O . SER B 1 316 ? -15.175 -1.916 29.98 1 113.36 316 SER B O 1
ATOM 4178 N N . ASP B 1 317 ? -16.341 0.001 29.574 1 112.34 317 ASP B N 1
ATOM 4179 C CA . ASP B 1 317 ? -15.337 0.939 30.086 1 111.51 317 ASP B CA 1
ATOM 4180 C C . ASP B 1 317 ? -15.199 0.795 31.605 1 108.85 317 ASP B C 1
ATOM 4181 O O . ASP B 1 317 ? -14.111 0.966 32.138 1 108.84 317 ASP B O 1
ATOM 4186 N N . ALA B 1 318 ? -16.314 0.515 32.302 1 106.47 318 ALA B N 1
ATOM 4187 C CA . ALA B 1 318 ? -16.362 0.39 33.755 1 104.45 318 ALA B CA 1
ATOM 4188 C C . ALA B 1 318 ? -15.512 -0.749 34.327 1 102.07 318 ALA B C 1
ATOM 4189 O O . ALA B 1 318 ? -15.305 -0.784 35.54 1 102.02 318 ALA B O 1
ATOM 4191 N N . ASP B 1 319 ? -15.037 -1.68 33.469 1 99.96 319 ASP B N 1
ATOM 4192 C CA . ASP B 1 319 ? -14.251 -2.843 33.889 1 98.3 319 ASP B CA 1
ATOM 4193 C C . ASP B 1 319 ? -12.837 -2.481 34.388 1 96.12 319 ASP B C 1
ATOM 4194 O O . ASP B 1 319 ? -11.959 -2.089 33.612 1 95.46 319 ASP B O 1
ATOM 4199 N N . GLN B 1 320 ? -12.64 -2.634 35.702 1 94.59 320 GLN B N 1
ATOM 4200 C CA . GLN B 1 320 ? -11.395 -2.355 36.403 1 93.64 320 GLN B CA 1
ATOM 4201 C C . GLN B 1 320 ? -10.465 -3.576 36.532 1 91.91 320 GLN B C 1
ATOM 4202 O O . GLN B 1 320 ? -9.301 -3.391 36.881 1 91.26 320 GLN B O 1
ATOM 4208 N N . LEU B 1 321 ? -10.975 -4.808 36.289 1 90.76 321 LEU B N 1
ATOM 4209 C CA . LEU B 1 321 ? -10.172 -6.02 36.397 1 89.97 321 LEU B CA 1
ATOM 4210 C C . LEU B 1 321 ? -9.598 -6.421 35.047 1 89.94 321 LEU B C 1
ATOM 4211 O O . LEU B 1 321 ? -8.445 -6.837 34.954 1 90.34 321 LEU B O 1
ATOM 4216 N N . VAL B 1 322 ? -10.393 -6.309 33.999 1 89.76 322 VAL B N 1
ATOM 4217 C CA . VAL B 1 322 ? -9.948 -6.575 32.635 1 90.75 322 VAL B CA 1
ATOM 4218 C C . VAL B 1 322 ? -10.268 -5.301 31.834 1 92.97 322 VAL B C 1
ATOM 4219 O O . VAL B 1 322 ? -11.428 -5.071 31.51 1 93.47 322 VAL B O 1
ATOM 4223 N N . PRO B 1 323 ? -9.285 -4.429 31.547 1 93.99 323 PRO B N 1
ATOM 4224 C CA . PRO B 1 323 ? -9.59 -3.189 30.796 1 94.76 323 PRO B CA 1
ATOM 4225 C C . PRO B 1 323 ? -10.285 -3.422 29.454 1 96.42 323 PRO B C 1
ATOM 4226 O O . PRO B 1 323 ? -9.992 -4.413 28.793 1 96.78 323 PRO B O 1
ATOM 4230 N N . VAL B 1 324 ? -11.203 -2.512 29.036 1 97.11 324 VAL B N 1
ATOM 4231 C CA . VAL B 1 324 ? -11.889 -2.679 27.751 1 97.8 324 VAL B CA 1
ATOM 4232 C C . VAL B 1 324 ? -10.92 -2.643 26.554 1 97.94 324 VAL B C 1
ATOM 4233 O O . VAL B 1 324 ? -11.251 -3.15 25.482 1 98.09 324 VAL B O 1
ATOM 4237 N N . ALA B 1 325 ? -9.713 -2.088 26.74 1 98.03 325 ALA B N 1
ATOM 4238 C CA . ALA B 1 325 ? -8.69 -2.07 25.699 1 98.91 325 ALA B CA 1
ATOM 4239 C C . ALA B 1 325 ? -8.34 -3.514 25.249 1 99.68 325 ALA B C 1
ATOM 4240 O O . ALA B 1 325 ? -8.001 -3.713 24.081 1 99.83 325 ALA B O 1
ATOM 4242 N N . GLU B 1 326 ? -8.496 -4.52 26.157 1 99.62 326 GLU B N 1
ATOM 4243 C CA . GLU B 1 326 ? -8.278 -5.94 25.865 1 99.93 326 GLU B CA 1
ATOM 4244 C C . GLU B 1 326 ? -9.284 -6.428 24.824 1 101.04 326 GLU B C 1
ATOM 4245 O O . GLU B 1 326 ? -8.891 -7.056 23.842 1 101.15 326 GLU B O 1
ATOM 4251 N N . ALA B 1 327 ? -10.571 -6.098 25.017 1 101.77 327 ALA B N 1
ATOM 4252 C CA . ALA B 1 327 ? -11.638 -6.454 24.087 1 103.15 327 ALA B CA 1
ATOM 4253 C C . ALA B 1 327 ? -11.457 -5.738 22.74 1 104.49 327 ALA B C 1
ATOM 4254 O O . ALA B 1 327 ? -11.723 -6.316 21.684 1 104.54 327 ALA B O 1
ATOM 4256 N N . GLN B 1 328 ? -10.994 -4.483 22.779 1 105.38 328 GLN B N 1
ATOM 4257 C CA . GLN B 1 328 ? -10.766 -3.703 21.573 1 107.04 328 GLN B CA 1
ATOM 4258 C C . GLN B 1 328 ? -9.614 -4.278 20.767 1 107.97 328 GLN B C 1
ATOM 4259 O O . GLN B 1 328 ? -9.722 -4.379 19.546 1 108.46 328 GLN B O 1
ATOM 4265 N N . ALA B 1 329 ? -8.542 -4.713 21.441 1 108.03 329 ALA B N 1
ATOM 4266 C CA . ALA B 1 329 ? -7.41 -5.314 20.743 1 108.8 329 ALA B CA 1
ATOM 4267 C C . ALA B 1 329 ? -7.783 -6.656 20.085 1 109.33 329 ALA B C 1
ATOM 4268 O O . ALA B 1 329 ? -7.296 -6.938 18.989 1 109.45 329 ALA B O 1
ATOM 4270 N N . ILE B 1 330 ? -8.697 -7.439 20.705 1 109.39 330 ILE B N 1
ATOM 4271 C CA . ILE B 1 330 ? -9.189 -8.69 20.118 1 110.05 330 ILE B CA 1
ATOM 4272 C C . ILE B 1 330 ? -10.048 -8.378 18.898 1 111.44 330 ILE B C 1
ATOM 4273 O O . ILE B 1 330 ? -9.87 -9 17.852 1 111.62 330 ILE B O 1
ATOM 4278 N N . ALA B 1 331 ? -10.972 -7.409 19.025 1 112.37 331 ALA B N 1
ATOM 4279 C CA . ALA B 1 331 ? -11.849 -7.022 17.922 1 113.99 331 ALA B CA 1
ATOM 4280 C C . ALA B 1 331 ? -11.059 -6.572 16.68 1 115.38 331 ALA B C 1
ATOM 4281 O O . ALA B 1 331 ? -11.481 -6.866 15.567 1 115.66 331 ALA B O 1
ATOM 4283 N N . GLU B 1 332 ? -9.907 -5.894 16.858 1 116.18 332 GLU B N 1
ATOM 4284 C CA . GLU B 1 332 ? -9.087 -5.473 15.714 1 117.57 332 GLU B CA 1
ATOM 4285 C C . GLU B 1 332 ? -8.427 -6.67 15.022 1 118.3 332 GLU B C 1
ATOM 4286 O O . GLU B 1 332 ? -8.317 -6.672 13.798 1 118.41 332 GLU B O 1
ATOM 4292 N N . ARG B 1 333 ? -7.938 -7.661 15.805 1 118.53 333 ARG B N 1
ATOM 4293 C CA . ARG B 1 333 ? -7.266 -8.853 15.271 1 119.12 333 ARG B CA 1
ATOM 4294 C C . ARG B 1 333 ? -8.249 -9.772 14.553 1 119.88 333 ARG B C 1
ATOM 4295 O O . ARG B 1 333 ? -7.903 -10.383 13.543 1 119.4 333 ARG B O 1
ATOM 4303 N N . ALA B 1 334 ? -9.464 -9.889 15.088 1 121.05 334 ALA B N 1
ATOM 4304 C CA . ALA B 1 334 ? -10.505 -10.684 14.459 1 122.93 334 ALA B CA 1
ATOM 4305 C C . ALA B 1 334 ? -11.348 -9.672 13.713 1 125.05 334 ALA B C 1
ATOM 4306 O O . ALA B 1 334 ? -12.281 -9.117 14.289 1 125.75 334 ALA B O 1
ATOM 4308 N N . GLY B 1 335 ? -10.958 -9.36 12.479 1 125.86 335 GLY B N 1
ATOM 4309 C CA . GLY B 1 335 ? -11.622 -8.356 11.655 1 127.07 335 GLY B CA 1
ATOM 4310 C C . GLY B 1 335 ? -13.126 -8.494 11.546 1 128.31 335 GLY B C 1
ATOM 4311 O O . GLY B 1 335 ? -13.831 -8.401 12.557 1 128.18 335 GLY B O 1
ATOM 4312 N N . SER B 1 336 ? -13.628 -8.707 10.306 1 129.22 336 SER B N 1
ATOM 4313 C CA . SER B 1 336 ? -15.056 -8.879 9.985 1 130.28 336 SER B CA 1
ATOM 4314 C C . SER B 1 336 ? -15.681 -10.067 10.757 1 131.33 336 SER B C 1
ATOM 4315 O O . SER B 1 336 ? -14.953 -10.873 11.348 1 131.49 336 SER B O 1
ATOM 4318 N N . SER B 1 337 ? -17.031 -10.162 10.779 1 131.68 337 SER B N 1
ATOM 4319 C CA . SER B 1 337 ? -17.782 -11.222 11.486 1 132.26 337 SER B CA 1
ATOM 4320 C C . SER B 1 337 ? -17.731 -11.122 13.023 1 132.32 337 SER B C 1
ATOM 4321 O O . SER B 1 337 ? -18.487 -11.819 13.702 1 132.35 337 SER B O 1
ATOM 4324 N N . ALA B 1 338 ? -16.874 -10.249 13.567 1 132.18 338 ALA B N 1
ATOM 4325 C CA . ALA B 1 338 ? -16.774 -10.071 15.006 1 132.61 338 ALA B CA 1
ATOM 4326 C C . ALA B 1 338 ? -17.458 -8.78 15.441 1 132.88 338 ALA B C 1
ATOM 4327 O O . ALA B 1 338 ? -17.137 -7.706 14.94 1 132.79 338 ALA B O 1
ATOM 4329 N N . GLN B 1 339 ? -18.416 -8.893 16.365 1 133.08 339 GLN B N 1
ATOM 4330 C CA . GLN B 1 339 ? -19.183 -7.763 16.882 1 133.64 339 GLN B CA 1
ATOM 4331 C C . GLN B 1 339 ? -18.725 -7.416 18.296 1 133.94 339 GLN B C 1
ATOM 4332 O O . GLN B 1 339 ? -18.856 -8.246 19.192 1 134.18 339 GLN B O 1
ATOM 4338 N N . LEU B 1 340 ? -18.207 -6.2 18.511 1 133.74 340 LEU B N 1
ATOM 4339 C CA . LEU B 1 340 ? -17.82 -5.771 19.852 1 134 340 LEU B CA 1
ATOM 4340 C C . LEU B 1 340 ? -18.965 -4.948 20.429 1 134.18 340 LEU B C 1
ATOM 4341 O O . LEU B 1 340 ? -19.33 -3.923 19.866 1 134.37 340 LEU B O 1
ATOM 4346 N N . GLU B 1 341 ? -19.553 -5.416 21.526 1 134.07 341 GLU B N 1
ATOM 4347 C CA . GLU B 1 341 ? -20.667 -4.737 22.157 1 134.56 341 GLU B CA 1
ATOM 4348 C C . GLU B 1 341 ? -20.276 -4.17 23.497 1 134.52 341 GLU B C 1
ATOM 4349 O O . GLU B 1 341 ? -19.931 -4.919 24.41 1 134.63 341 GLU B O 1
ATOM 4355 N N . ILE B 1 342 ? -20.359 -2.844 23.629 1 134.2 342 ILE B N 1
ATOM 4356 C CA . ILE B 1 342 ? -20.051 -2.18 24.887 1 134.33 342 ILE B CA 1
ATOM 4357 C C . ILE B 1 342 ? -21.356 -1.887 25.625 1 133.93 342 ILE B C 1
ATOM 4358 O O . ILE B 1 342 ? -22.283 -1.338 25.044 1 134.23 342 ILE B O 1
ATOM 4363 N N . ILE B 1 343 ? -21.459 -2.331 26.872 1 133.28 343 ILE B N 1
ATOM 4364 C CA . ILE B 1 343 ? -22.637 -2.097 27.694 1 133.02 343 ILE B CA 1
ATOM 4365 C C . ILE B 1 343 ? -22.232 -1.046 28.718 1 132.75 343 ILE B C 1
ATOM 4366 O O . ILE B 1 343 ? -21.191 -1.184 29.356 1 132.77 343 ILE B O 1
ATOM 4371 N N . PRO B 1 344 ? -22.969 0.074 28.797 1 132.32 344 PRO B N 1
ATOM 4372 C CA . PRO B 1 344 ? -22.538 1.179 29.674 1 132.02 344 PRO B CA 1
ATOM 4373 C C . PRO B 1 344 ? -22.46 0.835 31.166 1 131.6 344 PRO B C 1
ATOM 4374 O O . PRO B 1 344 ? -21.379 0.959 31.761 1 131.82 344 PRO B O 1
ATOM 4378 N N . GLY B 1 345 ? -23.566 0.374 31.752 1 130.64 345 GLY B N 1
ATOM 4379 C CA . GLY B 1 345 ? -23.576 -0.013 33.156 1 130.09 345 GLY B CA 1
ATOM 4380 C C . GLY B 1 345 ? -23.049 -1.423 33.342 1 128.96 345 GLY B C 1
ATOM 4381 O O . GLY B 1 345 ? -23.836 -2.339 33.613 1 129.45 345 GLY B O 1
ATOM 4382 N N . MET B 1 346 ? -21.716 -1.627 33.159 1 126.83 346 MET B N 1
ATOM 4383 C CA . MET B 1 346 ? -21.16 -2.97 33.287 1 125.21 346 MET B CA 1
ATOM 4384 C C . MET B 1 346 ? -19.7 -3.019 33.744 1 123.12 346 MET B C 1
ATOM 4385 O O . MET B 1 346 ? -18.782 -2.867 32.944 1 123.14 346 MET B O 1
ATOM 4390 N N . SER B 1 347 ? -19.478 -3.295 35.026 1 120.84 347 SER B N 1
ATOM 4391 C CA . SER B 1 347 ? -18.138 -3.452 35.571 1 118.73 347 SER B CA 1
ATOM 4392 C C . SER B 1 347 ? -17.738 -4.962 35.387 1 117.25 347 SER B C 1
ATOM 4393 O O . SER B 1 347 ? -18.029 -5.53 34.323 1 117.56 347 SER B O 1
ATOM 4396 N N . HIS B 1 348 ? -17.084 -5.608 36.378 1 115.1 348 HIS B N 1
ATOM 4397 C CA . HIS B 1 348 ? -16.725 -7.01 36.254 1 113.53 348 HIS B CA 1
ATOM 4398 C C . HIS B 1 348 ? -17.718 -7.92 36.98 1 112.88 348 HIS B C 1
ATOM 4399 O O . HIS B 1 348 ? -17.958 -9.034 36.53 1 112.65 348 HIS B O 1
ATOM 4406 N N . PHE B 1 349 ? -18.305 -7.449 38.087 1 112.72 349 PHE B N 1
ATOM 4407 C CA . PHE B 1 349 ? -19.231 -8.265 38.869 1 113.26 349 PHE B CA 1
ATOM 4408 C C . PHE B 1 349 ? -20.626 -7.657 39.091 1 113.97 349 PHE B C 1
ATOM 4409 O O . PHE B 1 349 ? -21.45 -8.304 39.747 1 113.62 349 PHE B O 1
ATOM 4417 N N . ASN B 1 350 ? -20.896 -6.433 38.589 1 114.87 350 ASN B N 1
ATOM 4418 C CA . ASN B 1 350 ? -22.208 -5.818 38.849 1 116.62 350 ASN B CA 1
ATOM 4419 C C . ASN B 1 350 ? -23.361 -6.403 38.002 1 118.25 350 ASN B C 1
ATOM 4420 O O . ASN B 1 350 ? -24.525 -6.163 38.308 1 118.69 350 ASN B O 1
ATOM 4425 N N . TRP B 1 351 ? -23.045 -7.21 36.987 1 119.1 351 TRP B N 1
ATOM 4426 C CA . TRP B 1 351 ? -24.06 -7.827 36.136 1 120.31 351 TRP B CA 1
ATOM 4427 C C . TRP B 1 351 ? -24.352 -9.305 36.489 1 121.38 351 TRP B C 1
ATOM 4428 O O . TRP B 1 351 ? -25.285 -9.871 35.949 1 120.98 351 TRP B O 1
ATOM 4439 N N . VAL B 1 352 ? -23.538 -9.937 37.349 1 122.6 352 VAL B N 1
ATOM 4440 C CA . VAL B 1 352 ? -23.63 -11.362 37.698 1 124.25 352 VAL B CA 1
ATOM 4441 C C . VAL B 1 352 ? -24.972 -11.778 38.329 1 126.11 352 VAL B C 1
ATOM 4442 O O . VAL B 1 352 ? -25.439 -12.874 38.037 1 126.02 352 VAL B O 1
ATOM 4446 N N . MET B 1 353 ? -25.554 -10.945 39.211 1 127.71 353 MET B N 1
ATOM 4447 C CA . MET B 1 353 ? -26.811 -11.24 39.912 1 129.72 353 MET B CA 1
ATOM 4448 C C . MET B 1 353 ? -27.991 -11.407 38.926 1 130.53 353 MET B C 1
ATOM 4449 O O . MET B 1 353 ? -28.295 -10.492 38.168 1 130.53 353 MET B O 1
ATOM 4454 N N . PRO B 1 354 ? -28.665 -12.572 38.931 1 130.94 354 PRO B N 1
ATOM 4455 C CA . PRO B 1 354 ? -29.745 -12.808 37.956 1 131.37 354 PRO B CA 1
ATOM 4456 C C . PRO B 1 354 ? -30.903 -11.795 37.927 1 132.25 354 PRO B C 1
ATOM 4457 O O . PRO B 1 354 ? -31.563 -11.649 36.895 1 132.71 354 PRO B O 1
ATOM 4461 N N . GLY B 1 355 ? -31.152 -11.114 39.035 1 132.32 355 GLY B N 1
ATOM 4462 C CA . GLY B 1 355 ? -32.225 -10.125 39.092 1 133 355 GLY B CA 1
ATOM 4463 C C . GLY B 1 355 ? -31.826 -8.728 38.653 1 133.32 355 GLY B C 1
ATOM 4464 O O . GLY B 1 355 ? -32.684 -7.864 38.469 1 133.62 355 GLY B O 1
ATOM 4465 N N . SER B 1 356 ? -30.522 -8.487 38.496 1 133.1 356 SER B N 1
ATOM 4466 C CA . SER B 1 356 ? -29.971 -7.188 38.124 1 133.22 356 SER B CA 1
ATOM 4467 C C . SER B 1 356 ? -30.318 -6.779 36.68 1 132.85 356 SER B C 1
ATOM 4468 O O . SER B 1 356 ? -30.606 -7.642 35.84 1 132.91 356 SER B O 1
ATOM 4471 N N . PRO B 1 357 ? -30.314 -5.459 36.376 1 132.16 357 PRO B N 1
ATOM 4472 C CA . PRO B 1 357 ? -30.587 -5.035 34.993 1 131.44 357 PRO B CA 1
ATOM 4473 C C . PRO B 1 357 ? -29.438 -5.384 34.039 1 130.13 357 PRO B C 1
ATOM 4474 O O . PRO B 1 357 ? -29.684 -5.649 32.862 1 129.93 357 PRO B O 1
ATOM 4478 N N . GLY B 1 358 ? -28.205 -5.411 34.56 1 129.19 358 GLY B N 1
ATOM 4479 C CA . GLY B 1 358 ? -27.017 -5.788 33.807 1 128.29 358 GLY B CA 1
ATOM 4480 C C . GLY B 1 358 ? -27.067 -7.238 33.374 1 127.3 358 GLY B C 1
ATOM 4481 O O . GLY B 1 358 ? -26.645 -7.558 32.266 1 127.33 358 GLY B O 1
ATOM 4482 N N . PHE B 1 359 ? -27.623 -8.125 34.218 1 126.58 359 PHE B N 1
ATOM 4483 C CA . PHE B 1 359 ? -27.742 -9.543 33.871 1 126.85 359 PHE B CA 1
ATOM 4484 C C . PHE B 1 359 ? -28.656 -9.722 32.682 1 127.31 359 PHE B C 1
ATOM 4485 O O . PHE B 1 359 ? -28.34 -10.472 31.765 1 127.19 359 PHE B O 1
ATOM 4493 N N . THR B 1 360 ? -29.802 -9.033 32.712 1 127.67 360 THR B N 1
ATOM 4494 C CA . THR B 1 360 ? -30.807 -9.088 31.672 1 128.19 360 THR B CA 1
ATOM 4495 C C . THR B 1 360 ? -30.256 -8.543 30.35 1 128.26 360 THR B C 1
ATOM 4496 O O . THR B 1 360 ? -30.384 -9.206 29.33 1 128.19 360 THR B O 1
ATOM 4500 N N . ARG B 1 361 ? -29.573 -7.393 30.383 1 128.25 361 ARG B N 1
ATOM 4501 C CA . ARG B 1 361 ? -28.982 -6.781 29.192 1 129 361 ARG B CA 1
ATOM 4502 C C . ARG B 1 361 ? -27.897 -7.676 28.557 1 129.31 361 ARG B C 1
ATOM 4503 O O . ARG B 1 361 ? -27.801 -7.742 27.328 1 129.83 361 ARG B O 1
ATOM 4511 N N . VAL B 1 362 ? -27.086 -8.357 29.393 1 128.49 362 VAL B N 1
ATOM 4512 C CA . VAL B 1 362 ? -26.035 -9.264 28.928 1 128.37 362 VAL B CA 1
ATOM 4513 C C . VAL B 1 362 ? -26.649 -10.539 28.329 1 128.27 362 VAL B C 1
ATOM 4514 O O . VAL B 1 362 ? -26.322 -10.903 27.2 1 128.13 362 VAL B O 1
ATOM 4518 N N . THR B 1 363 ? -27.536 -11.209 29.077 1 128.34 363 THR B N 1
ATOM 4519 C CA . THR B 1 363 ? -28.147 -12.446 28.608 1 129.18 363 THR B CA 1
ATOM 4520 C C . THR B 1 363 ? -29.012 -12.222 27.363 1 130.19 363 THR B C 1
ATOM 4521 O O . THR B 1 363 ? -29.028 -13.085 26.488 1 130.3 363 THR B O 1
ATOM 4525 N N . ASP B 1 364 ? -29.672 -11.052 27.247 1 130.7 364 ASP B N 1
ATOM 4526 C CA . ASP B 1 364 ? -30.47 -10.714 26.063 1 131.77 364 ASP B CA 1
ATOM 4527 C C . ASP B 1 364 ? -29.553 -10.574 24.841 1 131.78 364 ASP B C 1
ATOM 4528 O O . ASP B 1 364 ? -29.911 -10.994 23.746 1 131.82 364 ASP B O 1
ATOM 4533 N N . SER B 1 365 ? -28.381 -9.97 25.031 1 131.53 365 SER B N 1
ATOM 4534 C CA . SER B 1 365 ? -27.406 -9.786 23.968 1 131.9 365 SER B CA 1
ATOM 4535 C C . SER B 1 365 ? -26.839 -11.145 23.504 1 131.77 365 SER B C 1
ATOM 4536 O O . SER B 1 365 ? -26.57 -11.321 22.314 1 132.04 365 SER B O 1
ATOM 4539 N N . ILE B 1 366 ? -26.674 -12.099 24.439 1 131.03 366 ILE B N 1
ATOM 4540 C CA . ILE B 1 366 ? -26.181 -13.441 24.137 1 130.84 366 ILE B CA 1
ATOM 4541 C C . ILE B 1 366 ? -27.25 -14.202 23.346 1 130.61 366 ILE B C 1
ATOM 4542 O O . ILE B 1 366 ? -26.958 -14.75 22.282 1 130.63 366 ILE B O 1
ATOM 4547 N N . VAL B 1 367 ? -28.49 -14.207 23.865 1 130.17 367 VAL B N 1
ATOM 4548 C CA . VAL B 1 367 ? -29.622 -14.904 23.272 1 130.31 367 VAL B CA 1
ATOM 4549 C C . VAL B 1 367 ? -29.916 -14.391 21.852 1 130.36 367 VAL B C 1
ATOM 4550 O O . VAL B 1 367 ? -30.128 -15.203 20.958 1 130.57 367 VAL B O 1
ATOM 4554 N N . LYS B 1 368 ? -29.857 -13.068 21.629 1 129.93 368 LYS B N 1
ATOM 4555 C CA . LYS B 1 368 ? -30.076 -12.477 20.306 1 129.9 368 LYS B CA 1
ATOM 4556 C C . LYS B 1 368 ? -28.998 -12.953 19.32 1 129.13 368 LYS B C 1
ATOM 4557 O O . LYS B 1 368 ? -29.32 -13.34 18.199 1 129.31 368 LYS B O 1
ATOM 4563 N N . PHE B 1 369 ? -27.733 -12.968 19.754 1 128.17 369 PHE B N 1
ATOM 4564 C CA . PHE B 1 369 ? -26.609 -13.423 18.935 1 127.58 369 PHE B CA 1
ATOM 4565 C C . PHE B 1 369 ? -26.754 -14.903 18.578 1 126.94 369 PHE B C 1
ATOM 4566 O O . PHE B 1 369 ? -26.483 -15.294 17.445 1 126.73 369 PHE B O 1
ATOM 4574 N N . LEU B 1 370 ? -27.16 -15.725 19.551 1 126.52 370 LEU B N 1
ATOM 4575 C CA . LEU B 1 370 ? -27.342 -17.15 19.316 1 126.7 370 LEU B CA 1
ATOM 4576 C C . LEU B 1 370 ? -28.556 -17.411 18.427 1 127.53 370 LEU B C 1
ATOM 4577 O O . LEU B 1 370 ? -28.535 -18.351 17.644 1 127.6 370 LEU B O 1
ATOM 4582 N N . ARG B 1 371 ? -29.608 -16.596 18.542 1 127.78 371 ARG B N 1
ATOM 4583 C CA . ARG B 1 371 ? -30.811 -16.777 17.742 1 128.43 371 ARG B CA 1
ATOM 4584 C C . ARG B 1 371 ? -30.555 -16.597 16.254 1 129.2 371 ARG B C 1
ATOM 4585 O O . ARG B 1 371 ? -30.992 -17.461 15.493 1 129.23 371 ARG B O 1
ATOM 4593 N N . ASN B 1 372 ? -29.81 -15.544 15.829 1 129.71 372 ASN B N 1
ATOM 4594 C CA . ASN B 1 372 ? -29.563 -15.397 14.388 1 130.9 372 ASN B CA 1
ATOM 4595 C C . ASN B 1 372 ? -28.242 -16.05 13.919 1 131.14 372 ASN B C 1
ATOM 4596 O O . ASN B 1 372 ? -27.869 -15.884 12.759 1 131.35 372 ASN B O 1
ATOM 4601 N N . THR B 1 373 ? -27.598 -16.87 14.768 1 130.92 373 THR B N 1
ATOM 4602 C CA . THR B 1 373 ? -26.404 -17.606 14.357 1 131.09 373 THR B CA 1
ATOM 4603 C C . THR B 1 373 ? -26.711 -19.108 14.369 1 131.07 373 THR B C 1
ATOM 4604 O O . THR B 1 373 ? -26.449 -19.809 13.396 1 131.11 373 THR B O 1
ATOM 4608 N N . LEU B 1 374 ? -27.287 -19.592 15.47 1 130.95 374 LEU B N 1
ATOM 4609 C CA . LEU B 1 374 ? -27.692 -20.981 15.641 1 131.51 374 LEU B CA 1
ATOM 4610 C C . LEU B 1 374 ? -29.175 -20.987 16.018 1 132.27 374 LEU B C 1
ATOM 4611 O O . LEU B 1 374 ? -29.511 -21.083 17.203 1 132.12 374 LEU B O 1
ATOM 4616 N N . PRO B 1 375 ? -30.078 -20.785 15.038 1 132.86 375 PRO B N 1
ATOM 4617 C CA . PRO B 1 375 ? -31.514 -20.746 15.367 1 133.47 375 PRO B CA 1
ATOM 4618 C C . PRO B 1 375 ? -32.007 -22.091 15.882 1 134.47 375 PRO B C 1
ATOM 4619 O O . PRO B 1 375 ? -31.633 -23.124 15.34 1 134.65 375 PRO B O 1
ATOM 4623 N N . VAL B 1 376 ? -32.782 -22.077 16.971 1 134.92 376 VAL B N 1
ATOM 4624 C CA . VAL B 1 376 ? -33.285 -23.295 17.599 1 135.92 376 VAL B CA 1
ATOM 4625 C C . VAL B 1 376 ? -34.444 -23.902 16.815 1 136.28 376 VAL B C 1
ATOM 4626 O O . VAL B 1 376 ? -34.236 -24.831 16.035 1 136.45 376 VAL B O 1
#